Protein AF-A0A831L7Y3-F1 (afdb_monomer)

Radius of gyration: 27.46 Å; Cα contacts (8 Å, |Δi|>4): 837; chains: 1; bounding box: 69×48×79 Å

Foldseek 3Di:
DAWEAELVRDIDDDDQVVVVVLLCLLCVVVVHDDDPQDDDDDPHHYYPVRVLVVSLVSLVVCCVVVVSSQSSNLSSLLLQLCCQAQNPVCSVPVPPPLVSLLVLVVCCCPVQVFFPPVLSVQLNQDDFDCVLSSVDGSVRSCCCQLLQFFDAGPSRIGSDGPRSLQLLLLCQVPVDNPSSVVSSVCVSVVVDDQDRLSRHQRRGPLNDRAAEEEDEAAQDDDCVVVPLDCHLVNSLVVLLSCVQSNHAYWYEQANHFAFQPDDPPDPDTDRGSQVSLQSSLVSQVVSVVVHSDRHAYEYEYEPLAPCLLVQLCCQADPNVVPGPVRYAYAYEYEVVLVCLLVVVDVHQKDFHFGQVVQCVPPVDGCLLDLDCVVPHDRDPVRGPGIDRSNVSVVSQVVSCVRRVDDHYDHQCVVQVPPPQQQPWDADPNRTDGDGCRIDTPDDDQFQAFDFPAAFGGVVVQVVCCPPVVDHTGHGGYDDD

Nearest PDB structures (foldseek):
  2xo4-assembly1_C  TM=7.191E-01  e=1.208E-18  Escherichia coli K-12
  3o0q-assembly1_A  TM=7.221E-01  e=6.152E-16  Thermotoga maritima
  1peu-assembly1_A-2  TM=7.837E-01  e=7.528E-15  Salmonella enterica subsp. enterica serovar Typhimurium
  1xje-assembly1_A  TM=7.114E-01  e=1.268E-15  Thermotoga maritima
  3o0q-assembly1_B  TM=6.701E-01  e=2.765E-15  Thermotoga maritima

pLDDT: mean 87.06, std 12.26, range [31.55, 98.5]

Secondary structure (DSSP, 8-state):
--EEE-TTS-EEE--HHHHHHHHHHHHHTTT---SSTT----SS-EETTHHHHHHHHHHHHHTTT-THHHHHHHHHHHHHHHHHHH-TTHHHH---HHHHHHHHHHHHHHTS--B-TTHHHHTTSS---THHHHHS-HHHHHHIIIIISS-B-TTS-B---HHHHHHHHHHHHH-SHHHHHHHHHHHHTTS----HHHHHHTTBTT-----EEEEE-BSSS-TTTSTT--BHHHHHHHHHHHHHTT-EEEEE-TTSPPTT-B-TTSSSBP-HHHHHHHHHHHHHHHHTTTSSSPPPEEEEEETTSTTHHHHHGGGSGGGTTTS-TTEEEEEEE-HHHHHHHHTSSS--EEEEE-HHHHHHHHSS-GGG-SSHHHHS---GGGEEEEEEHHHHHHHHHHHHHHHS--EEEEHHHHHHT-TTTT-EEEETTEEEE-------S---SSSB---TTSS-BHHHHHHHHHHTS-----SS----

Structure (mmCIF, N/CA/C/O backbone):
data_AF-A0A831L7Y3-F1
#
_entry.id   AF-A0A831L7Y3-F1
#
loop_
_atom_site.group_PDB
_atom_site.id
_atom_site.type_symbol
_atom_site.label_atom_id
_atom_site.label_alt_id
_atom_site.label_comp_id
_atom_site.label_asym_id
_atom_site.label_entity_id
_atom_site.label_seq_id
_atom_site.pdbx_PDB_ins_code
_atom_site.Cartn_x
_atom_site.Cartn_y
_atom_site.Cartn_z
_atom_site.occupancy
_atom_site.B_iso_or_equiv
_atom_site.auth_seq_id
_atom_site.auth_comp_id
_atom_site.auth_asym_id
_atom_site.auth_atom_id
_atom_site.pdbx_PDB_model_num
ATOM 1 N N . MET A 1 1 ? -3.595 -20.035 41.773 1.00 76.00 1 MET A N 1
ATOM 2 C CA . MET A 1 1 ? -4.668 -19.234 41.142 1.00 76.00 1 MET A CA 1
ATOM 3 C C . MET A 1 1 ? -3.997 -18.184 40.277 1.00 76.00 1 MET A C 1
ATOM 5 O O . MET A 1 1 ? -3.208 -17.419 40.814 1.00 76.00 1 MET A O 1
ATOM 9 N N . TYR A 1 2 ? -4.248 -18.201 38.970 1.00 90.94 2 TYR A N 1
ATOM 10 C CA . TYR A 1 2 ? -3.570 -17.324 38.008 1.00 90.94 2 TYR A CA 1
ATOM 11 C C . TYR A 1 2 ? -4.042 -15.867 38.096 1.00 90.94 2 TYR A C 1
ATOM 13 O O . TYR A 1 2 ? -5.142 -15.585 38.587 1.00 90.94 2 TYR A O 1
ATOM 21 N N . ARG A 1 3 ? -3.216 -14.940 37.611 1.00 91.75 3 ARG A N 1
ATOM 22 C CA . ARG A 1 3 ? -3.458 -13.491 37.600 1.00 91.75 3 ARG A CA 1
ATOM 23 C C . ARG A 1 3 ? -3.811 -12.993 36.197 1.00 91.75 3 ARG A C 1
ATOM 25 O O . ARG A 1 3 ? -3.424 -13.569 35.185 1.00 91.75 3 ARG A O 1
ATOM 32 N N . VAL A 1 4 ? -4.526 -11.871 36.139 1.00 90.00 4 VAL A N 1
ATOM 33 C CA . VAL A 1 4 ? -4.887 -11.177 34.897 1.00 90.00 4 VAL A CA 1
ATOM 34 C C . VAL A 1 4 ? -4.321 -9.758 34.913 1.00 90.00 4 VAL A C 1
ATOM 36 O O . VAL A 1 4 ? -4.891 -8.870 35.564 1.00 90.00 4 VAL A O 1
ATOM 39 N N . ALA A 1 5 ? -3.240 -9.534 34.167 1.00 88.88 5 ALA A N 1
ATOM 40 C CA . ALA A 1 5 ? -2.544 -8.252 34.063 1.00 88.88 5 ALA A CA 1
ATOM 41 C C . ALA A 1 5 ? -3.373 -7.189 33.315 1.00 88.88 5 ALA A C 1
ATOM 43 O O . ALA A 1 5 ? -4.055 -7.471 32.322 1.00 88.88 5 ALA A O 1
ATOM 44 N N . LYS A 1 6 ? -3.344 -5.945 33.795 1.00 85.00 6 LYS A N 1
ATOM 45 C CA . LYS A 1 6 ? -4.094 -4.804 33.251 1.00 85.00 6 LYS A CA 1
ATOM 46 C C . LYS A 1 6 ? -3.170 -3.841 32.509 1.00 85.00 6 LYS A C 1
ATOM 48 O O . LYS A 1 6 ? -1.985 -3.751 32.803 1.00 85.00 6 LYS A O 1
ATOM 53 N N . LEU A 1 7 ? -3.746 -3.073 31.581 1.00 71.44 7 LEU A N 1
ATOM 54 C CA . LEU A 1 7 ? -3.038 -2.042 30.804 1.00 71.44 7 LEU A CA 1
ATOM 55 C C . LEU A 1 7 ? -2.348 -0.981 31.677 1.00 71.44 7 LEU A C 1
ATOM 57 O O . LEU A 1 7 ? -1.343 -0.417 31.272 1.00 71.44 7 LEU A O 1
ATOM 61 N N . ASN A 1 8 ? -2.870 -0.715 32.876 1.00 76.25 8 ASN A N 1
ATOM 62 C CA . ASN A 1 8 ? -2.291 0.214 33.849 1.00 76.25 8 ASN A CA 1
ATOM 63 C C . ASN A 1 8 ? -1.301 -0.464 34.821 1.00 76.25 8 ASN A C 1
ATOM 65 O O . ASN A 1 8 ? -1.175 -0.026 35.962 1.00 76.25 8 ASN A O 1
ATOM 69 N N . GLY A 1 9 ? -0.674 -1.575 34.422 1.00 79.94 9 GLY A N 1
ATOM 70 C CA . GLY A 1 9 ? 0.339 -2.300 35.201 1.00 79.94 9 GLY A CA 1
ATOM 71 C C . GLY A 1 9 ? -0.178 -3.108 36.400 1.00 79.94 9 GLY A C 1
ATOM 72 O O . GLY A 1 9 ? 0.537 -3.974 36.900 1.00 79.94 9 GLY A O 1
ATOM 73 N N . SER A 1 10 ? -1.412 -2.887 36.867 1.00 87.38 10 SER A N 1
ATOM 74 C CA . SER A 1 10 ? -1.969 -3.667 37.979 1.00 87.38 10 SER A CA 1
ATOM 75 C C . SER A 1 10 ? -2.306 -5.106 37.567 1.00 87.38 10 SER A C 1
ATOM 77 O O . SER A 1 10 ? -2.506 -5.418 36.393 1.00 87.38 10 SER A O 1
ATOM 79 N N . SER A 1 11 ? -2.404 -6.010 38.541 1.00 88.50 11 SER A N 1
ATOM 80 C CA . SER A 1 11 ? -2.880 -7.378 38.320 1.00 88.50 11 SER A CA 1
ATOM 81 C C . SER A 1 11 ? -3.838 -7.805 39.428 1.00 88.50 11 SER A C 1
ATOM 83 O O . SER A 1 11 ? -3.651 -7.473 40.595 1.00 88.50 11 SER A O 1
ATOM 85 N N . GLU A 1 12 ? -4.869 -8.552 39.047 1.00 92.25 12 GLU A N 1
ATOM 86 C CA . GLU A 1 12 ? -5.867 -9.144 39.946 1.00 92.25 12 GLU A CA 1
ATOM 87 C C . GLU A 1 12 ? -5.930 -10.654 39.699 1.00 92.25 12 GLU A C 1
ATOM 89 O O . GLU A 1 12 ? -5.593 -11.102 38.602 1.00 92.25 12 GLU A O 1
ATOM 94 N N . SER A 1 13 ? -6.390 -11.437 40.673 1.00 91.88 13 SER A N 1
ATOM 95 C CA . SER A 1 13 ? -6.668 -12.861 40.458 1.00 91.88 13 SER A CA 1
ATOM 96 C C . SER A 1 13 ? -7.733 -13.068 39.376 1.00 91.88 13 SER A C 1
ATOM 98 O O . SER A 1 13 ? -8.692 -12.297 39.271 1.00 91.88 13 SER A O 1
ATOM 100 N N . PHE A 1 14 ? -7.589 -14.130 38.586 1.00 90.00 14 PHE A N 1
ATOM 101 C CA . PHE A 1 14 ? -8.621 -14.578 37.658 1.00 90.00 14 PHE A CA 1
ATOM 102 C C . PHE A 1 14 ? -9.913 -14.944 38.411 1.00 90.00 14 PHE A C 1
ATOM 104 O O . PHE A 1 14 ? -9.871 -15.602 39.449 1.00 90.00 14 PHE A O 1
ATOM 111 N N . SER A 1 15 ? -11.064 -14.520 37.881 1.00 89.38 15 SER A N 1
ATOM 112 C CA . SER A 1 15 ? -12.393 -14.821 38.428 1.00 89.38 15 SER A CA 1
ATOM 113 C C . SER A 1 15 ? -13.326 -15.261 37.294 1.00 89.38 15 SER A C 1
ATOM 115 O O . SER A 1 15 ? -13.702 -14.418 36.469 1.00 89.38 15 SER A O 1
ATOM 117 N N . PRO A 1 16 ? -13.744 -16.541 37.264 1.00 86.31 16 PRO A N 1
ATOM 118 C CA . PRO A 1 16 ? -14.742 -17.040 36.317 1.00 86.31 16 PRO A CA 1
ATOM 119 C C . PRO A 1 16 ? -16.071 -16.281 36.403 1.00 86.31 16 PRO A C 1
ATOM 121 O O . PRO A 1 16 ? -16.680 -15.973 35.385 1.00 86.31 16 PRO A O 1
ATOM 124 N N . GLN A 1 17 ? -16.498 -15.886 37.608 1.00 87.56 17 GLN A N 1
ATOM 125 C CA . GLN A 1 17 ? -17.749 -15.148 37.824 1.00 87.56 17 GLN A CA 1
ATOM 126 C C . GLN A 1 17 ? -17.711 -13.782 37.127 1.00 87.56 17 GLN A C 1
ATOM 128 O O . GLN A 1 17 ? -18.649 -13.395 36.433 1.00 87.56 17 GLN A O 1
ATOM 133 N N . LYS A 1 18 ? -16.588 -13.065 37.252 1.00 87.31 18 LYS A N 1
ATOM 134 C CA . LYS A 1 18 ? -16.351 -11.786 36.570 1.00 87.31 18 LYS A CA 1
ATOM 135 C C . LYS A 1 18 ? -16.275 -11.940 35.047 1.00 87.31 18 LYS A C 1
ATOM 137 O O . LYS A 1 18 ? -16.622 -11.000 34.336 1.00 87.31 18 LYS A O 1
ATOM 142 N N . LEU A 1 19 ? -15.847 -13.110 34.566 1.00 86.69 19 LEU A N 1
ATOM 143 C CA . LEU A 1 19 ? -15.832 -13.478 33.151 1.00 86.69 19 LEU A CA 1
ATOM 144 C C . LEU A 1 19 ? -17.256 -13.729 32.626 1.00 86.69 19 LEU A C 1
ATOM 146 O O . LEU A 1 19 ? -17.684 -13.022 31.714 1.00 86.69 19 LEU A O 1
ATOM 150 N N . LYS A 1 20 ? -18.022 -14.640 33.258 1.00 87.88 20 LYS A N 1
ATOM 151 C CA . LYS A 1 20 ? -19.418 -14.957 32.887 1.00 87.88 20 LYS A CA 1
ATOM 152 C C . LYS A 1 20 ? -20.289 -13.696 32.917 1.00 87.88 20 LYS A C 1
ATOM 154 O O . LYS A 1 20 ? -21.009 -13.444 31.961 1.00 87.88 20 LYS A O 1
ATOM 159 N N . LEU A 1 21 ? -20.138 -12.821 33.919 1.00 89.06 21 LEU A N 1
ATOM 160 C CA . LEU A 1 21 ? -20.835 -11.521 33.974 1.00 89.06 21 LEU A CA 1
ATOM 161 C C . LEU A 1 21 ? -20.444 -10.537 32.850 1.00 89.06 21 LEU A C 1
ATOM 163 O O . LEU A 1 21 ? -21.247 -9.678 32.492 1.00 89.06 21 LEU A O 1
ATOM 167 N N . SER A 1 22 ? -19.231 -10.630 32.292 1.00 89.44 22 SER A N 1
ATOM 168 C CA . SER A 1 22 ? -18.807 -9.812 31.141 1.00 89.44 22 SER A CA 1
ATOM 169 C C . SER A 1 22 ? -19.453 -10.302 29.840 1.00 89.44 22 SER A C 1
ATOM 171 O O . SER A 1 22 ? -19.878 -9.490 29.020 1.00 89.44 22 SER A O 1
ATOM 173 N N . ILE A 1 23 ? -19.568 -11.626 29.685 1.00 91.06 23 ILE A N 1
ATOM 174 C CA . ILE A 1 23 ? -20.173 -12.286 28.519 1.00 91.06 23 ILE A CA 1
ATOM 175 C C . ILE A 1 23 ? -21.700 -12.138 28.545 1.00 91.06 23 ILE A C 1
ATOM 177 O O . ILE A 1 23 ? -22.268 -11.656 27.572 1.00 91.06 23 ILE A O 1
ATOM 181 N N . LEU A 1 24 ? -22.355 -12.438 29.674 1.00 91.50 24 LEU A N 1
ATOM 182 C CA . LEU A 1 24 ? -23.806 -12.276 29.855 1.00 91.50 24 LEU A CA 1
ATOM 183 C C . LEU A 1 24 ? -24.270 -10.847 29.546 1.00 91.50 24 LEU A C 1
ATOM 185 O O . LEU A 1 24 ? -25.278 -10.657 28.876 1.00 91.50 24 LEU A O 1
ATOM 189 N N . ARG A 1 25 ? -23.507 -9.831 29.976 1.00 90.44 25 ARG A N 1
ATOM 190 C CA . ARG A 1 25 ? -23.790 -8.430 29.635 1.00 90.44 25 ARG A CA 1
ATOM 191 C C . ARG A 1 25 ? -23.673 -8.170 28.133 1.00 90.44 25 ARG A C 1
ATOM 193 O O . ARG A 1 25 ? -24.514 -7.481 27.572 1.00 90.44 25 ARG A O 1
ATOM 200 N N . ALA A 1 26 ? -22.628 -8.693 27.492 1.00 92.81 26 ALA A N 1
ATOM 201 C CA . ALA A 1 26 ? -22.436 -8.538 26.054 1.00 92.81 26 ALA A CA 1
ATOM 202 C C . ALA A 1 26 ? -23.547 -9.230 25.247 1.00 92.81 26 ALA A C 1
ATOM 204 O O . ALA A 1 26 ? -23.934 -8.712 24.204 1.00 92.81 26 ALA A O 1
ATOM 205 N N . ALA A 1 27 ? -24.081 -10.348 25.745 1.00 93.69 27 ALA A N 1
ATOM 206 C CA . ALA A 1 27 ? -25.193 -11.073 25.142 1.00 93.69 27 ALA A CA 1
ATOM 207 C C . ALA A 1 27 ? -26.538 -10.350 25.345 1.00 93.69 27 ALA A C 1
ATOM 209 O O . ALA A 1 27 ? -27.242 -10.085 24.373 1.00 93.69 27 ALA A O 1
ATOM 210 N N . GLN A 1 28 ? -26.826 -9.888 26.570 1.00 92.81 28 GLN A N 1
ATOM 211 C CA . GLN A 1 28 ? -27.970 -9.016 26.875 1.00 92.81 28 GLN A CA 1
ATOM 212 C C . GLN A 1 28 ? -27.981 -7.754 25.996 1.00 92.81 28 GLN A C 1
ATOM 214 O O . GLN A 1 28 ? -29.032 -7.334 25.519 1.00 92.81 28 GLN A O 1
ATOM 219 N N . ASP A 1 29 ? -26.805 -7.176 25.740 1.00 90.44 29 ASP A N 1
ATOM 220 C CA . ASP A 1 29 ? -26.617 -5.996 24.890 1.00 90.44 29 ASP A CA 1
ATOM 221 C C . ASP A 1 29 ? -26.983 -6.209 23.404 1.00 90.44 29 ASP A C 1
ATOM 223 O O . ASP A 1 29 ? -27.108 -5.218 22.680 1.00 90.44 29 ASP A O 1
ATOM 227 N N . VAL A 1 30 ? -27.166 -7.460 22.958 1.00 92.88 30 VAL A N 1
ATOM 228 C CA . VAL A 1 30 ? -27.634 -7.842 21.607 1.00 92.88 30 VAL A CA 1
ATOM 229 C C . VAL A 1 30 ? -28.882 -8.743 21.619 1.00 92.88 30 VAL A C 1
ATOM 231 O O . VAL A 1 30 ? -29.290 -9.225 20.568 1.00 92.88 30 VAL A O 1
ATOM 234 N N . GLY A 1 31 ? -29.515 -8.956 22.780 1.00 93.19 31 GLY A N 1
ATOM 235 C CA . GLY A 1 31 ? -30.720 -9.790 22.906 1.00 93.19 31 GLY A CA 1
ATOM 236 C C . GLY A 1 31 ? -30.487 -11.300 22.765 1.00 93.19 31 GLY A C 1
ATOM 237 O O . GLY A 1 31 ? -31.418 -12.019 22.417 1.00 93.19 31 GLY A O 1
ATOM 238 N N . VAL A 1 32 ? -29.266 -11.780 23.018 1.00 92.12 32 VAL A N 1
ATOM 239 C CA . VAL A 1 32 ? -28.887 -13.201 22.928 1.00 92.12 32 VAL A CA 1
ATOM 240 C C . VAL A 1 32 ? -28.800 -13.814 24.327 1.00 92.12 32 VAL A C 1
ATOM 242 O O . VAL A 1 32 ? -28.266 -13.194 25.249 1.00 92.12 32 VAL A O 1
ATOM 245 N N . GLU A 1 33 ? -29.292 -15.043 24.486 1.00 87.62 33 GLU A N 1
ATOM 246 C CA . GLU A 1 33 ? -29.107 -15.840 25.704 1.00 87.62 33 GLU A CA 1
ATOM 247 C C . GLU A 1 33 ? -27.822 -16.678 25.616 1.00 87.62 33 GLU A C 1
ATOM 249 O O . GLU A 1 33 ? -27.455 -17.168 24.551 1.00 87.62 33 GLU A O 1
ATOM 254 N N . VAL A 1 34 ? -27.117 -16.819 26.742 1.00 83.94 34 VAL A N 1
ATOM 255 C CA . VAL A 1 34 ? -25.881 -17.611 26.863 1.00 83.94 34 VAL A CA 1
ATOM 256 C C . VAL A 1 34 ? -25.905 -18.308 28.219 1.00 83.94 34 VAL A C 1
ATOM 258 O O . VAL A 1 34 ? -25.700 -17.654 29.247 1.00 83.94 34 VAL A O 1
ATOM 261 N N . ASP A 1 35 ? -26.121 -19.622 28.234 1.00 72.88 35 ASP A N 1
ATOM 262 C CA . ASP A 1 35 ? -25.967 -20.435 29.436 1.00 72.88 35 ASP A CA 1
ATOM 263 C C . ASP A 1 35 ? -24.958 -21.571 29.252 1.00 72.88 35 ASP A C 1
ATOM 265 O O . ASP A 1 35 ? -25.212 -22.617 28.663 1.00 72.88 35 ASP A O 1
ATOM 269 N N . GLY A 1 36 ? -23.774 -21.350 29.822 1.00 67.44 36 GLY A N 1
ATOM 270 C CA . GLY A 1 36 ? -22.734 -22.366 29.936 1.00 67.44 36 GLY A CA 1
ATOM 271 C C . GLY A 1 36 ? -21.916 -22.611 28.667 1.00 67.44 36 GLY A C 1
ATOM 272 O O . GLY A 1 36 ? -20.876 -23.254 28.774 1.00 67.44 36 GLY A O 1
ATOM 273 N N . GLU A 1 37 ? -22.278 -22.066 27.496 1.00 66.31 37 GLU A N 1
ATOM 274 C CA . GLU A 1 37 ? -21.524 -22.343 26.263 1.00 66.31 37 GLU A CA 1
ATOM 275 C C . GLU A 1 37 ? -20.067 -21.874 26.331 1.00 66.31 37 GLU A C 1
ATOM 277 O O . GLU A 1 37 ? -19.210 -22.473 25.682 1.00 66.31 37 GLU A O 1
ATOM 282 N N . VAL A 1 38 ? -19.774 -20.837 27.123 1.00 64.94 38 VAL A N 1
ATOM 283 C CA . VAL A 1 38 ? -18.417 -20.320 27.360 1.00 64.94 38 VAL A CA 1
ATOM 284 C C . VAL A 1 38 ? -18.013 -20.531 28.820 1.00 64.94 38 VAL A C 1
ATOM 286 O O . VAL A 1 38 ? -17.867 -19.574 29.586 1.00 64.94 38 VAL A O 1
ATOM 289 N N . ASP A 1 39 ? -17.828 -21.792 29.212 1.00 68.56 39 ASP A N 1
ATOM 290 C CA . ASP A 1 39 ? -16.994 -22.107 30.373 1.00 68.56 39 ASP A CA 1
ATOM 291 C C . ASP A 1 39 ? -15.512 -22.041 29.972 1.00 68.56 39 ASP A C 1
ATOM 293 O O . ASP A 1 39 ? -15.120 -22.488 28.891 1.00 68.56 39 ASP A O 1
ATOM 297 N N . PHE A 1 40 ? -14.694 -21.387 30.794 1.00 72.12 40 PHE A N 1
ATOM 298 C CA . PHE A 1 40 ? -13.372 -20.927 30.377 1.00 72.12 40 PHE A CA 1
ATOM 299 C C . PHE A 1 40 ? -12.391 -20.835 31.549 1.00 72.12 40 PHE A C 1
ATOM 301 O O . PHE A 1 40 ? -12.563 -20.042 32.479 1.00 72.12 40 PHE A O 1
ATOM 308 N N . ALA A 1 41 ? -11.300 -21.594 31.451 1.00 77.06 41 ALA A N 1
ATOM 309 C CA . ALA A 1 41 ? -10.199 -21.597 32.405 1.00 77.06 41 ALA A CA 1
ATOM 310 C C . ALA A 1 41 ? -8.904 -21.070 31.769 1.00 77.06 41 ALA A C 1
ATOM 312 O O . ALA A 1 41 ? -8.611 -21.326 30.603 1.00 77.06 41 ALA A O 1
ATOM 313 N N . VAL A 1 42 ? -8.091 -20.374 32.568 1.00 84.94 42 VAL A N 1
ATOM 314 C CA . VAL A 1 42 ? -6.708 -20.023 32.213 1.00 84.94 42 VAL A CA 1
ATOM 315 C C . VAL A 1 42 ? -5.737 -21.005 32.867 1.00 84.94 42 VAL A C 1
ATOM 317 O O . VAL A 1 42 ? -5.936 -21.400 34.015 1.00 84.94 42 VAL A O 1
ATOM 320 N N . ASN A 1 43 ? -4.679 -21.378 32.146 1.00 87.75 43 ASN A N 1
ATOM 321 C CA . ASN A 1 43 ? -3.595 -22.259 32.607 1.00 87.75 43 ASN A CA 1
ATOM 322 C C . ASN A 1 43 ? -2.267 -21.511 32.858 1.00 87.75 43 ASN A C 1
ATOM 324 O O . ASN A 1 43 ? -1.252 -22.129 33.184 1.00 87.75 43 ASN A O 1
ATOM 328 N N . ARG A 1 44 ? -2.273 -20.183 32.701 1.00 91.50 44 ARG A N 1
ATOM 329 C CA . ARG A 1 44 ? -1.155 -19.268 32.957 1.00 91.50 44 ARG A CA 1
ATOM 330 C C . ARG A 1 44 ? -1.671 -17.903 33.406 1.00 91.50 44 ARG A C 1
ATOM 332 O O . ARG A 1 44 ? -2.861 -17.613 33.270 1.00 91.50 44 ARG A O 1
ATOM 339 N N . ASP A 1 45 ? -0.773 -17.060 33.903 1.00 91.38 45 ASP A N 1
ATOM 340 C CA . ASP A 1 45 ? -1.050 -15.630 34.045 1.00 91.38 45 ASP A CA 1
ATOM 341 C C . ASP A 1 45 ? -1.195 -15.007 32.646 1.00 91.38 45 ASP A C 1
ATOM 343 O O . ASP A 1 45 ? -0.384 -15.280 31.761 1.00 91.38 45 ASP A O 1
ATOM 347 N N . VAL A 1 46 ? -2.238 -14.196 32.440 1.00 91.50 46 VAL A N 1
ATOM 348 C CA . VAL A 1 46 ? -2.625 -13.682 31.109 1.00 91.50 46 VAL A CA 1
ATOM 349 C C . VAL A 1 46 ? -2.801 -12.167 31.078 1.00 91.50 46 VAL A C 1
ATOM 351 O O . VAL A 1 46 ? -3.201 -11.527 32.057 1.00 91.50 46 VAL A O 1
ATOM 354 N N . GLY A 1 47 ? -2.574 -11.573 29.910 1.00 90.31 47 GLY A N 1
ATOM 355 C CA . GLY A 1 47 ? -2.947 -10.194 29.633 1.00 90.31 47 GLY A CA 1
ATOM 356 C C . GLY A 1 47 ? -4.467 -10.016 29.592 1.00 90.31 47 GLY A C 1
ATOM 357 O O . GLY A 1 47 ? -5.210 -10.845 29.076 1.00 90.31 47 GLY A O 1
ATOM 358 N N . SER A 1 48 ? -4.978 -8.885 30.077 1.00 86.88 48 SER A N 1
ATOM 359 C CA . SER A 1 48 ? -6.416 -8.587 29.979 1.00 86.88 48 SER A CA 1
ATOM 360 C C . SER A 1 48 ? -6.912 -8.349 28.545 1.00 86.88 48 SER A C 1
ATOM 362 O O . SER A 1 48 ? -8.125 -8.283 28.358 1.00 86.88 48 SER A O 1
ATOM 364 N N . TRP A 1 49 ? -6.030 -8.160 27.552 1.00 86.06 49 TRP A N 1
ATOM 365 C CA . TRP A 1 49 ? -6.368 -8.214 26.116 1.00 86.06 49 TRP A CA 1
ATOM 366 C C . TRP A 1 49 ? -6.446 -9.667 25.642 1.00 86.06 49 TRP A C 1
ATOM 368 O O . TRP A 1 49 ? -7.538 -10.102 25.305 1.00 86.06 49 TRP A O 1
ATOM 378 N N . GLU A 1 50 ? -5.352 -10.424 25.767 1.00 89.44 50 GLU A N 1
ATOM 379 C CA . GLU A 1 50 ? -5.269 -11.877 25.531 1.00 89.44 50 GLU A CA 1
ATOM 380 C C . GLU A 1 50 ? -6.487 -12.647 26.074 1.00 89.44 50 GLU A C 1
ATOM 382 O O . GLU A 1 50 ? -7.146 -13.356 25.324 1.00 89.44 50 GLU A O 1
ATOM 387 N N . LEU A 1 51 ? -6.870 -12.433 27.338 1.00 89.38 51 LEU A N 1
ATOM 388 C CA . LEU A 1 51 ? -8.041 -13.079 27.940 1.00 89.38 51 LEU A CA 1
ATOM 389 C C . LEU A 1 51 ? -9.354 -12.785 27.191 1.00 89.38 51 LEU A C 1
ATOM 391 O O . LEU A 1 51 ? -10.200 -13.664 27.081 1.00 89.38 51 LEU A O 1
ATOM 395 N N . ALA A 1 52 ? -9.552 -11.565 26.684 1.00 89.00 52 ALA A N 1
ATOM 396 C CA . ALA A 1 52 ? -10.743 -11.246 25.896 1.00 89.00 52 ALA A CA 1
ATOM 397 C C . ALA A 1 52 ? -10.658 -11.830 24.484 1.00 89.00 52 ALA A C 1
ATOM 399 O O . ALA A 1 52 ? -11.658 -12.335 23.990 1.00 89.00 52 ALA A O 1
ATOM 400 N N . ASP A 1 53 ? -9.470 -11.824 23.880 1.00 89.94 53 ASP A N 1
ATOM 401 C CA . ASP A 1 53 ? -9.224 -12.413 22.566 1.00 89.94 53 ASP A CA 1
ATOM 402 C C . ASP A 1 53 ? -9.496 -13.930 22.581 1.00 89.94 53 ASP A C 1
ATOM 404 O O . ASP A 1 53 ? -10.085 -14.462 21.643 1.00 89.94 53 ASP A O 1
ATOM 408 N N . MET A 1 54 ? -9.152 -14.621 23.675 1.00 90.31 54 MET A N 1
ATOM 409 C CA . MET A 1 54 ? -9.480 -16.036 23.888 1.00 90.31 54 MET A CA 1
ATOM 410 C C . MET A 1 54 ? -10.996 -16.272 24.033 1.00 90.31 54 MET A C 1
ATOM 412 O O . MET A 1 54 ? -11.514 -17.210 23.432 1.00 90.31 54 MET A O 1
ATOM 416 N N . ILE A 1 55 ? -11.727 -15.408 24.757 1.00 90.31 55 ILE A N 1
ATOM 417 C CA . ILE A 1 55 ? -13.207 -15.450 24.821 1.00 90.31 55 ILE A CA 1
ATOM 418 C C . ILE A 1 55 ? -13.814 -15.236 23.430 1.00 90.31 55 ILE A C 1
ATOM 420 O O . ILE A 1 55 ? -14.750 -15.935 23.050 1.00 90.31 55 ILE A O 1
ATOM 424 N N . HIS A 1 56 ? -13.299 -14.264 22.670 1.00 92.44 56 HIS A N 1
ATOM 425 C CA . HIS A 1 56 ? -13.780 -13.966 21.322 1.00 92.44 56 HIS A CA 1
ATOM 426 C C . HIS A 1 56 ? -13.559 -15.147 20.382 1.00 92.44 56 HIS A C 1
ATOM 428 O O . HIS A 1 56 ? -14.483 -15.514 19.666 1.00 92.44 56 HIS A O 1
ATOM 434 N N . LEU A 1 57 ? -12.384 -15.781 20.422 1.00 91.12 57 LEU A N 1
ATOM 435 C CA . LEU A 1 57 ? -12.113 -17.003 19.663 1.00 91.12 57 LEU A CA 1
ATOM 436 C C . LEU A 1 57 ? -13.067 -18.141 20.047 1.00 91.12 57 LEU A C 1
ATOM 438 O O . LEU A 1 57 ? -13.561 -18.827 19.160 1.00 91.12 57 LEU A O 1
ATOM 442 N N . GLU A 1 58 ? -13.362 -18.335 21.333 1.00 91.19 58 GLU A N 1
ATOM 443 C CA . GLU A 1 58 ? -14.252 -19.415 21.777 1.00 91.19 58 GLU A CA 1
ATOM 444 C C . GLU A 1 58 ? -15.718 -19.179 21.375 1.00 91.19 58 GLU A C 1
ATOM 446 O O . GLU A 1 58 ? -16.369 -20.090 20.864 1.00 91.19 58 GLU A O 1
ATOM 451 N N . LEU A 1 59 ? -16.212 -17.940 21.503 1.00 91.94 59 LEU A N 1
ATOM 452 C CA . LEU A 1 59 ? -17.518 -17.531 20.973 1.00 91.94 59 LEU A CA 1
ATOM 453 C C . LEU A 1 59 ? -17.600 -17.723 19.451 1.00 91.94 59 LEU A C 1
ATOM 455 O O . LEU A 1 59 ? -18.607 -18.216 18.958 1.00 91.94 59 LEU A O 1
ATOM 459 N N . LEU A 1 60 ? -16.546 -17.372 18.707 1.00 91.81 60 LEU A N 1
ATOM 460 C CA . LEU A 1 60 ? -16.525 -17.466 17.242 1.00 91.81 60 LEU A CA 1
ATOM 461 C C . LEU A 1 60 ? -16.399 -18.904 16.720 1.00 91.81 60 LEU A C 1
ATOM 463 O O . LEU A 1 60 ? -16.952 -19.192 15.665 1.00 91.81 60 LEU A O 1
ATOM 467 N N . LYS A 1 61 ? -15.744 -19.819 17.451 1.00 90.50 61 LYS A N 1
ATOM 468 C CA . LYS A 1 61 ? -15.823 -21.264 17.155 1.00 90.50 61 LYS A CA 1
ATOM 469 C C . LYS A 1 61 ? -17.262 -21.756 17.283 1.00 90.50 61 LYS A C 1
ATOM 471 O O . LYS A 1 61 ? -17.779 -22.390 16.376 1.00 90.50 61 LYS A O 1
ATOM 476 N N . LYS A 1 62 ? -17.915 -21.435 18.403 1.00 90.56 62 LYS A N 1
ATOM 477 C CA . LYS A 1 62 ? -19.292 -21.864 18.697 1.00 90.56 62 LYS A CA 1
ATOM 478 C C . LYS A 1 62 ? -20.320 -21.162 17.808 1.00 90.56 62 LYS A C 1
ATOM 480 O O . LYS A 1 62 ? -21.405 -21.692 17.611 1.00 90.56 62 LYS A O 1
ATOM 485 N N . ALA A 1 63 ? -19.958 -20.031 17.200 1.00 90.69 63 ALA A N 1
ATOM 486 C CA . ALA A 1 63 ? -20.747 -19.366 16.167 1.00 90.69 63 ALA A CA 1
ATOM 487 C C . ALA A 1 63 ? -20.814 -20.119 14.823 1.00 90.69 63 ALA A C 1
ATOM 489 O O . ALA A 1 63 ? -21.552 -19.693 13.939 1.00 90.69 63 ALA A O 1
ATOM 490 N N . ILE A 1 64 ? -20.089 -21.234 14.668 1.00 89.12 64 ILE A N 1
ATOM 491 C CA . ILE A 1 64 ? -20.311 -22.190 13.572 1.00 89.12 64 ILE A CA 1
ATOM 492 C C . ILE A 1 64 ? -21.662 -22.904 13.762 1.00 89.12 64 ILE A C 1
ATOM 494 O O . ILE A 1 64 ? -22.407 -23.054 12.798 1.00 89.12 64 ILE A O 1
ATOM 498 N N . ASP A 1 65 ? -22.000 -23.275 15.003 1.00 90.50 65 ASP A N 1
ATOM 499 C CA . ASP A 1 65 ? -23.236 -23.995 15.352 1.00 90.50 65 ASP A CA 1
ATOM 500 C C . ASP A 1 65 ? -24.369 -23.060 15.828 1.00 90.50 65 ASP A C 1
ATOM 502 O O . ASP A 1 65 ? -25.547 -23.351 15.630 1.00 90.50 65 ASP A O 1
ATOM 506 N N . LYS A 1 66 ? -24.011 -21.931 16.459 1.00 90.88 66 LYS A N 1
ATOM 507 C CA . LYS A 1 66 ? -24.907 -20.899 17.019 1.00 90.88 66 LYS A CA 1
ATOM 508 C C . LYS A 1 66 ? -24.508 -19.487 16.541 1.00 90.88 66 LYS A C 1
ATOM 510 O O . LYS A 1 66 ? -23.843 -18.762 17.294 1.00 90.88 66 LYS A O 1
ATOM 515 N N . PRO A 1 67 ? -24.831 -19.080 15.296 1.00 91.12 67 PRO A N 1
ATOM 516 C CA . PRO A 1 67 ? -24.328 -17.845 14.674 1.00 91.12 67 PRO A CA 1
ATOM 517 C C . PRO A 1 67 ? -24.493 -16.563 15.506 1.00 91.12 67 PRO A C 1
ATOM 519 O O . PRO A 1 67 ? -23.653 -15.662 15.439 1.00 91.12 67 PRO A O 1
ATOM 522 N N . GLU A 1 68 ? -25.523 -16.490 16.347 1.00 92.69 68 GLU A N 1
ATOM 523 C CA . GLU A 1 68 ? -25.788 -15.402 17.289 1.00 92.69 68 GLU A CA 1
ATOM 524 C C . GLU A 1 68 ? -24.633 -15.132 18.277 1.00 92.69 68 GLU A C 1
ATOM 526 O O . GLU A 1 68 ? -24.429 -13.993 18.709 1.00 92.69 68 GLU A O 1
ATOM 531 N N . LEU A 1 69 ? -23.787 -16.127 18.572 1.00 92.56 69 LEU A N 1
ATOM 532 C CA . LEU A 1 69 ? -22.602 -15.957 19.421 1.00 92.56 69 LEU A CA 1
ATOM 533 C C . LEU A 1 69 ? -21.526 -15.053 18.787 1.00 92.56 69 LEU A C 1
ATOM 535 O O . LEU A 1 69 ? -20.730 -14.447 19.513 1.00 92.56 69 LEU A O 1
ATOM 539 N N . ALA A 1 70 ? -21.527 -14.869 17.460 1.00 92.94 70 ALA A N 1
ATOM 540 C CA . ALA A 1 70 ? -20.666 -13.884 16.801 1.00 92.94 70 ALA A CA 1
ATOM 541 C C . ALA A 1 70 ? -21.070 -12.438 17.149 1.00 92.94 70 ALA A C 1
ATOM 543 O O . ALA A 1 70 ? -20.204 -11.572 17.318 1.00 92.94 70 ALA A O 1
ATOM 544 N N . GLU A 1 71 ? -22.367 -12.176 17.337 1.00 94.81 71 GLU A N 1
ATOM 545 C CA . GLU A 1 71 ? -22.871 -10.874 17.786 1.00 94.81 71 GLU A CA 1
ATOM 546 C C . GLU A 1 71 ? -22.529 -10.626 19.262 1.00 94.81 71 GLU A C 1
ATOM 548 O O . GLU A 1 71 ? -22.139 -9.512 19.621 1.00 94.81 71 GLU A O 1
ATOM 553 N N . VAL A 1 72 ? -22.534 -11.670 20.103 1.00 95.50 72 VAL A N 1
ATOM 554 C CA . VAL A 1 72 ? -22.005 -11.603 21.480 1.00 95.50 72 VAL A CA 1
ATOM 555 C C . VAL A 1 72 ? -20.507 -11.270 21.477 1.00 95.50 72 VAL A C 1
ATOM 557 O O . VAL A 1 72 ? -20.063 -10.405 22.238 1.00 95.50 72 VAL A O 1
ATOM 560 N N . ALA A 1 73 ? -19.715 -11.887 20.591 1.00 95.12 73 ALA A N 1
ATOM 561 C CA . ALA A 1 73 ? -18.287 -11.589 20.453 1.00 95.12 73 ALA A CA 1
ATOM 562 C C . ALA A 1 73 ? -18.042 -10.136 20.005 1.00 95.12 73 ALA A C 1
ATOM 564 O O . ALA A 1 73 ? -17.225 -9.430 20.611 1.00 95.12 73 ALA A O 1
ATOM 565 N N . LYS A 1 74 ? -18.794 -9.658 19.001 1.00 96.19 74 LYS A N 1
ATOM 566 C CA . LYS A 1 74 ? -18.798 -8.255 18.553 1.00 96.19 74 LYS A CA 1
ATOM 567 C C . LYS A 1 74 ? -19.141 -7.306 19.700 1.00 96.19 74 LYS A C 1
ATOM 569 O O . LYS A 1 74 ? -18.389 -6.368 19.960 1.00 96.19 74 LYS A O 1
ATOM 574 N N . SER A 1 75 ? -20.233 -7.570 20.413 1.00 95.88 75 SER A N 1
ATOM 575 C CA . SER A 1 75 ? -20.703 -6.773 21.548 1.00 95.88 75 SER A CA 1
ATOM 576 C C . SER A 1 75 ? -19.655 -6.694 22.664 1.00 95.88 75 SER A C 1
ATOM 578 O O . SER A 1 75 ? -19.327 -5.607 23.146 1.00 95.88 75 SER A O 1
ATOM 580 N N . HIS A 1 76 ? -19.017 -7.820 23.002 1.00 95.38 76 HIS A N 1
ATOM 581 C CA . HIS A 1 76 ? -17.951 -7.867 24.003 1.00 95.38 76 HIS A CA 1
ATOM 582 C C . HIS A 1 76 ? -16.697 -7.087 23.563 1.00 95.38 76 HIS A C 1
ATOM 584 O O . HIS A 1 76 ? -16.057 -6.424 24.384 1.00 95.38 76 HIS A O 1
ATOM 590 N N . LEU A 1 77 ? -16.347 -7.116 22.268 1.00 96.00 77 LEU A N 1
ATOM 591 C CA . LEU A 1 77 ? -15.257 -6.305 21.713 1.00 96.00 77 LEU A CA 1
ATOM 592 C C . LEU A 1 77 ? -15.601 -4.807 21.742 1.00 96.00 77 LEU A C 1
ATOM 594 O O . LEU A 1 77 ? -14.790 -4.002 22.197 1.00 96.00 77 LEU A O 1
ATOM 598 N N . LEU A 1 78 ? -16.810 -4.423 21.337 1.00 95.69 78 LEU A N 1
ATOM 599 C CA . LEU A 1 78 ? -17.247 -3.027 21.332 1.00 95.69 78 LEU A CA 1
ATOM 600 C C . LEU A 1 78 ? -17.357 -2.445 22.753 1.00 95.69 78 LEU A C 1
ATOM 602 O O . LEU A 1 78 ? -16.863 -1.349 23.023 1.00 95.69 78 LEU A O 1
ATOM 606 N N . GLY A 1 79 ? -17.901 -3.213 23.701 1.00 94.62 79 GLY A N 1
ATOM 607 C CA . GLY A 1 79 ? -17.901 -2.867 25.124 1.00 94.62 79 GLY A CA 1
ATOM 608 C C . GLY A 1 79 ? -16.489 -2.683 25.694 1.00 94.62 79 GLY A C 1
ATOM 609 O O . GLY A 1 79 ? -16.284 -1.876 26.604 1.00 94.62 79 GLY A O 1
ATOM 610 N N . ARG A 1 80 ? -15.478 -3.354 25.128 1.00 92.19 80 ARG A N 1
ATOM 611 C CA . ARG A 1 80 ? -14.074 -3.090 25.459 1.00 92.19 80 ARG A CA 1
ATOM 612 C C . ARG A 1 80 ? -13.601 -1.735 24.928 1.00 92.19 80 ARG A C 1
ATOM 614 O O . ARG A 1 80 ? -13.016 -0.981 25.704 1.00 92.19 80 ARG A O 1
ATOM 621 N N . VAL A 1 81 ? -13.876 -1.416 23.660 1.00 95.12 81 VAL A N 1
ATOM 622 C CA . VAL A 1 81 ? -13.530 -0.116 23.050 1.00 95.12 81 VAL A CA 1
ATOM 623 C C . VAL A 1 81 ? -14.135 1.023 23.869 1.00 95.12 81 VAL A C 1
ATOM 625 O O . VAL A 1 81 ? -13.406 1.884 24.356 1.00 95.12 81 VAL A O 1
ATOM 628 N N . TYR A 1 82 ? -15.442 0.978 24.136 1.00 95.81 82 TYR A N 1
ATOM 629 C CA . TYR A 1 82 ? -16.118 1.988 24.953 1.00 95.81 82 TYR A CA 1
ATOM 630 C C . TYR A 1 82 ? -15.533 2.113 26.366 1.00 95.81 82 TYR A C 1
ATOM 632 O O . TYR A 1 82 ? -15.349 3.222 26.856 1.00 95.81 82 TYR A O 1
ATOM 640 N N . LYS A 1 83 ? -15.187 1.002 27.025 1.00 92.81 83 LYS A N 1
ATOM 641 C CA . LYS A 1 83 ? -14.556 1.032 28.355 1.00 92.81 83 LYS A CA 1
ATOM 642 C C . LYS A 1 83 ? -13.186 1.717 28.348 1.00 92.81 83 LYS A C 1
ATOM 644 O O . LYS A 1 83 ? -12.837 2.360 29.336 1.00 92.81 83 LYS A O 1
ATOM 649 N N . GLU A 1 84 ? -12.407 1.530 27.286 1.00 92.12 84 GLU A N 1
ATOM 650 C CA . GLU A 1 84 ? -11.042 2.057 27.154 1.00 92.12 84 GLU A CA 1
ATOM 651 C C . GLU A 1 84 ? -11.035 3.542 26.742 1.00 92.12 84 GLU A C 1
ATOM 653 O O . GLU A 1 84 ? -10.186 4.294 27.212 1.00 92.12 84 GLU A O 1
ATOM 658 N N . VAL A 1 85 ? -12.029 3.973 25.953 1.00 94.81 85 VAL A N 1
ATOM 659 C CA . VAL A 1 85 ? -12.174 5.349 25.435 1.00 94.81 85 VAL A CA 1
ATOM 660 C C . VAL A 1 85 ? -13.008 6.257 26.353 1.00 94.81 85 VAL A C 1
ATOM 662 O O . VAL A 1 85 ? -12.669 7.425 26.530 1.00 94.81 85 VAL A O 1
ATOM 665 N N . PHE A 1 86 ? -14.093 5.741 26.946 1.00 95.06 86 PHE A N 1
ATOM 666 C CA . PHE A 1 86 ? -15.099 6.518 27.695 1.00 95.06 86 PHE A CA 1
ATOM 667 C C . PHE A 1 86 ? -15.214 6.177 29.187 1.00 95.06 86 PHE A C 1
ATOM 669 O O . PHE A 1 86 ? -15.944 6.868 29.902 1.00 95.06 86 PHE A O 1
ATOM 676 N N . GLY A 1 87 ? -14.534 5.127 29.656 1.00 92.31 87 G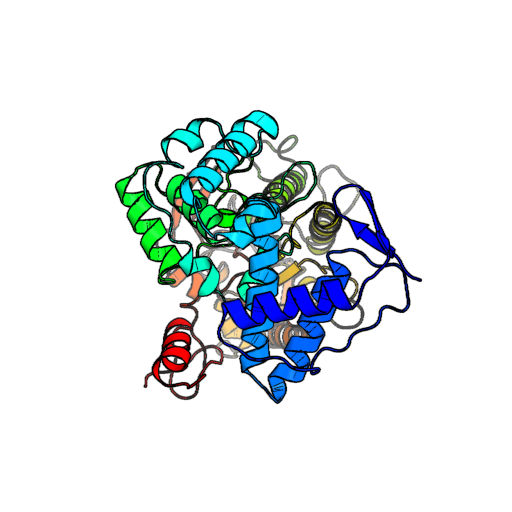LY A N 1
ATOM 677 C CA . GLY A 1 87 ? -14.573 4.668 31.047 1.00 92.31 87 GLY A CA 1
ATOM 678 C C . GLY A 1 87 ? -15.538 3.505 31.321 1.00 92.31 87 GLY A C 1
ATOM 679 O O . GLY A 1 87 ? -16.439 3.176 30.549 1.00 92.31 87 GLY A O 1
ATOM 680 N N . LYS A 1 88 ? -15.340 2.836 32.467 1.00 89.25 88 LYS A N 1
ATOM 681 C CA . LYS A 1 88 ? -16.141 1.670 32.906 1.00 89.25 88 LYS A CA 1
ATOM 682 C C . LYS A 1 88 ? -17.590 2.039 33.259 1.00 89.25 88 LYS A C 1
ATOM 684 O O . LYS A 1 88 ? -18.471 1.184 33.217 1.00 89.25 88 LYS A O 1
ATOM 689 N N . ASP A 1 89 ? -17.825 3.285 33.649 1.00 91.69 89 ASP A N 1
ATOM 690 C CA . ASP A 1 89 ? -19.133 3.840 33.983 1.00 91.69 89 ASP A CA 1
ATOM 691 C C . ASP A 1 89 ? -20.019 4.012 32.742 1.00 91.69 89 ASP A C 1
ATOM 693 O O . ASP A 1 89 ? -21.199 3.674 32.819 1.00 91.69 89 ASP A O 1
ATOM 697 N N . PHE A 1 90 ? -19.456 4.410 31.590 1.00 92.69 90 PHE A N 1
ATOM 698 C CA . PHE A 1 90 ? -20.204 4.536 30.333 1.00 92.69 90 PHE A CA 1
ATOM 699 C C . PHE A 1 90 ? -20.942 3.241 29.969 1.00 92.69 90 PHE A C 1
ATOM 701 O O . PHE A 1 90 ? -22.087 3.290 29.535 1.00 92.69 90 PHE A O 1
ATOM 708 N N . LEU A 1 91 ? -20.359 2.065 30.233 1.00 88.62 91 LEU A N 1
ATOM 709 C CA . LEU A 1 91 ? -21.032 0.786 29.973 1.00 88.62 91 LEU A CA 1
ATOM 710 C C . LEU A 1 91 ? -22.355 0.614 30.736 1.00 88.62 91 LEU A C 1
ATOM 712 O O . LEU A 1 91 ? -23.186 -0.189 30.312 1.00 88.62 91 LEU A O 1
ATOM 716 N N . LYS A 1 92 ? -22.549 1.294 31.878 1.00 87.00 92 LYS A N 1
ATOM 717 C CA . LYS A 1 92 ? -23.777 1.199 32.690 1.00 87.00 92 LYS A CA 1
ATOM 718 C C . LYS A 1 92 ? -24.963 1.925 32.064 1.00 87.00 92 LYS A C 1
ATOM 720 O O . LYS A 1 92 ? -26.074 1.434 32.192 1.00 87.00 92 LYS A O 1
ATOM 725 N N . THR A 1 93 ? -24.732 3.083 31.451 1.00 86.94 93 THR A N 1
ATOM 726 C CA . THR A 1 93 ? -25.798 3.981 30.973 1.00 86.94 93 THR A CA 1
ATOM 727 C C . THR A 1 93 ? -25.820 4.133 29.457 1.00 86.94 93 THR A C 1
ATOM 729 O O . THR A 1 93 ? -26.849 4.502 28.905 1.00 86.94 93 THR A O 1
ATOM 732 N N . LYS A 1 94 ? -24.680 3.903 28.791 1.00 87.12 94 LYS A N 1
ATOM 733 C CA . LYS A 1 94 ? -24.407 4.201 27.372 1.00 87.12 94 LYS A CA 1
ATOM 734 C C . LYS A 1 94 ? -24.717 5.657 26.980 1.00 87.12 94 LYS A C 1
ATOM 736 O O . LYS A 1 94 ? -24.864 5.973 25.804 1.00 87.12 94 LYS A O 1
ATOM 741 N N . ALA A 1 95 ? -24.786 6.542 27.976 1.00 90.69 95 ALA A N 1
ATOM 742 C CA . ALA A 1 95 ? -25.242 7.920 27.857 1.00 90.69 95 ALA A CA 1
ATOM 743 C C . ALA A 1 95 ? -24.082 8.927 27.916 1.00 90.69 95 ALA A C 1
ATOM 745 O O . ALA A 1 95 ? -23.011 8.650 28.468 1.00 90.69 95 ALA A O 1
ATOM 746 N N . GLY A 1 96 ? -24.316 10.119 27.366 1.00 93.38 96 GLY A N 1
ATOM 747 C CA . GLY A 1 96 ? -23.315 11.185 27.291 1.00 93.38 96 GLY A CA 1
ATOM 748 C C . GLY A 1 96 ? -22.197 10.902 26.279 1.00 93.38 96 GLY A C 1
ATOM 749 O O . GLY A 1 96 ? -21.039 11.236 26.527 1.00 93.38 96 GLY A O 1
ATOM 750 N N . TYR A 1 97 ? -22.505 10.192 25.185 1.00 94.75 97 TYR A N 1
ATOM 751 C CA . TYR A 1 97 ? -21.511 9.789 24.183 1.00 94.75 97 TYR A CA 1
ATOM 752 C C . TYR A 1 97 ? -20.820 11.010 23.557 1.00 94.75 97 TYR A C 1
ATOM 754 O O . TYR A 1 97 ? -19.595 11.028 23.453 1.00 94.75 97 TYR A O 1
ATOM 762 N N . ARG A 1 98 ? -21.582 12.043 23.161 1.00 94.75 98 ARG A N 1
ATOM 763 C CA . ARG A 1 98 ? -21.033 13.239 22.503 1.00 94.75 98 ARG A CA 1
ATOM 764 C C . ARG A 1 98 ? -20.130 14.026 23.446 1.00 94.75 98 ARG A C 1
ATOM 766 O O . ARG A 1 98 ? -19.026 14.399 23.066 1.00 94.75 98 ARG A O 1
ATOM 773 N N . GLU A 1 99 ? -20.558 14.213 24.686 1.00 94.94 99 GLU A N 1
ATOM 774 C CA . GLU A 1 99 ? -19.834 14.947 25.725 1.00 94.94 99 GLU A CA 1
ATOM 775 C C . GLU A 1 99 ? -18.493 14.266 26.015 1.00 94.94 99 GLU A C 1
ATOM 777 O O . GLU A 1 99 ? -17.456 14.928 26.080 1.00 94.94 99 GLU A O 1
ATOM 782 N N . ARG A 1 100 ? -18.496 12.929 26.114 1.00 95.81 100 ARG A N 1
ATOM 783 C CA . ARG A 1 100 ? -17.287 12.120 26.315 1.00 95.81 100 ARG A CA 1
ATOM 784 C C . ARG A 1 100 ? -16.385 12.100 25.082 1.00 95.81 100 ARG A C 1
ATOM 786 O O . ARG A 1 100 ? -15.174 12.200 25.244 1.00 95.81 100 ARG A O 1
ATOM 793 N N . ALA A 1 101 ? -16.939 12.028 23.870 1.00 96.12 101 ALA A N 1
ATOM 794 C CA . ALA A 1 101 ? -16.171 12.107 22.626 1.00 96.12 101 ALA A CA 1
ATOM 795 C C . ALA A 1 101 ? -15.470 13.467 22.469 1.00 96.12 101 ALA A C 1
ATOM 797 O O . ALA A 1 101 ? -14.264 13.511 22.236 1.00 96.12 101 ALA A O 1
ATOM 798 N N . VAL A 1 102 ? -16.190 14.574 22.684 1.00 95.50 102 VAL A N 1
ATOM 799 C CA . VAL A 1 102 ? -15.641 15.940 22.624 1.00 95.50 102 VAL A CA 1
ATOM 800 C C . VAL A 1 102 ? -14.606 16.173 23.731 1.00 95.50 102 VAL A C 1
ATOM 802 O O . VAL A 1 102 ? -13.542 16.733 23.465 1.00 95.50 102 VAL A O 1
ATOM 805 N N . LEU A 1 103 ? -14.859 15.704 24.961 1.00 94.62 103 LEU A N 1
ATOM 806 C CA . LEU A 1 103 ? -13.863 15.732 26.038 1.00 94.62 103 LEU A CA 1
ATOM 807 C C . LEU A 1 103 ? -12.604 14.942 25.651 1.00 94.62 103 LEU A C 1
ATOM 809 O O . LEU A 1 103 ? -11.493 15.440 25.819 1.00 94.62 103 LEU A O 1
ATOM 813 N N . ARG A 1 104 ? -12.765 13.744 25.081 1.00 94.88 104 ARG A N 1
ATOM 814 C CA . ARG A 1 104 ? -11.645 12.901 24.659 1.00 94.88 104 ARG A CA 1
ATOM 815 C C . ARG A 1 104 ? -10.844 13.537 23.522 1.00 94.88 104 ARG A C 1
ATOM 817 O O . ARG A 1 104 ? -9.620 13.524 23.593 1.00 94.88 104 ARG A O 1
ATOM 824 N N . PHE A 1 105 ? -11.479 14.170 22.534 1.00 95.62 105 PHE A N 1
ATOM 825 C CA . PHE A 1 105 ? -10.757 14.934 21.508 1.00 95.62 105 PHE A CA 1
ATOM 826 C C . PHE A 1 105 ? -9.932 16.082 22.113 1.00 95.62 105 PHE A C 1
ATOM 828 O O . PHE A 1 105 ? -8.767 16.236 21.750 1.00 95.62 105 PHE A O 1
ATOM 835 N N . ARG A 1 106 ? -10.474 16.825 23.093 1.00 94.62 106 ARG A N 1
ATOM 836 C CA . ARG A 1 106 ? -9.724 17.872 23.819 1.00 94.62 106 ARG A CA 1
ATOM 837 C C . ARG A 1 106 ? -8.487 17.313 24.528 1.00 94.62 106 ARG A C 1
ATOM 839 O O . ARG A 1 106 ? -7.416 17.895 24.394 1.00 94.62 106 ARG A O 1
ATOM 846 N N . GLN A 1 107 ? -8.599 16.164 25.201 1.00 93.12 107 GLN A N 1
ATOM 847 C CA . GLN A 1 107 ? -7.445 15.476 25.803 1.00 93.12 107 GLN A CA 1
ATOM 848 C C . GLN A 1 107 ? -6.389 15.093 24.757 1.00 93.12 107 GLN A C 1
ATOM 850 O O . GLN A 1 107 ? -5.198 15.305 24.964 1.00 93.12 107 GLN A O 1
ATOM 855 N N . LEU A 1 108 ? -6.810 14.558 23.608 1.00 93.06 108 LEU A N 1
ATOM 856 C CA . LEU A 1 108 ? -5.888 14.122 22.553 1.00 93.06 108 LEU A CA 1
ATOM 857 C C . LEU A 1 108 ? -5.183 15.288 21.839 1.00 93.06 108 LEU A C 1
ATOM 859 O O . LEU A 1 108 ? -4.102 15.093 21.283 1.00 93.06 108 LEU A O 1
ATOM 863 N N . ALA A 1 109 ? -5.766 16.487 21.858 1.00 92.94 109 ALA A N 1
ATOM 864 C CA . ALA A 1 109 ? -5.117 17.707 21.389 1.00 92.94 109 ALA A CA 1
ATOM 865 C C . ALA A 1 109 ? -4.186 18.323 22.452 1.00 92.94 109 ALA A C 1
ATOM 867 O O . ALA A 1 109 ? -3.055 18.684 22.138 1.00 92.94 109 ALA A O 1
ATOM 868 N N . ALA A 1 110 ? -4.638 18.423 23.709 1.00 87.25 110 ALA A N 1
ATOM 869 C CA . ALA A 1 110 ? -3.932 19.151 24.766 1.00 87.25 110 ALA A CA 1
ATOM 870 C C . ALA A 1 110 ? -2.921 18.304 25.565 1.00 87.25 110 ALA A C 1
ATOM 872 O O . ALA A 1 110 ? -1.797 18.746 25.781 1.00 87.25 110 ALA A O 1
ATOM 873 N N . GLU A 1 111 ? -3.298 17.102 26.011 1.00 75.69 111 GLU A N 1
ATOM 874 C CA . GLU A 1 111 ? -2.492 16.280 26.933 1.00 75.69 111 GLU A CA 1
ATOM 875 C C . GLU A 1 111 ? -1.448 15.434 26.193 1.00 75.69 111 GLU A C 1
ATOM 877 O O . GLU A 1 111 ? -0.304 15.334 26.628 1.00 75.69 111 GLU A O 1
ATOM 882 N N . SER A 1 112 ? -1.831 14.809 25.073 1.00 73.44 112 SER A N 1
ATOM 883 C CA . SER A 1 112 ? -0.927 13.954 24.285 1.00 73.44 112 SER A CA 1
ATOM 884 C C . SER A 1 112 ? -0.346 14.639 23.048 1.00 73.44 112 SER A C 1
ATOM 886 O O . SER A 1 112 ? 0.571 14.097 22.430 1.00 73.44 112 SER A O 1
ATOM 888 N N . GLY A 1 113 ? -0.879 15.802 22.652 1.00 84.56 113 GLY A N 1
ATOM 889 C CA . GLY A 1 113 ? -0.470 16.514 21.439 1.00 84.56 113 GLY A CA 1
ATOM 890 C C . GLY A 1 113 ? -0.630 15.702 20.147 1.00 84.56 113 GLY A C 1
ATOM 891 O O . GLY A 1 113 ? 0.027 16.021 19.152 1.00 84.56 113 GLY A O 1
ATOM 892 N N . LEU A 1 114 ? -1.438 14.635 20.180 1.00 90.81 114 LEU A N 1
ATOM 893 C CA . LEU A 1 114 ? -1.636 13.675 19.095 1.00 90.81 114 LEU A CA 1
ATOM 894 C C . LEU A 1 114 ? -2.501 14.265 17.980 1.00 90.81 114 LEU A C 1
ATOM 896 O O . LEU A 1 114 ? -2.241 13.998 16.807 1.00 90.81 114 LEU A O 1
ATOM 900 N N . LEU A 1 115 ? -3.499 15.067 18.358 1.00 95.38 115 LEU A N 1
ATOM 901 C CA . LEU A 1 115 ? -4.306 15.870 17.447 1.00 95.38 115 LEU A CA 1
ATOM 902 C C . LEU A 1 115 ? -3.797 17.313 17.392 1.00 95.38 115 LEU A C 1
ATOM 904 O O . LEU A 1 115 ? -3.311 17.867 18.377 1.00 95.38 115 LEU A O 1
ATOM 908 N N . LYS A 1 116 ? -3.949 17.925 16.223 1.00 95.19 116 LYS A N 1
ATOM 909 C CA . LYS A 1 116 ? -3.751 19.352 15.976 1.00 95.19 116 LYS A CA 1
ATOM 910 C C . LYS A 1 116 ? -4.799 20.184 16.746 1.00 95.19 116 LYS A C 1
ATOM 912 O O . LYS A 1 116 ? -5.980 19.832 16.657 1.00 95.19 116 LYS A O 1
ATOM 917 N N . PRO A 1 117 ? -4.440 21.250 17.490 1.00 93.06 117 PRO A N 1
ATOM 918 C CA . PRO A 1 117 ? -5.394 22.016 18.305 1.00 93.06 117 PRO A CA 1
ATOM 919 C C . PRO A 1 117 ? -6.595 22.578 17.532 1.00 93.06 117 PRO A C 1
ATOM 921 O O . PRO A 1 117 ? -7.722 22.504 18.018 1.00 93.06 117 PRO A O 1
ATOM 924 N N . GLU A 1 118 ? -6.379 23.053 16.304 1.00 92.25 118 GLU A N 1
ATOM 925 C CA . GLU A 1 118 ? -7.410 23.610 15.419 1.00 92.25 118 GLU A CA 1
ATOM 926 C C . GLU A 1 118 ? -8.500 22.591 15.023 1.00 92.25 118 GLU A C 1
ATOM 928 O O . GLU A 1 118 ? -9.607 22.965 14.644 1.00 92.25 118 GLU A O 1
ATOM 933 N N . SER A 1 119 ? -8.245 21.286 15.188 1.00 94.19 119 SER A N 1
ATOM 934 C CA . SER A 1 119 ? -9.253 20.243 14.952 1.00 94.19 119 SER A CA 1
ATOM 935 C C . SER A 1 119 ? -10.482 20.370 15.863 1.00 94.19 119 SER A C 1
ATOM 937 O O . SER A 1 119 ? -11.580 19.964 15.480 1.00 94.19 119 SER A O 1
ATOM 939 N N . LEU A 1 120 ? -10.323 20.945 17.062 1.00 93.44 120 LEU A N 1
ATOM 940 C CA . LEU A 1 120 ? -11.367 21.007 18.091 1.00 93.44 120 LEU A CA 1
ATOM 941 C C . LEU A 1 120 ? -12.569 21.875 17.694 1.00 93.44 120 LEU A C 1
ATOM 943 O O . LEU A 1 120 ? -13.683 21.613 18.157 1.00 93.44 120 LEU A O 1
ATOM 947 N N . GLU A 1 121 ? -12.359 22.860 16.818 1.00 91.44 121 GLU A N 1
ATOM 948 C CA . GLU A 1 121 ? -13.425 23.701 16.263 1.00 91.44 121 GLU A CA 1
ATOM 949 C C . GLU A 1 121 ? -14.424 22.862 15.460 1.00 91.44 121 GLU A C 1
ATOM 951 O O . GLU A 1 121 ? -15.632 23.033 15.593 1.00 91.44 121 GLU A O 1
ATOM 956 N N . LEU A 1 122 ? -13.930 21.890 14.686 1.00 92.19 122 LEU A N 1
ATOM 957 C CA . LEU A 1 122 ? -14.735 21.042 13.801 1.00 92.19 122 LEU A CA 1
ATOM 958 C C . LEU A 1 122 ? -15.200 19.743 14.493 1.00 92.19 122 LEU A C 1
ATOM 960 O O . LEU A 1 122 ? -16.302 19.251 14.230 1.00 92.19 122 LEU A O 1
ATOM 964 N N . LEU A 1 123 ? -14.413 19.217 15.440 1.00 92.31 123 LEU A N 1
ATOM 965 C CA . LEU A 1 123 ? -14.687 18.002 16.232 1.00 92.31 123 LEU A CA 1
ATOM 966 C C . LEU A 1 123 ? -15.775 18.167 17.318 1.00 92.31 123 LEU A C 1
ATOM 968 O O . LEU A 1 123 ? -15.847 17.376 18.257 1.00 92.31 123 LEU A O 1
ATOM 972 N N . SER A 1 124 ? -16.632 19.186 17.209 1.00 86.75 124 SER A N 1
ATOM 973 C CA . SER A 1 124 ? -17.777 19.395 18.111 1.00 86.75 124 SER A CA 1
ATOM 974 C C . SER A 1 124 ? -19.086 19.818 17.415 1.00 86.75 124 SER A C 1
ATOM 976 O O . SER A 1 124 ? -20.127 19.883 18.074 1.00 86.75 124 SER A O 1
ATOM 978 N N . LEU A 1 125 ? -19.070 20.038 16.092 1.00 82.56 125 LEU A N 1
ATOM 979 C CA . LEU A 1 125 ? -20.133 20.749 15.358 1.00 82.56 125 LEU A CA 1
ATOM 980 C C . LEU A 1 125 ? -21.414 19.965 15.047 1.00 82.56 125 LEU A C 1
ATOM 982 O O . LEU A 1 125 ? -22.415 20.576 14.682 1.00 82.56 125 LEU A O 1
ATOM 986 N N . PHE A 1 126 ? -21.412 18.637 15.145 1.00 84.06 126 PHE A N 1
ATOM 987 C CA . PHE A 1 126 ? -22.600 17.830 14.863 1.00 84.06 126 PHE A CA 1
ATOM 988 C C . PHE A 1 126 ? -22.715 16.623 15.790 1.00 84.06 126 PHE A C 1
ATOM 990 O O . PHE A 1 126 ? -21.759 16.239 16.463 1.00 84.06 126 PHE A O 1
ATOM 997 N N . GLU A 1 127 ? -23.909 16.033 15.830 1.00 88.69 127 GLU A N 1
ATOM 998 C CA . GLU A 1 127 ? -24.162 14.826 16.610 1.00 88.69 127 GLU A CA 1
ATOM 999 C C . GLU A 1 127 ? -23.450 13.604 16.007 1.00 88.69 127 GLU A C 1
ATOM 1001 O O . GLU A 1 127 ? -23.591 13.344 14.804 1.00 88.69 127 GLU A O 1
ATOM 1006 N N . PRO A 1 128 ? -22.703 12.832 16.817 1.00 89.06 128 PRO A N 1
ATOM 1007 C CA . PRO A 1 128 ? -22.121 11.576 16.382 1.00 89.06 128 PRO A CA 1
ATOM 1008 C C . PRO A 1 128 ? -23.187 10.482 16.248 1.00 89.06 128 PRO A C 1
ATOM 1010 O O . PRO A 1 128 ? -24.224 10.496 16.908 1.00 89.06 128 PRO A O 1
ATOM 1013 N N . ARG A 1 129 ? -22.892 9.476 15.426 1.00 92.44 129 ARG A N 1
ATOM 1014 C CA . ARG A 1 129 ? -23.727 8.290 15.202 1.00 92.44 129 ARG A CA 1
ATOM 1015 C C . ARG A 1 129 ? -23.089 7.076 15.889 1.00 92.44 129 ARG A C 1
ATOM 1017 O O . ARG A 1 129 ? -22.271 6.406 15.256 1.00 92.44 129 ARG A O 1
ATOM 1024 N N . PRO A 1 130 ? -23.395 6.777 17.165 1.00 91.75 130 PRO A N 1
ATOM 1025 C CA . PRO A 1 130 ? -22.833 5.615 17.863 1.00 91.75 130 PRO A CA 1
ATOM 1026 C C . PRO A 1 130 ? -23.335 4.276 17.297 1.00 91.75 130 PRO A C 1
ATOM 1028 O O . PRO A 1 130 ? -22.698 3.245 17.488 1.00 91.75 130 PRO A O 1
ATOM 1031 N N . ASP A 1 131 ? -24.451 4.261 16.565 1.00 93.38 131 ASP A N 1
ATOM 1032 C CA . ASP A 1 131 ? -24.978 3.038 15.943 1.00 93.38 131 ASP A CA 1
ATOM 1033 C C . ASP A 1 131 ? -24.096 2.503 14.805 1.00 93.38 131 ASP A C 1
ATOM 1035 O O . ASP A 1 131 ? -24.107 1.301 14.544 1.00 93.38 131 ASP A O 1
ATOM 1039 N N . PHE A 1 132 ? -23.252 3.350 14.202 1.00 95.94 132 PHE A N 1
ATOM 1040 C CA . PHE A 1 132 ? -22.211 2.906 13.269 1.00 95.94 132 PHE A CA 1
ATOM 1041 C C . PHE A 1 132 ? -21.270 1.880 13.915 1.00 95.94 132 PHE A C 1
ATOM 1043 O O . PHE A 1 132 ? -20.957 0.864 13.299 1.00 95.94 132 PHE A O 1
ATOM 1050 N N . ASP A 1 133 ? -20.895 2.082 15.183 1.00 96.06 133 ASP A N 1
ATOM 1051 C CA . ASP A 1 133 ? -20.004 1.169 15.907 1.00 96.06 133 ASP A CA 1
ATOM 1052 C C . ASP A 1 133 ? -20.620 -0.233 16.069 1.00 96.06 133 ASP A C 1
ATOM 1054 O O . ASP A 1 133 ? -19.897 -1.227 16.115 1.00 96.06 133 ASP A O 1
ATOM 1058 N N . LYS A 1 134 ? -21.958 -0.317 16.131 1.00 92.94 134 LYS A N 1
ATOM 1059 C CA . LYS A 1 134 ? -22.732 -1.568 16.244 1.00 92.94 134 LYS A CA 1
ATOM 1060 C C . LYS A 1 134 ? -22.914 -2.270 14.890 1.00 92.94 134 LYS A C 1
ATOM 1062 O O . LYS A 1 134 ? -23.015 -3.498 14.847 1.00 92.94 134 LYS A O 1
ATOM 1067 N N . ALA A 1 135 ? -22.984 -1.490 13.808 1.00 93.12 135 ALA A N 1
ATOM 1068 C CA . ALA A 1 135 ? -23.176 -1.962 12.436 1.00 93.12 135 ALA A CA 1
ATOM 1069 C C . ALA A 1 135 ? -21.898 -2.551 11.807 1.00 93.12 135 ALA A C 1
ATOM 1071 O O . ALA A 1 135 ? -21.970 -3.332 10.859 1.00 93.12 135 ALA A O 1
ATOM 1072 N N . LEU A 1 136 ? -20.717 -2.208 12.331 1.00 93.69 136 LEU A N 1
ATOM 1073 C CA . LEU A 1 136 ? -19.455 -2.837 11.939 1.00 93.69 136 LEU A CA 1
ATOM 1074 C C . LEU A 1 136 ? -19.417 -4.314 12.361 1.00 93.69 136 LEU A C 1
ATOM 1076 O O . LEU A 1 136 ? -19.781 -4.654 13.480 1.00 93.69 136 LEU A O 1
ATOM 1080 N N . SER A 1 137 ? -18.921 -5.200 11.496 1.00 92.81 137 SER A N 1
ATOM 1081 C CA . SER A 1 137 ? -18.724 -6.615 11.846 1.00 92.81 137 SER A CA 1
ATOM 1082 C C . SER A 1 137 ? -17.627 -6.797 12.904 1.00 92.81 137 SER A C 1
ATOM 1084 O O . SER A 1 137 ? -16.757 -5.935 13.064 1.00 92.81 137 SER A O 1
ATOM 1086 N N . TYR A 1 138 ? -17.601 -7.955 13.582 1.00 93.38 138 TYR A N 1
ATOM 1087 C CA . TYR A 1 138 ? -16.503 -8.303 14.499 1.00 93.38 138 TYR A CA 1
ATOM 1088 C C . TYR A 1 138 ? -15.127 -8.124 13.832 1.00 93.38 138 TYR A C 1
ATOM 1090 O O . TYR A 1 138 ? -14.235 -7.516 14.420 1.00 93.38 138 TYR A O 1
ATOM 1098 N N . ASN A 1 139 ? -14.969 -8.565 12.578 1.00 91.62 139 ASN A N 1
ATOM 1099 C CA . ASN A 1 139 ? -13.716 -8.425 11.830 1.00 91.62 139 ASN A CA 1
ATOM 1100 C C . ASN A 1 139 ? -13.348 -6.956 11.566 1.00 91.62 139 ASN A C 1
ATOM 1102 O O . ASN A 1 139 ? -12.180 -6.594 11.697 1.00 91.62 139 ASN A O 1
ATOM 1106 N N . ALA A 1 140 ? -14.321 -6.093 11.256 1.00 92.31 140 ALA A N 1
ATOM 1107 C CA . ALA A 1 140 ? -14.075 -4.663 11.074 1.00 92.31 140 ALA A CA 1
ATOM 1108 C C . ALA A 1 140 ? -13.654 -3.981 12.391 1.00 92.31 140 ALA A C 1
ATOM 1110 O O . ALA A 1 140 ? -12.669 -3.240 12.409 1.00 92.31 140 ALA A O 1
ATOM 1111 N N . LEU A 1 141 ? -14.323 -4.292 13.509 1.00 94.69 141 LEU A N 1
ATOM 1112 C CA . LEU A 1 141 ? -13.912 -3.819 14.837 1.00 94.69 141 LEU A CA 1
ATOM 1113 C C . LEU A 1 141 ? -12.526 -4.351 15.231 1.00 94.69 141 LEU A C 1
ATOM 1115 O O . LEU A 1 141 ? -11.706 -3.593 15.742 1.00 94.69 141 LEU A O 1
ATOM 1119 N N . ARG A 1 142 ? -12.228 -5.626 14.957 1.00 92.00 142 ARG A N 1
ATOM 1120 C CA . ARG A 1 142 ? -10.937 -6.254 15.270 1.00 92.00 142 ARG A CA 1
ATOM 1121 C C . ARG A 1 142 ? -9.798 -5.627 14.465 1.00 92.00 142 ARG A C 1
ATOM 1123 O O . ARG A 1 142 ? -8.759 -5.293 15.032 1.00 92.00 142 ARG A O 1
ATOM 1130 N N . LEU A 1 143 ? -10.002 -5.392 13.167 1.00 90.88 143 LEU A N 1
ATOM 1131 C CA . LEU A 1 143 ? -9.063 -4.643 12.328 1.00 90.88 143 LEU A CA 1
ATOM 1132 C C . LEU A 1 143 ? -8.843 -3.225 12.866 1.00 90.88 143 LEU A C 1
ATOM 1134 O O . LEU A 1 143 ? -7.690 -2.791 12.951 1.00 90.88 143 LEU A O 1
ATOM 1138 N N . PHE A 1 144 ? -9.916 -2.537 13.273 1.00 93.44 144 PHE A N 1
ATOM 1139 C CA . PHE A 1 144 ? -9.853 -1.202 13.865 1.00 93.44 144 PHE A CA 1
ATOM 1140 C C . PHE A 1 144 ? -9.016 -1.177 15.153 1.00 93.44 144 PHE A C 1
ATOM 1142 O O . PHE A 1 144 ? -8.106 -0.351 15.271 1.00 93.44 144 PHE A O 1
ATOM 1149 N N . THR A 1 145 ? -9.258 -2.110 16.083 1.00 91.38 145 THR A N 1
ATOM 1150 C CA . THR A 1 145 ? -8.564 -2.160 17.379 1.00 91.38 145 THR A CA 1
ATOM 1151 C C . THR A 1 145 ? -7.116 -2.626 17.295 1.00 91.38 145 THR A C 1
ATOM 1153 O O . THR A 1 145 ? -6.303 -2.182 18.106 1.00 91.38 145 THR A O 1
ATOM 1156 N N . ASN A 1 146 ? -6.747 -3.479 16.336 1.00 83.88 146 ASN A N 1
ATOM 1157 C CA . ASN A 1 146 ? -5.428 -4.135 16.285 1.00 83.88 146 ASN A CA 1
ATOM 1158 C C . ASN A 1 146 ? -4.267 -3.217 15.832 1.00 83.88 146 ASN A C 1
ATOM 1160 O O . ASN A 1 146 ? -3.292 -3.677 15.255 1.00 83.88 146 ASN A O 1
ATOM 1164 N N . GLY A 1 147 ? -4.362 -1.906 16.078 1.00 75.38 147 GLY A N 1
ATOM 1165 C CA . GLY A 1 147 ? -3.323 -0.909 15.787 1.00 75.38 147 GLY A CA 1
ATOM 1166 C C . GLY A 1 147 ? -3.393 -0.300 14.384 1.00 75.38 147 GLY A C 1
ATOM 1167 O O . GLY A 1 147 ? -2.901 0.812 14.191 1.00 75.38 147 GLY A O 1
ATOM 1168 N N . ASN A 1 148 ? -4.066 -0.968 13.441 1.00 79.19 148 ASN A N 1
ATOM 1169 C CA . ASN A 1 148 ? -4.126 -0.553 12.038 1.00 79.19 148 ASN A CA 1
ATOM 1170 C C . ASN A 1 148 ? -4.812 0.809 11.835 1.00 79.19 148 ASN A C 1
ATOM 1172 O O . ASN A 1 148 ? -4.255 1.666 11.159 1.00 79.19 148 ASN A O 1
ATOM 1176 N N . TYR A 1 149 ? -5.997 1.026 12.425 1.00 90.69 149 TYR A N 1
ATOM 1177 C CA . TYR A 1 149 ? -6.824 2.213 12.140 1.00 90.69 149 TYR A CA 1
ATOM 1178 C C . TYR A 1 149 ? -6.968 3.148 13.341 1.00 90.69 149 TYR A C 1
ATOM 1180 O O . TYR A 1 149 ? -6.686 4.337 13.204 1.00 90.69 149 TYR A O 1
ATOM 1188 N N . ALA A 1 150 ? -7.350 2.626 14.513 1.00 93.50 150 ALA A N 1
ATOM 1189 C CA . ALA A 1 150 ? -7.563 3.448 15.700 1.00 93.50 150 ALA A CA 1
ATOM 1190 C C . ALA A 1 150 ? -6.307 4.247 16.090 1.00 93.50 150 ALA A C 1
ATOM 1192 O O . ALA A 1 150 ? -5.175 3.734 16.088 1.00 93.50 150 ALA A O 1
ATOM 1193 N N . LEU A 1 151 ? -6.507 5.502 16.483 1.00 93.38 151 LEU A N 1
ATOM 1194 C CA . LEU A 1 151 ? -5.521 6.237 17.264 1.00 93.38 151 LEU A CA 1
ATOM 1195 C C . LEU A 1 151 ? -5.349 5.594 18.650 1.00 93.38 151 LEU A C 1
ATOM 1197 O O . LEU A 1 151 ? -6.268 4.987 19.211 1.00 93.38 151 LEU A O 1
ATOM 1201 N N . ARG A 1 152 ? -4.146 5.739 19.212 1.00 90.88 152 ARG A N 1
ATOM 1202 C CA . ARG A 1 152 ? -3.806 5.314 20.573 1.00 90.88 152 ARG A CA 1
ATOM 1203 C C . ARG A 1 152 ? -3.133 6.462 21.318 1.00 90.88 152 ARG A C 1
ATOM 1205 O O . ARG A 1 152 ? -2.426 7.251 20.697 1.00 90.88 152 ARG A O 1
ATOM 1212 N N . ASP A 1 153 ? -3.387 6.573 22.619 1.00 88.19 153 ASP A N 1
ATOM 1213 C CA . ASP A 1 153 ? -2.740 7.576 23.471 1.00 88.19 153 ASP A CA 1
ATOM 1214 C C . ASP A 1 153 ? -1.314 7.166 23.883 1.00 88.19 153 ASP A C 1
ATOM 1216 O O . ASP A 1 153 ? -0.828 6.097 23.515 1.00 88.19 153 ASP A O 1
ATOM 1220 N N . SER A 1 154 ? -0.626 8.023 24.642 1.00 83.31 154 SER A N 1
ATOM 1221 C CA . SER A 1 154 ? 0.746 7.790 25.120 1.00 83.31 154 SER A CA 1
ATOM 1222 C C . SER A 1 154 ? 0.891 6.568 26.038 1.00 83.31 154 SER A C 1
ATOM 1224 O O . SER A 1 154 ? 1.990 6.039 26.174 1.00 83.31 154 SER A O 1
ATOM 1226 N N . GLY A 1 155 ? -0.206 6.072 26.624 1.00 83.19 155 GLY A N 1
ATOM 1227 C CA . GLY A 1 155 ? -0.259 4.792 27.339 1.00 83.19 155 GLY A CA 1
ATOM 1228 C C . GLY A 1 155 ? -0.566 3.597 26.429 1.00 83.19 155 GLY A C 1
ATOM 1229 O O . GLY A 1 155 ? -0.962 2.544 26.925 1.00 83.19 155 GLY A O 1
ATOM 1230 N N . PHE A 1 156 ? -0.465 3.769 25.107 1.00 83.19 156 PHE A N 1
ATOM 1231 C CA . PHE A 1 156 ? -0.868 2.820 24.066 1.00 83.19 156 PHE A CA 1
ATOM 1232 C C . PHE A 1 156 ? -2.336 2.362 24.149 1.00 83.19 156 PHE A C 1
ATOM 1234 O O . PHE A 1 156 ? -2.698 1.365 23.526 1.00 83.19 156 PHE A O 1
ATOM 1241 N N . ARG A 1 157 ? -3.222 3.073 24.857 1.00 88.06 157 ARG A N 1
ATOM 1242 C CA . ARG A 1 157 ? -4.653 2.720 24.965 1.00 88.06 157 ARG A CA 1
ATOM 1243 C C . ARG A 1 157 ? -5.432 3.267 23.778 1.00 88.06 157 ARG A C 1
ATOM 1245 O O . ARG A 1 157 ? -5.042 4.288 23.220 1.00 88.06 157 ARG A O 1
ATOM 1252 N N . LEU A 1 158 ? -6.545 2.634 23.413 1.00 93.25 158 LEU A N 1
ATOM 1253 C CA . LEU A 1 158 ? -7.451 3.148 22.380 1.00 93.25 158 LEU A CA 1
ATOM 1254 C C . LEU A 1 158 ? -7.870 4.597 22.690 1.00 93.25 158 LEU A C 1
ATOM 1256 O O . LEU A 1 158 ? -8.332 4.923 23.786 1.00 93.25 158 LEU A O 1
ATOM 1260 N N . ALA A 1 159 ? -7.676 5.484 21.717 1.00 94.00 159 ALA A N 1
ATOM 1261 C CA . ALA A 1 159 ? -7.953 6.907 21.870 1.00 94.00 159 ALA A CA 1
ATOM 1262 C C . ALA A 1 159 ? -9.422 7.260 21.580 1.00 94.00 159 ALA A C 1
ATOM 1264 O O . ALA A 1 159 ? -9.924 8.248 22.109 1.00 94.00 159 ALA A O 1
ATOM 1265 N N . GLU A 1 160 ? -10.092 6.457 20.753 1.00 95.81 160 GLU A N 1
ATOM 1266 C CA . GLU A 1 160 ? -11.332 6.787 20.048 1.00 95.81 160 GLU A CA 1
ATOM 1267 C C . GLU A 1 160 ? -12.135 5.522 19.674 1.00 95.81 160 GLU A C 1
ATOM 1269 O O . GLU A 1 160 ? -11.586 4.421 19.591 1.00 95.81 160 GLU A O 1
ATOM 1274 N N . THR A 1 161 ? -13.435 5.684 19.423 1.00 97.19 161 THR A N 1
ATOM 1275 C CA . THR A 1 161 ? -14.311 4.664 18.813 1.00 97.19 161 THR A CA 1
ATOM 1276 C C . THR A 1 161 ? -14.267 4.740 17.273 1.00 97.19 161 THR A C 1
ATOM 1278 O O . THR A 1 161 ? -13.780 5.740 16.737 1.00 97.19 161 THR A O 1
ATOM 1281 N N . PRO A 1 162 ? -14.798 3.753 16.523 1.00 97.25 162 PRO A N 1
ATOM 1282 C CA . PRO A 1 162 ? -14.911 3.854 15.063 1.00 97.25 162 PRO A CA 1
ATOM 1283 C C . PRO A 1 162 ? -15.715 5.078 14.593 1.00 97.25 162 PRO A C 1
ATOM 1285 O O . PRO A 1 162 ? -15.336 5.739 13.629 1.00 97.25 162 PRO A O 1
ATOM 1288 N N . SER A 1 163 ? -16.788 5.428 15.299 1.00 96.62 163 SER A N 1
ATOM 1289 C CA . SER A 1 163 ? -17.654 6.577 15.028 1.00 96.62 163 SER A CA 1
ATOM 1290 C C . SER A 1 163 ? -16.997 7.916 15.386 1.00 96.62 163 SER A C 1
ATOM 1292 O O . SER A 1 163 ? -17.189 8.899 14.668 1.00 96.62 163 SER A O 1
ATOM 1294 N N . MET A 1 164 ? -16.139 7.963 16.414 1.00 96.94 164 MET A N 1
ATOM 1295 C CA . MET A 1 164 ? -15.230 9.097 16.637 1.00 96.94 164 MET A CA 1
ATOM 1296 C C . MET A 1 164 ? -14.177 9.205 15.525 1.00 96.94 164 MET A C 1
ATOM 1298 O O . MET A 1 164 ? -13.946 10.295 15.005 1.00 96.94 164 MET A O 1
ATOM 1302 N N . ALA A 1 165 ? -13.571 8.089 15.117 1.00 96.88 165 ALA A N 1
ATOM 1303 C CA . ALA A 1 165 ? -12.571 8.076 14.053 1.00 96.88 165 ALA A CA 1
ATOM 1304 C C . ALA A 1 165 ? -13.172 8.535 12.712 1.00 96.88 165 ALA A C 1
ATOM 1306 O O . ALA A 1 165 ? -12.572 9.349 12.019 1.00 96.88 165 ALA A O 1
ATOM 1307 N N . ALA A 1 166 ? -14.395 8.107 12.383 1.00 96.81 166 ALA A N 1
ATOM 1308 C CA . ALA A 1 166 ? -15.127 8.569 11.205 1.00 96.81 166 ALA A CA 1
ATOM 1309 C C . ALA A 1 166 ? -15.425 10.082 11.250 1.00 96.81 166 ALA A C 1
ATOM 1311 O O . ALA A 1 166 ? -15.314 10.755 10.226 1.00 96.81 166 ALA A O 1
ATOM 1312 N N . TRP A 1 167 ? -15.745 10.642 12.425 1.00 95.88 167 TRP A N 1
ATOM 1313 C CA . TRP A 1 167 ? -15.942 12.090 12.621 1.00 95.88 167 TRP A CA 1
ATOM 1314 C C . TRP A 1 167 ? -14.628 12.860 12.407 1.00 95.88 167 TRP A C 1
ATOM 1316 O O . TRP A 1 167 ? -14.592 13.882 11.713 1.00 95.88 167 TRP A O 1
ATOM 1326 N N . ARG A 1 168 ? -13.519 12.320 12.923 1.00 96.19 168 ARG A N 1
ATOM 1327 C CA . ARG A 1 168 ? -12.169 12.866 12.744 1.00 96.19 168 ARG A CA 1
ATOM 1328 C C . ARG A 1 168 ? -11.695 12.809 11.292 1.00 96.19 168 ARG A C 1
ATOM 1330 O O . ARG A 1 168 ? -11.169 13.803 10.804 1.00 96.19 168 ARG A O 1
ATOM 1337 N N . VAL A 1 169 ? -11.944 11.711 10.575 1.00 96.62 169 VAL A N 1
ATOM 1338 C CA . VAL A 1 169 ? -11.678 11.623 9.129 1.00 96.62 169 VAL A CA 1
ATOM 1339 C C . VAL A 1 169 ? -12.509 12.651 8.363 1.00 96.62 169 VAL A C 1
ATOM 1341 O O . VAL A 1 169 ? -11.955 13.440 7.602 1.00 96.62 169 VAL A O 1
ATOM 1344 N N . ALA A 1 170 ? -13.824 12.688 8.586 1.00 96.44 170 ALA A N 1
ATOM 1345 C CA . ALA A 1 170 ? -14.726 13.549 7.827 1.00 96.44 170 ALA A CA 1
ATOM 1346 C C . ALA A 1 170 ? -14.411 15.047 7.988 1.00 96.44 170 ALA A C 1
ATOM 1348 O O . ALA A 1 170 ? -14.405 15.787 7.006 1.00 96.44 170 ALA A O 1
ATOM 1349 N N . THR A 1 171 ? -14.097 15.493 9.208 1.00 96.31 171 THR A N 1
ATOM 1350 C CA . THR A 1 171 ? -13.704 16.888 9.474 1.00 96.31 171 THR A CA 1
ATOM 1351 C C . THR A 1 171 ? -12.312 17.228 8.936 1.00 96.31 171 THR A C 1
ATOM 1353 O O . THR A 1 171 ? -12.112 18.352 8.479 1.00 96.31 171 THR A O 1
ATOM 1356 N N . ALA A 1 172 ? -11.364 16.283 8.930 1.00 95.88 172 ALA A N 1
ATOM 1357 C CA . ALA A 1 172 ? -10.022 16.516 8.393 1.00 95.88 172 ALA A CA 1
ATOM 1358 C C . ALA A 1 172 ? -10.006 16.643 6.864 1.00 95.88 172 ALA A C 1
ATOM 1360 O O . ALA A 1 172 ? -9.299 17.490 6.325 1.00 95.88 172 ALA A O 1
ATOM 1361 N N . VAL A 1 173 ? -10.803 15.819 6.177 1.00 93.94 173 VAL A N 1
ATOM 1362 C CA . VAL A 1 173 ? -10.944 15.847 4.712 1.00 93.94 173 VAL A CA 1
ATOM 1363 C C . VAL A 1 173 ? -11.688 17.098 4.253 1.00 93.94 173 VAL A C 1
ATOM 1365 O O . VAL A 1 173 ? -11.290 17.726 3.279 1.00 93.94 173 VAL A O 1
ATOM 1368 N N . ALA A 1 174 ? -12.768 17.462 4.946 1.00 94.56 174 ALA A N 1
ATOM 1369 C CA . ALA A 1 174 ? -13.619 18.572 4.538 1.00 94.56 174 ALA A CA 1
ATOM 1370 C C . ALA A 1 174 ? -13.068 19.953 4.907 1.00 94.56 174 ALA A C 1
ATOM 1372 O O . ALA A 1 174 ? -13.249 20.894 4.141 1.00 94.56 174 ALA A O 1
ATOM 1373 N N . ARG A 1 175 ? -12.504 20.097 6.116 1.00 93.69 175 ARG A N 1
ATOM 1374 C CA . ARG A 1 175 ? -12.201 21.375 6.798 1.00 93.69 175 ARG A CA 1
ATOM 1375 C C . ARG A 1 175 ? -13.379 22.361 6.957 1.00 93.69 175 ARG A C 1
ATOM 1377 O O . ARG A 1 175 ? -13.225 23.350 7.661 1.00 93.69 175 ARG A O 1
ATOM 1384 N N . GLU A 1 176 ? -14.551 22.085 6.383 1.00 93.81 176 GLU A N 1
ATOM 1385 C CA . GLU A 1 176 ? -15.777 22.888 6.499 1.00 93.81 176 GLU A CA 1
ATOM 1386 C C . GLU A 1 176 ? -16.970 22.053 7.029 1.00 93.81 176 GLU A C 1
ATOM 1388 O O . GLU A 1 176 ? -17.015 20.838 6.790 1.00 93.81 176 GLU A O 1
ATOM 1393 N N . PRO A 1 177 ? -17.930 22.645 7.775 1.00 92.12 177 PRO A N 1
ATOM 1394 C CA . PRO A 1 177 ? -18.922 21.885 8.550 1.00 92.12 177 PRO A CA 1
ATOM 1395 C C . PRO A 1 177 ? -19.922 21.054 7.728 1.00 92.12 177 PRO A C 1
ATOM 1397 O O . PRO A 1 177 ? -20.309 19.960 8.145 1.00 92.12 177 PRO A O 1
ATOM 1400 N N . ALA A 1 178 ? -20.362 21.553 6.573 1.00 92.69 178 ALA A N 1
ATOM 1401 C CA . ALA A 1 178 ? -21.395 20.946 5.741 1.00 92.69 178 ALA A CA 1
ATOM 1402 C C . ALA A 1 178 ? -20.851 19.771 4.913 1.00 92.69 178 ALA A C 1
ATOM 1404 O O . ALA A 1 178 ? -21.475 18.708 4.871 1.00 92.69 178 ALA A O 1
ATOM 1405 N N . ALA A 1 179 ? -19.672 19.893 4.292 1.00 94.44 179 ALA A N 1
ATOM 1406 C CA . ALA A 1 179 ? -18.972 18.737 3.728 1.00 94.44 179 ALA A CA 1
ATOM 1407 C C . ALA A 1 179 ? -18.528 17.759 4.820 1.00 94.44 179 ALA A C 1
ATOM 1409 O O . ALA A 1 179 ? -18.689 16.559 4.616 1.00 94.44 179 ALA A O 1
ATOM 1410 N N . ALA A 1 180 ? -18.061 18.219 5.990 1.00 95.62 180 ALA A N 1
ATOM 1411 C CA . ALA A 1 180 ? -17.714 17.314 7.090 1.00 95.62 180 ALA A CA 1
ATOM 1412 C C . ALA A 1 180 ? -18.923 16.465 7.501 1.00 95.62 180 ALA A C 1
ATOM 1414 O O . ALA A 1 180 ? -18.806 15.250 7.650 1.00 95.62 180 ALA A O 1
ATOM 1415 N N . ARG A 1 181 ? -20.112 17.072 7.590 1.00 94.56 181 ARG A N 1
ATOM 1416 C CA . ARG A 1 181 ? -21.350 16.336 7.849 1.00 94.56 181 ARG A CA 1
ATOM 1417 C C . ARG A 1 181 ? -21.706 15.362 6.717 1.00 94.56 181 ARG A C 1
ATOM 1419 O O . ARG A 1 181 ? -22.043 14.217 7.010 1.00 94.56 181 ARG A O 1
ATOM 1426 N N . ARG A 1 182 ? -21.586 15.764 5.443 1.00 94.50 182 ARG A N 1
ATOM 1427 C CA . ARG A 1 182 ? -21.840 14.882 4.280 1.00 94.50 182 ARG A CA 1
ATOM 1428 C C . ARG A 1 182 ? -20.888 13.682 4.231 1.00 94.50 182 ARG A C 1
ATOM 1430 O O . ARG A 1 182 ? -21.353 12.558 4.052 1.00 94.50 182 ARG A O 1
ATOM 1437 N N . TYR A 1 183 ? -19.586 13.892 4.433 1.00 95.12 183 TYR A N 1
ATOM 1438 C CA . TYR A 1 183 ? -18.601 12.810 4.521 1.00 95.12 183 TYR A CA 1
ATOM 1439 C C . TYR A 1 183 ? -18.881 11.899 5.718 1.00 95.12 183 TYR A C 1
ATOM 1441 O O . TYR A 1 183 ? -18.851 10.681 5.567 1.00 95.12 183 TYR A O 1
ATOM 1449 N N . TYR A 1 184 ? -19.210 12.459 6.885 1.00 95.75 184 TYR A N 1
ATOM 1450 C CA . TYR A 1 184 ? -19.529 11.663 8.068 1.00 95.75 184 TYR A CA 1
ATOM 1451 C C . TYR A 1 184 ? -20.759 10.779 7.851 1.00 95.75 184 TYR A C 1
ATOM 1453 O O . TYR A 1 184 ? -20.710 9.579 8.122 1.00 95.75 184 TYR A O 1
ATOM 1461 N N . ASP A 1 185 ? -21.835 11.335 7.290 1.00 94.25 185 ASP A N 1
ATOM 1462 C CA . ASP A 1 185 ? -23.036 10.577 6.940 1.00 94.25 185 ASP A CA 1
ATOM 1463 C C . ASP A 1 185 ? -22.736 9.499 5.878 1.00 94.25 185 ASP A C 1
ATOM 1465 O O . ASP A 1 185 ? -23.243 8.385 5.990 1.00 94.25 185 ASP A O 1
ATOM 1469 N N . ALA A 1 186 ? -21.868 9.759 4.892 1.00 94.81 186 ALA A N 1
ATOM 1470 C CA . ALA A 1 186 ? -21.477 8.771 3.879 1.00 94.81 186 ALA A CA 1
ATOM 1471 C C . ALA A 1 186 ? -20.605 7.623 4.435 1.00 94.81 186 ALA A C 1
ATOM 1473 O O . ALA A 1 186 ? -20.813 6.467 4.061 1.00 94.81 186 ALA A O 1
ATOM 1474 N N . ILE A 1 187 ? -19.668 7.916 5.345 1.00 94.44 187 ILE A N 1
ATOM 1475 C CA . ILE A 1 187 ? -18.829 6.907 6.020 1.00 94.44 187 ILE A CA 1
ATOM 1476 C C . ILE A 1 187 ? -19.688 6.056 6.963 1.00 94.44 187 ILE A C 1
ATOM 1478 O O . ILE A 1 187 ? -19.641 4.828 6.922 1.00 94.44 187 ILE A O 1
ATOM 1482 N N . THR A 1 188 ? -20.511 6.698 7.797 1.00 95.12 188 THR A N 1
ATOM 1483 C CA . THR A 1 188 ? -21.319 6.002 8.813 1.00 95.12 188 THR A CA 1
ATOM 1484 C C . THR A 1 188 ? -22.517 5.238 8.244 1.00 95.12 188 THR A C 1
ATOM 1486 O O . THR A 1 188 ? -22.999 4.312 8.889 1.00 95.12 188 THR A O 1
ATOM 1489 N N . THR A 1 189 ? -22.958 5.555 7.020 1.00 92.50 189 THR A N 1
ATOM 1490 C CA . THR A 1 189 ? -23.904 4.727 6.239 1.00 92.50 189 THR A CA 1
ATOM 1491 C C . THR A 1 189 ? -23.205 3.720 5.315 1.00 92.50 189 THR A C 1
ATOM 1493 O O . THR A 1 189 ? -23.866 3.095 4.489 1.00 92.50 189 THR A O 1
ATOM 1496 N N . GLN A 1 190 ? -21.879 3.558 5.436 1.00 88.12 190 GLN A N 1
ATOM 1497 C CA . GLN A 1 190 ? -21.052 2.621 4.658 1.00 88.12 190 GLN A CA 1
ATOM 1498 C C . GLN A 1 190 ? -21.196 2.767 3.129 1.00 88.12 190 GLN A C 1
ATOM 1500 O O . GLN A 1 190 ? -20.982 1.815 2.377 1.00 88.12 190 GLN A O 1
ATOM 1505 N N . ARG A 1 191 ? -21.535 3.975 2.655 1.00 88.12 191 ARG A N 1
ATOM 1506 C CA . ARG A 1 191 ? -21.559 4.328 1.225 1.00 88.12 191 ARG A CA 1
ATOM 1507 C C . ARG A 1 191 ? -20.155 4.560 0.674 1.00 88.12 191 ARG A C 1
ATOM 1509 O O . ARG A 1 191 ? -19.930 4.357 -0.512 1.00 88.12 191 ARG A O 1
ATOM 1516 N N . ILE A 1 192 ? -19.225 4.972 1.537 1.00 89.06 192 ILE A N 1
ATOM 1517 C CA . ILE A 1 192 ? -17.792 5.076 1.247 1.00 89.06 192 ILE A CA 1
ATOM 1518 C C . ILE A 1 192 ? -16.979 4.480 2.399 1.00 89.06 192 ILE A C 1
ATOM 1520 O O . ILE A 1 192 ? -17.385 4.553 3.560 1.00 89.06 192 ILE A O 1
ATOM 1524 N N . VAL A 1 193 ? -15.799 3.945 2.085 1.00 89.44 193 VAL A N 1
ATOM 1525 C CA . VAL A 1 193 ? -14.792 3.533 3.071 1.00 89.44 193 VAL A CA 1
ATOM 1526 C C . VAL A 1 193 ? -13.483 4.254 2.730 1.00 89.44 193 VAL A C 1
ATOM 1528 O O . VAL A 1 193 ? -12.857 3.915 1.728 1.00 89.44 193 VAL A O 1
ATOM 1531 N N . PRO A 1 194 ? -13.063 5.266 3.514 1.00 91.50 194 PRO A N 1
ATOM 1532 C CA . PRO A 1 194 ? -11.794 5.956 3.299 1.00 91.50 194 PRO A CA 1
ATOM 1533 C C . PRO A 1 194 ? -10.601 4.995 3.383 1.00 91.50 194 PRO A C 1
ATOM 1535 O O . PRO A 1 194 ? -10.597 4.081 4.213 1.00 91.50 194 PRO A O 1
ATOM 1538 N N . ALA A 1 195 ? -9.575 5.226 2.559 1.00 88.19 195 ALA A N 1
ATOM 1539 C CA . ALA A 1 195 ? -8.349 4.428 2.567 1.00 88.19 195 ALA A CA 1
ATOM 1540 C C . ALA A 1 195 ? -7.626 4.503 3.927 1.00 88.19 195 ALA A C 1
ATOM 1542 O O . ALA A 1 195 ? -7.802 5.455 4.691 1.00 88.19 195 ALA A O 1
ATOM 1543 N N . SER A 1 196 ? -6.795 3.505 4.249 1.00 87.56 196 SER A N 1
ATOM 1544 C CA . SER A 1 196 ? -6.223 3.354 5.597 1.00 87.56 196 SER A CA 1
ATOM 1545 C C . SER A 1 196 ? -5.535 4.616 6.162 1.00 87.56 196 SER A C 1
ATOM 1547 O O . SER A 1 196 ? -5.826 4.935 7.318 1.00 87.56 196 SER A O 1
ATOM 1549 N N . PRO A 1 197 ? -4.719 5.383 5.400 1.00 88.19 197 PRO A N 1
ATOM 1550 C CA . PRO A 1 197 ? -4.059 6.585 5.917 1.00 88.19 197 PRO A CA 1
ATOM 1551 C C . PRO A 1 197 ? -5.012 7.656 6.439 1.00 88.19 197 PRO A C 1
ATOM 1553 O O . PRO A 1 197 ? -4.705 8.278 7.449 1.00 88.19 197 PRO A O 1
ATOM 1556 N N . PHE A 1 198 ? -6.199 7.832 5.845 1.00 92.62 198 PHE A N 1
ATOM 1557 C CA . PHE A 1 198 ? -7.193 8.778 6.365 1.00 92.62 198 PHE A CA 1
ATOM 1558 C C . PHE A 1 198 ? -7.494 8.494 7.839 1.00 92.62 198 PHE A C 1
ATOM 1560 O O . PHE A 1 198 ? -7.388 9.386 8.679 1.00 92.62 198 PHE A O 1
ATOM 1567 N N . TRP A 1 199 ? -7.780 7.235 8.176 1.00 93.06 199 TRP A N 1
ATOM 1568 C CA . TRP A 1 199 ? -8.101 6.834 9.542 1.00 93.06 199 TRP A CA 1
ATOM 1569 C C . TRP A 1 199 ? -6.950 7.088 10.513 1.00 93.06 199 TRP A C 1
ATOM 1571 O O . TRP A 1 199 ? -7.180 7.705 11.549 1.00 93.06 199 TRP A O 1
ATOM 1581 N N . PHE A 1 200 ? -5.719 6.671 10.204 1.00 88.38 200 PHE A N 1
ATOM 1582 C CA . PHE A 1 200 ? -4.621 6.783 11.171 1.00 88.38 200 PHE A CA 1
ATOM 1583 C C . PHE A 1 200 ? -3.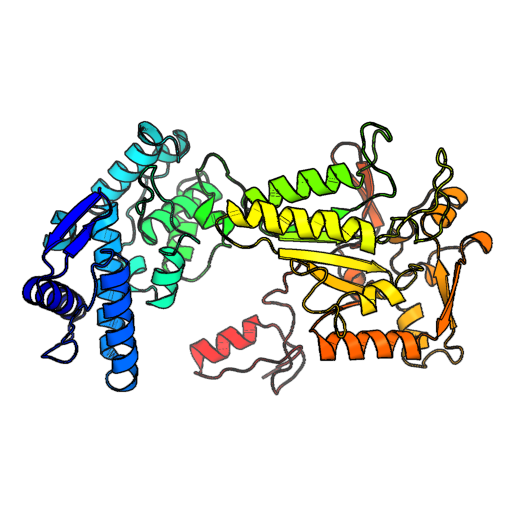848 8.117 11.143 1.00 88.38 200 PHE A C 1
ATOM 1585 O O . PHE A 1 200 ? -3.147 8.389 12.116 1.00 88.38 200 PHE A O 1
ATOM 1592 N N . ASN A 1 201 ? -4.015 8.963 10.115 1.00 91.31 201 ASN A N 1
ATOM 1593 C CA . ASN A 1 201 ? -3.316 10.251 9.983 1.00 91.31 201 ASN A CA 1
ATOM 1594 C C . ASN A 1 201 ? -4.209 11.506 10.137 1.00 91.31 201 ASN A C 1
ATOM 1596 O O . ASN A 1 201 ? -3.672 12.563 10.475 1.00 91.31 201 ASN A O 1
ATOM 1600 N N . ALA A 1 202 ? -5.534 11.441 9.924 1.00 94.88 202 ALA A N 1
ATOM 1601 C CA . ALA A 1 202 ? -6.429 12.614 9.981 1.00 94.88 202 ALA A CA 1
ATOM 1602 C C . ALA A 1 202 ? -6.351 13.392 11.309 1.00 94.88 202 ALA A C 1
ATOM 1604 O O . ALA A 1 202 ? -6.454 12.798 12.386 1.00 94.88 202 ALA A O 1
ATOM 1605 N N . TRP A 1 203 ? -6.192 14.717 11.212 1.00 95.44 203 TRP A N 1
ATOM 1606 C CA . TRP A 1 203 ? -5.920 15.665 12.301 1.00 95.44 203 TRP A CA 1
ATOM 1607 C C . TRP A 1 203 ? -4.660 15.402 13.139 1.00 95.44 203 TRP A C 1
ATOM 1609 O O . TRP A 1 203 ? -4.434 16.113 14.115 1.00 95.44 203 TRP A O 1
ATOM 1619 N N . THR A 1 204 ? -3.807 14.439 12.785 1.00 93.19 204 THR A N 1
ATOM 1620 C CA . THR A 1 204 ? -2.550 14.200 13.513 1.00 93.19 204 THR A CA 1
ATOM 1621 C C . THR A 1 204 ? -1.422 15.123 13.039 1.00 93.19 204 THR A C 1
ATOM 1623 O O . THR A 1 204 ? -1.534 15.817 12.030 1.00 93.19 204 THR A O 1
ATOM 1626 N N . ARG A 1 205 ? -0.266 15.083 13.715 1.00 88.50 205 ARG A N 1
ATOM 1627 C CA . ARG A 1 205 ? 0.973 15.719 13.217 1.00 88.50 205 ARG A CA 1
ATOM 1628 C C . ARG A 1 205 ? 1.535 15.074 11.937 1.00 88.50 205 ARG A C 1
ATOM 1630 O O . ARG A 1 205 ? 2.400 15.664 11.303 1.00 88.50 205 ARG A O 1
ATOM 1637 N N . LYS A 1 206 ? 1.061 13.881 11.559 1.00 86.31 206 LYS A N 1
ATOM 1638 C CA . LYS A 1 206 ? 1.505 13.082 10.402 1.00 86.31 206 LYS A CA 1
ATOM 1639 C C . LYS A 1 206 ? 0.444 13.036 9.294 1.00 86.31 206 LYS A C 1
ATOM 1641 O O . LYS A 1 206 ? 0.216 11.997 8.689 1.00 86.31 206 LYS A O 1
ATOM 1646 N N . GLU A 1 207 ? -0.253 14.147 9.063 1.00 89.81 207 GLU A N 1
ATOM 1647 C CA . GLU A 1 207 ? -1.461 14.212 8.227 1.00 89.81 207 GLU A CA 1
ATOM 1648 C C . GLU A 1 207 ? -1.200 14.018 6.715 1.00 89.81 207 GLU A C 1
ATOM 1650 O O . GLU A 1 207 ? -1.210 14.966 5.935 1.00 89.81 207 GLU A O 1
ATOM 1655 N N . MET A 1 208 ? -0.978 12.766 6.304 1.00 88.12 208 MET A N 1
ATOM 1656 C CA . MET A 1 208 ? -0.842 12.324 4.914 1.00 88.12 208 MET A CA 1
ATOM 1657 C C . MET A 1 208 ? -2.015 11.413 4.526 1.00 88.12 208 MET A C 1
ATOM 1659 O O . MET A 1 208 ? -2.281 10.419 5.204 1.00 88.12 208 MET A O 1
ATOM 1663 N N . PHE A 1 209 ? -2.702 11.733 3.425 1.00 89.94 209 PHE A N 1
ATOM 1664 C CA . PHE A 1 209 ? -3.860 10.968 2.931 1.00 89.94 209 PHE A CA 1
ATOM 1665 C C . PHE A 1 209 ? -3.568 10.110 1.692 1.00 89.94 209 PHE A C 1
ATOM 1667 O O . PHE A 1 209 ? -4.228 9.092 1.477 1.00 89.94 209 PHE A O 1
ATOM 1674 N N . ALA A 1 210 ? -2.563 10.484 0.894 1.00 87.62 210 ALA A N 1
ATOM 1675 C CA . ALA A 1 210 ? -2.099 9.669 -0.223 1.00 87.62 210 ALA A CA 1
ATOM 1676 C C . ALA A 1 210 ? -1.598 8.306 0.287 1.00 87.62 210 ALA A C 1
ATOM 1678 O O . ALA A 1 210 ? -0.847 8.231 1.257 1.00 87.62 210 ALA A O 1
ATOM 1679 N N . SER A 1 211 ? -2.054 7.224 -0.347 1.00 84.19 211 SER A N 1
ATOM 1680 C CA . SER A 1 211 ? -1.738 5.840 0.054 1.00 84.19 211 SER A CA 1
ATOM 1681 C C . SER A 1 211 ? -0.695 5.174 -0.845 1.00 84.19 211 SER A C 1
ATOM 1683 O O . SER A 1 211 ? -0.112 4.158 -0.468 1.00 84.19 211 SER A O 1
ATOM 1685 N N . CYS A 1 212 ? -0.481 5.730 -2.036 1.00 87.62 212 CYS A N 1
ATOM 1686 C CA . CYS A 1 212 ? 0.262 5.121 -3.129 1.00 87.62 212 CYS A CA 1
ATOM 1687 C C . CYS A 1 212 ? 1.105 6.195 -3.818 1.00 87.62 212 CYS A C 1
ATOM 1689 O O . CYS A 1 212 ? 0.619 7.299 -4.057 1.00 87.62 212 CYS A O 1
ATOM 1691 N N . PHE A 1 213 ? 2.357 5.860 -4.109 1.00 89.06 213 PHE A N 1
ATOM 1692 C CA . PHE A 1 213 ? 3.355 6.757 -4.680 1.00 89.06 213 PHE A CA 1
ATOM 1693 C C . PHE A 1 213 ? 4.165 6.008 -5.737 1.00 89.06 213 PHE A C 1
ATOM 1695 O O . PHE A 1 213 ? 4.277 4.783 -5.672 1.00 89.06 213 PHE A O 1
ATOM 1702 N N . THR A 1 214 ? 4.769 6.738 -6.667 1.00 89.12 214 THR A N 1
ATOM 1703 C CA . THR A 1 214 ? 5.752 6.222 -7.625 1.00 89.12 214 THR A CA 1
ATOM 1704 C C . THR A 1 214 ? 6.991 7.110 -7.585 1.00 89.12 214 THR A C 1
ATOM 1706 O O . THR A 1 214 ? 6.872 8.335 -7.594 1.00 89.12 214 THR A O 1
ATOM 1709 N N . LEU A 1 215 ? 8.176 6.506 -7.492 1.00 88.69 215 LEU A N 1
ATOM 1710 C CA . LEU A 1 215 ? 9.463 7.201 -7.495 1.00 88.69 215 LEU A CA 1
ATOM 1711 C C . LEU A 1 215 ? 10.301 6.722 -8.684 1.00 88.69 215 LEU A C 1
ATOM 1713 O O . LEU A 1 215 ? 10.492 5.527 -8.894 1.00 88.69 215 LEU A O 1
ATOM 1717 N N . GLU A 1 216 ? 10.823 7.663 -9.458 1.00 83.94 216 GLU A N 1
ATOM 1718 C CA . GLU A 1 216 ? 11.844 7.381 -10.466 1.00 83.94 216 GLU A CA 1
ATOM 1719 C C . GLU A 1 216 ? 13.201 7.207 -9.772 1.00 83.94 216 GLU A C 1
ATOM 1721 O O . GLU A 1 216 ? 13.496 7.930 -8.819 1.00 83.94 216 GLU A O 1
ATOM 1726 N N . VAL A 1 217 ? 14.020 6.249 -10.216 1.00 93.12 217 VAL A N 1
ATOM 1727 C CA . VAL A 1 217 ? 15.343 5.992 -9.627 1.00 93.12 217 VAL A CA 1
ATOM 1728 C C . VAL A 1 217 ? 16.414 6.254 -10.681 1.00 93.12 217 VAL A C 1
ATOM 1730 O O . VAL A 1 217 ? 16.701 5.408 -11.526 1.00 93.12 217 VAL A O 1
ATOM 1733 N N . GLU A 1 218 ? 16.994 7.455 -10.661 1.00 93.06 218 GLU A N 1
ATOM 1734 C CA . GLU A 1 218 ? 17.983 7.852 -11.662 1.00 93.06 218 GLU A CA 1
ATOM 1735 C C . GLU A 1 218 ? 19.373 7.235 -11.447 1.00 93.06 218 GLU A C 1
ATOM 1737 O O . GLU A 1 218 ? 19.822 7.025 -10.320 1.00 93.06 218 GLU A O 1
ATOM 1742 N N . ASP A 1 219 ? 20.089 7.029 -12.560 1.00 94.62 219 ASP A N 1
ATOM 1743 C CA . ASP A 1 219 ? 21.470 6.529 -12.636 1.00 94.62 219 ASP A CA 1
ATOM 1744 C C . ASP A 1 219 ? 22.495 7.546 -12.098 1.00 94.62 219 ASP A C 1
ATOM 1746 O O . ASP A 1 219 ? 23.219 8.2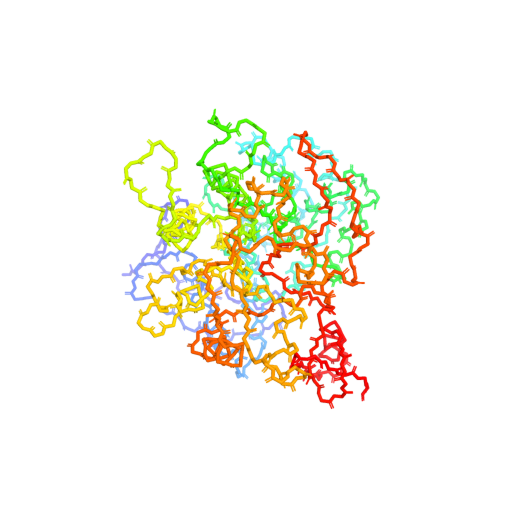24 -12.835 1.00 94.62 219 ASP A O 1
ATOM 1750 N N . CYS A 1 220 ? 22.484 7.701 -10.778 1.00 93.06 220 CYS A N 1
ATOM 1751 C CA . CYS A 1 220 ? 23.408 8.456 -9.943 1.00 93.06 220 CYS A CA 1
ATOM 1752 C C . CYS A 1 220 ? 23.233 8.016 -8.477 1.00 93.06 220 CYS A C 1
ATOM 1754 O O . CYS A 1 220 ? 22.238 7.388 -8.119 1.00 93.06 220 CYS A O 1
ATOM 1756 N N . LEU A 1 221 ? 24.191 8.344 -7.601 1.00 92.75 221 LEU A N 1
ATOM 1757 C CA . LEU A 1 221 ? 24.091 7.985 -6.178 1.00 92.75 221 LEU A CA 1
ATOM 1758 C C . LEU A 1 221 ? 23.255 8.990 -5.371 1.00 92.75 221 LEU A C 1
ATOM 1760 O O . LEU A 1 221 ? 22.359 8.573 -4.645 1.00 92.75 221 LEU A O 1
ATOM 1764 N N . SER A 1 222 ? 23.516 10.295 -5.499 1.00 92.69 222 SER A N 1
ATOM 1765 C CA . SER A 1 222 ? 22.797 11.348 -4.764 1.00 92.69 222 SER A CA 1
ATOM 1766 C C . SER A 1 222 ? 22.763 12.666 -5.539 1.00 92.69 222 SER A C 1
ATOM 1768 O O . SER A 1 222 ? 23.753 13.049 -6.169 1.00 92.69 222 SER A O 1
ATOM 1770 N N . SER A 1 223 ? 21.657 13.393 -5.395 1.00 89.88 223 SER A N 1
ATOM 1771 C CA . SER A 1 223 ? 21.456 14.780 -5.823 1.00 89.88 223 SER A CA 1
ATOM 1772 C C . SER A 1 223 ? 22.553 15.748 -5.348 1.00 89.88 223 SER A C 1
ATOM 1774 O O . SER A 1 223 ? 22.806 16.754 -6.006 1.00 89.88 223 SER A O 1
ATOM 1776 N N . ILE A 1 224 ? 23.274 15.429 -4.263 1.00 90.44 224 ILE A N 1
ATOM 1777 C CA . ILE A 1 224 ? 24.425 16.208 -3.768 1.00 90.44 224 ILE A CA 1
ATOM 1778 C C . ILE A 1 224 ? 25.572 16.230 -4.792 1.00 90.44 224 ILE A C 1
ATOM 1780 O O . ILE A 1 224 ? 26.218 17.259 -4.970 1.00 90.44 224 ILE A O 1
ATOM 1784 N N . THR A 1 225 ? 25.832 15.109 -5.474 1.00 88.56 225 THR A N 1
ATOM 1785 C CA . THR A 1 225 ? 26.862 15.025 -6.529 1.00 88.56 225 THR A CA 1
ATOM 1786 C C . THR A 1 225 ? 26.295 15.248 -7.928 1.00 88.56 225 THR A C 1
ATOM 1788 O O . THR A 1 225 ? 27.057 15.498 -8.857 1.00 88.56 225 THR A O 1
ATOM 1791 N N . HIS A 1 226 ? 24.970 15.178 -8.079 1.00 89.25 226 HIS A N 1
ATOM 1792 C CA . HIS A 1 226 ? 24.256 15.370 -9.339 1.00 89.25 226 HIS A CA 1
ATOM 1793 C C . HIS A 1 226 ? 23.041 16.305 -9.147 1.00 89.25 226 HIS A C 1
ATOM 1795 O O . HIS A 1 226 ? 21.900 15.832 -9.150 1.00 89.25 226 HIS A O 1
ATOM 1801 N N . PRO A 1 227 ? 23.250 17.624 -8.956 1.00 85.94 227 PRO A N 1
ATOM 1802 C CA . PRO A 1 227 ? 22.163 18.558 -8.669 1.00 85.94 227 PRO A CA 1
ATOM 1803 C C . PRO A 1 227 ? 21.087 18.556 -9.760 1.00 85.94 227 PRO A C 1
ATOM 1805 O O . PRO A 1 227 ? 21.397 18.617 -10.947 1.00 85.94 227 PRO A O 1
ATOM 1808 N N . GLY A 1 228 ? 19.816 18.502 -9.352 1.00 81.69 228 GLY A N 1
ATOM 1809 C CA . GLY A 1 228 ? 18.678 18.432 -10.277 1.00 81.69 228 GLY A CA 1
ATOM 1810 C C . GLY A 1 228 ? 18.377 17.034 -10.835 1.00 81.69 228 GLY A C 1
ATOM 1811 O O . GLY A 1 228 ? 17.595 16.931 -11.775 1.00 81.69 228 GLY A O 1
ATOM 1812 N N . ARG A 1 229 ? 18.959 15.966 -10.269 1.00 85.56 229 ARG A N 1
ATOM 1813 C CA . ARG A 1 229 ? 18.603 14.562 -10.551 1.00 85.56 229 ARG A CA 1
ATOM 1814 C C . ARG A 1 229 ? 18.091 13.865 -9.290 1.00 85.56 229 ARG A C 1
ATOM 1816 O O . ARG A 1 229 ? 18.543 14.168 -8.187 1.00 85.56 229 ARG A O 1
ATOM 1823 N N . TYR A 1 230 ? 17.162 12.924 -9.460 1.00 86.62 230 TYR A N 1
ATOM 1824 C CA . TYR A 1 230 ? 16.520 12.195 -8.358 1.00 86.62 230 TYR A CA 1
ATOM 1825 C C . TYR A 1 230 ? 17.151 10.801 -8.203 1.00 86.62 230 TYR A C 1
ATOM 1827 O O . TYR A 1 230 ? 16.698 9.812 -8.778 1.00 86.62 230 TYR A O 1
ATOM 1835 N N . CYS A 1 231 ? 18.283 10.752 -7.504 1.00 93.00 231 CYS A N 1
ATOM 1836 C CA . CYS A 1 231 ? 19.196 9.613 -7.519 1.00 93.00 231 CYS A CA 1
ATOM 1837 C C . CYS A 1 231 ? 18.824 8.516 -6.502 1.00 93.00 231 CYS A C 1
ATOM 1839 O O . CYS A 1 231 ? 17.929 8.681 -5.670 1.00 93.00 231 CYS A O 1
ATOM 1841 N N . ILE A 1 232 ? 19.561 7.397 -6.535 1.00 95.75 232 ILE A N 1
ATOM 1842 C CA . ILE A 1 232 ? 19.314 6.187 -5.727 1.00 95.75 232 ILE A CA 1
ATOM 1843 C C . ILE A 1 232 ? 19.081 6.488 -4.235 1.00 95.75 232 ILE A C 1
ATOM 1845 O O . ILE A 1 232 ? 18.077 6.048 -3.674 1.00 95.75 232 ILE A O 1
ATOM 1849 N N . TYR A 1 233 ? 19.973 7.241 -3.581 1.00 95.38 233 TYR A N 1
ATOM 1850 C CA . TYR A 1 233 ? 19.841 7.534 -2.148 1.00 95.38 233 TYR A CA 1
ATOM 1851 C C . TYR A 1 233 ? 18.770 8.584 -1.832 1.00 95.38 233 TYR A C 1
ATOM 1853 O O . TYR A 1 233 ? 18.201 8.542 -0.741 1.00 95.38 233 TYR A O 1
ATOM 1861 N N . ASP A 1 234 ? 18.445 9.479 -2.769 1.00 93.44 234 ASP A N 1
ATOM 1862 C CA . ASP A 1 234 ? 17.335 10.419 -2.594 1.00 93.44 234 ASP A CA 1
ATOM 1863 C C . ASP A 1 234 ? 16.012 9.637 -2.598 1.00 93.44 234 ASP A C 1
ATOM 1865 O O . ASP A 1 234 ? 15.251 9.689 -1.630 1.00 93.44 234 ASP A O 1
ATOM 1869 N N . ALA A 1 235 ? 15.785 8.812 -3.628 1.00 93.62 235 ALA A N 1
ATOM 1870 C CA . ALA A 1 235 ? 14.611 7.947 -3.733 1.00 93.62 235 ALA A CA 1
ATOM 1871 C C . ALA A 1 235 ? 14.474 6.989 -2.532 1.00 93.62 235 ALA A C 1
ATOM 1873 O O . ALA A 1 235 ? 13.360 6.756 -2.056 1.00 93.62 235 ALA A O 1
ATOM 1874 N N . LEU A 1 236 ? 15.588 6.477 -1.991 1.00 94.38 236 LEU A N 1
ATOM 1875 C CA . LEU A 1 236 ? 15.610 5.648 -0.778 1.00 94.38 236 LEU A CA 1
ATOM 1876 C C . LEU A 1 236 ? 15.175 6.428 0.479 1.00 94.38 236 LEU A C 1
ATOM 1878 O O . LEU A 1 236 ? 14.390 5.918 1.282 1.00 94.38 236 LEU A O 1
ATOM 1882 N N . ALA A 1 237 ? 15.620 7.678 0.633 1.00 92.81 237 ALA A N 1
ATOM 1883 C CA . ALA A 1 237 ? 15.223 8.537 1.748 1.00 92.81 237 ALA A CA 1
ATOM 1884 C C . ALA A 1 237 ? 13.734 8.929 1.676 1.00 92.81 237 ALA A C 1
ATOM 1886 O O . ALA A 1 237 ? 13.006 8.789 2.663 1.00 92.81 237 ALA A O 1
ATOM 1887 N N . TYR A 1 238 ? 13.249 9.348 0.501 1.00 91.50 238 TYR A N 1
ATOM 1888 C CA . TYR A 1 238 ? 11.830 9.662 0.290 1.00 91.50 238 TYR A CA 1
ATOM 1889 C C . TYR A 1 238 ? 10.936 8.430 0.485 1.00 91.50 238 TYR A C 1
ATOM 1891 O O . TYR A 1 238 ? 9.909 8.521 1.159 1.00 91.50 238 TYR A O 1
ATOM 1899 N N . SER A 1 239 ? 11.367 7.265 -0.008 1.00 91.31 239 SER A N 1
ATOM 1900 C CA . SER A 1 239 ? 10.762 5.958 0.270 1.00 91.31 239 SER A CA 1
ATOM 1901 C C . SER A 1 239 ? 10.544 5.732 1.768 1.00 91.31 239 SER A C 1
ATOM 1903 O O . SER A 1 239 ? 9.422 5.449 2.192 1.00 91.31 239 SER A O 1
ATOM 1905 N N . GLY A 1 240 ? 11.589 5.912 2.584 1.00 89.38 240 GLY A N 1
ATOM 1906 C CA . GLY A 1 240 ? 11.492 5.723 4.030 1.00 89.38 240 GLY A CA 1
ATOM 1907 C C . GLY A 1 240 ? 10.502 6.675 4.709 1.00 89.38 240 GLY A C 1
ATOM 1908 O O . GLY A 1 240 ? 9.731 6.250 5.570 1.00 89.38 240 GLY A O 1
ATOM 1909 N N . ILE A 1 241 ? 10.452 7.942 4.284 1.00 88.12 241 ILE A N 1
ATOM 1910 C CA . ILE A 1 241 ? 9.491 8.933 4.800 1.00 88.12 241 ILE A CA 1
ATOM 1911 C C . ILE A 1 241 ? 8.050 8.534 4.444 1.00 88.12 241 ILE A C 1
ATOM 1913 O O . ILE A 1 241 ? 7.188 8.498 5.324 1.00 88.12 241 ILE A O 1
ATOM 1917 N N . ILE A 1 242 ? 7.791 8.182 3.181 1.00 88.19 242 ILE A N 1
ATOM 1918 C CA . ILE A 1 242 ? 6.466 7.757 2.700 1.00 88.19 242 ILE A CA 1
ATOM 1919 C C . ILE A 1 242 ? 5.978 6.517 3.465 1.00 88.19 242 ILE A C 1
ATOM 1921 O O . ILE A 1 242 ? 4.839 6.476 3.937 1.00 88.19 242 ILE A O 1
ATOM 1925 N N . GLN A 1 243 ? 6.852 5.528 3.654 1.00 85.69 243 GLN A N 1
ATOM 1926 C CA . GLN A 1 243 ? 6.540 4.287 4.366 1.00 85.69 243 GLN A CA 1
ATOM 1927 C C . GLN A 1 243 ? 6.287 4.531 5.863 1.00 85.69 243 GLN A C 1
ATOM 1929 O O . GLN A 1 243 ? 5.343 3.973 6.424 1.00 85.69 243 GLN A O 1
ATOM 1934 N N . GLN A 1 244 ? 7.037 5.437 6.505 1.00 82.06 244 GLN A N 1
ATOM 1935 C CA . GLN A 1 244 ? 6.803 5.852 7.898 1.00 82.06 244 GLN A CA 1
ATOM 1936 C C . GLN A 1 244 ? 5.458 6.588 8.097 1.00 82.06 244 GLN A C 1
ATOM 1938 O O . GLN A 1 244 ? 4.936 6.650 9.217 1.00 82.06 244 GLN A O 1
ATOM 1943 N N . LEU A 1 245 ? 4.899 7.154 7.024 1.00 81.31 245 LEU A N 1
ATOM 1944 C CA . LEU A 1 245 ? 3.575 7.785 6.979 1.00 81.31 245 LEU A CA 1
ATOM 1945 C C . LEU A 1 245 ? 2.467 6.825 6.492 1.00 81.31 245 LEU A C 1
ATOM 1947 O O . LEU A 1 245 ? 1.295 7.206 6.474 1.00 81.31 245 LEU A O 1
ATOM 1951 N N . GLY A 1 246 ? 2.816 5.576 6.158 1.00 80.44 246 GLY A N 1
ATOM 1952 C CA . GLY A 1 246 ? 1.888 4.502 5.795 1.00 80.44 246 GLY A CA 1
ATOM 1953 C C . GLY A 1 246 ? 1.582 4.353 4.300 1.00 80.44 246 GLY A C 1
ATOM 1954 O O . GLY A 1 246 ? 0.619 3.664 3.964 1.00 80.44 246 GLY A O 1
ATOM 1955 N N . GLY A 1 247 ? 2.361 4.984 3.415 1.00 84.56 247 GLY A N 1
ATOM 1956 C CA . GLY A 1 247 ? 2.231 4.839 1.961 1.00 84.56 247 GLY A CA 1
ATOM 1957 C C . GLY A 1 247 ? 2.989 3.630 1.392 1.00 84.56 247 GLY A C 1
ATOM 1958 O O . GLY A 1 247 ? 4.068 3.278 1.871 1.00 84.56 247 GLY A O 1
ATOM 1959 N N . GLY A 1 248 ? 2.430 3.009 0.350 1.00 87.81 248 GLY A N 1
ATOM 1960 C CA . GLY A 1 248 ? 3.132 2.060 -0.523 1.00 87.81 248 GLY A CA 1
ATOM 1961 C C . GLY A 1 248 ? 3.794 2.772 -1.707 1.00 87.81 248 GLY A C 1
ATOM 1962 O O . GLY A 1 248 ? 3.310 3.819 -2.143 1.00 87.81 248 GLY A O 1
ATOM 1963 N N . VAL A 1 249 ? 4.893 2.218 -2.226 1.00 90.75 249 VAL A N 1
ATOM 1964 C CA . VAL A 1 249 ? 5.754 2.901 -3.211 1.00 90.75 249 VAL A CA 1
ATOM 1965 C C . VAL A 1 249 ? 6.104 1.985 -4.385 1.00 90.75 249 VAL A C 1
ATOM 1967 O O . VAL A 1 249 ? 6.640 0.897 -4.189 1.00 90.75 249 VAL A O 1
ATOM 1970 N N . GLY A 1 250 ? 5.808 2.430 -5.602 1.00 93.25 250 GLY A N 1
ATOM 1971 C CA . GLY A 1 250 ? 6.358 1.881 -6.839 1.00 93.25 250 GLY A CA 1
ATOM 1972 C C . GLY A 1 250 ? 7.671 2.558 -7.225 1.00 93.25 250 GLY A C 1
ATOM 1973 O O . GLY A 1 250 ? 7.862 3.739 -6.938 1.00 93.25 250 GLY A O 1
ATOM 1974 N N . TYR A 1 251 ? 8.562 1.824 -7.882 1.00 94.44 251 TYR A N 1
ATOM 1975 C CA . TYR A 1 251 ? 9.851 2.316 -8.364 1.00 94.44 251 TYR A CA 1
ATOM 1976 C C . TYR A 1 251 ? 10.086 1.822 -9.785 1.00 94.44 251 TYR A C 1
ATOM 1978 O O . TYR A 1 251 ? 9.888 0.636 -10.061 1.00 94.44 251 TYR A O 1
ATOM 1986 N N . ASP A 1 252 ? 10.545 2.698 -10.672 1.00 93.81 252 ASP A N 1
ATOM 1987 C CA . ASP A 1 252 ? 11.167 2.281 -11.932 1.00 93.81 252 ASP A CA 1
ATOM 1988 C C . ASP A 1 252 ? 12.692 2.307 -11.781 1.00 93.81 252 ASP A C 1
ATOM 1990 O O . ASP A 1 252 ? 13.280 3.357 -11.515 1.00 93.81 252 ASP A O 1
ATOM 1994 N N . PHE A 1 253 ? 13.316 1.136 -11.928 1.00 96.81 253 PHE A N 1
ATOM 1995 C CA . PHE A 1 253 ? 14.768 0.956 -11.860 1.00 96.81 253 PHE A CA 1
ATOM 1996 C C . PHE A 1 253 ? 15.433 0.937 -13.248 1.00 96.81 253 PHE A C 1
ATOM 1998 O O . PHE A 1 253 ? 16.654 0.815 -13.333 1.00 96.81 253 PHE A O 1
ATOM 2005 N N . SER A 1 254 ? 14.665 1.081 -14.336 1.00 96.50 254 SER A N 1
ATOM 2006 C CA . SER A 1 254 ? 15.124 0.894 -15.726 1.00 96.50 254 SER A CA 1
ATOM 2007 C C . SER A 1 254 ? 16.142 1.917 -16.221 1.00 96.50 254 SER A C 1
ATOM 2009 O O . SER A 1 254 ? 16.727 1.728 -17.285 1.00 96.50 254 SER A O 1
ATOM 2011 N N . LEU A 1 255 ? 16.341 3.015 -15.490 1.00 95.94 255 LEU A N 1
ATOM 2012 C CA . LEU A 1 255 ? 17.372 3.998 -15.811 1.00 95.94 255 LEU A CA 1
ATOM 2013 C C . LEU A 1 255 ? 18.754 3.602 -15.299 1.00 95.94 255 LEU A C 1
ATOM 2015 O O . LEU A 1 255 ? 19.739 4.054 -15.880 1.00 95.94 255 LEU A O 1
ATOM 2019 N N . LEU A 1 256 ? 18.835 2.787 -14.243 1.00 97.38 256 LEU A N 1
ATOM 2020 C CA . LEU A 1 256 ? 20.109 2.363 -13.667 1.00 97.38 256 LEU A CA 1
ATOM 2021 C C . LEU A 1 256 ? 20.909 1.567 -14.695 1.00 97.38 256 LEU A C 1
ATOM 2023 O O . LEU A 1 256 ? 20.374 0.671 -15.339 1.00 97.38 256 LEU A O 1
ATOM 2027 N N . ARG A 1 257 ? 22.198 1.877 -14.849 1.00 97.19 257 ARG A N 1
ATOM 2028 C CA . ARG A 1 257 ? 23.055 1.144 -15.789 1.00 97.19 257 ARG A CA 1
ATOM 2029 C C . ARG A 1 257 ? 23.165 -0.347 -15.411 1.00 97.19 257 ARG A C 1
ATOM 2031 O O . ARG A 1 257 ? 23.156 -0.669 -14.217 1.00 97.19 257 ARG A O 1
ATOM 2038 N N . PRO A 1 258 ? 23.301 -1.253 -16.396 1.00 97.44 258 PRO A N 1
ATOM 2039 C CA . PRO A 1 258 ? 23.324 -2.682 -16.133 1.00 97.44 258 PRO A CA 1
ATOM 2040 C C . PRO A 1 258 ? 24.596 -3.114 -15.400 1.00 97.44 258 PRO A C 1
ATOM 2042 O O . PRO A 1 258 ? 25.621 -2.427 -15.400 1.00 97.44 258 PRO A O 1
ATOM 2045 N N . GLU A 1 259 ? 24.529 -4.288 -14.784 1.00 96.19 259 GLU A N 1
ATOM 2046 C CA . GLU A 1 259 ? 25.679 -4.944 -14.173 1.00 96.19 259 GLU A CA 1
ATOM 2047 C C . GLU A 1 259 ? 26.800 -5.152 -15.207 1.00 96.19 259 GLU A C 1
ATOM 2049 O O . GLU A 1 259 ? 26.557 -5.579 -16.337 1.00 96.19 259 GLU A O 1
ATOM 2054 N N . GLY A 1 260 ? 28.038 -4.832 -14.828 1.00 94.06 260 GLY A N 1
ATOM 2055 C CA . GLY A 1 260 ? 29.189 -4.867 -15.735 1.00 94.06 260 GLY A CA 1
ATOM 2056 C C . GLY A 1 260 ? 29.450 -3.566 -16.509 1.00 94.06 260 GLY A C 1
ATOM 2057 O O . GLY A 1 260 ? 30.537 -3.420 -17.064 1.00 94.06 260 GLY A O 1
ATOM 2058 N N . ASP A 1 261 ? 28.531 -2.592 -16.520 1.00 94.81 261 ASP A N 1
ATOM 2059 C CA . ASP A 1 261 ? 28.778 -1.295 -17.166 1.00 94.81 261 ASP A CA 1
ATOM 2060 C C . ASP A 1 261 ? 29.745 -0.403 -16.361 1.00 94.81 261 ASP A C 1
ATOM 2062 O O . ASP A 1 261 ? 29.877 -0.507 -15.140 1.00 94.81 261 ASP A O 1
ATOM 2066 N N . VAL A 1 262 ? 30.436 0.502 -17.052 1.00 90.38 262 VAL A N 1
ATOM 2067 C CA . VAL A 1 262 ? 31.520 1.328 -16.510 1.00 90.38 262 VAL A CA 1
ATOM 2068 C C . VAL A 1 262 ? 30.995 2.376 -15.525 1.00 90.38 262 VAL A C 1
ATOM 2070 O O . VAL A 1 262 ? 30.075 3.145 -15.825 1.00 90.38 262 VAL A O 1
ATOM 2073 N N . VAL A 1 263 ? 31.647 2.496 -14.365 1.00 86.12 263 VAL A N 1
ATOM 2074 C CA . VAL A 1 263 ? 31.409 3.576 -13.396 1.00 86.12 263 VAL A CA 1
ATOM 2075 C C . VAL A 1 263 ? 32.482 4.657 -13.569 1.00 86.12 263 VAL A C 1
ATOM 2077 O O . VAL A 1 263 ? 33.600 4.523 -13.080 1.00 86.12 263 VAL A O 1
ATOM 2080 N N . ARG A 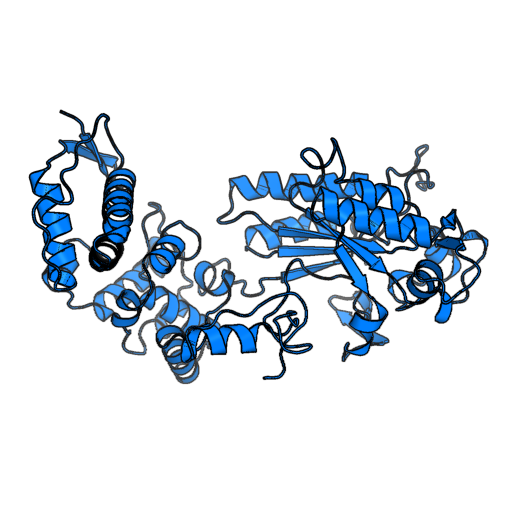1 264 ? 32.149 5.751 -14.278 1.00 78.06 264 ARG A N 1
ATOM 2081 C CA . ARG A 1 264 ? 33.048 6.911 -14.469 1.00 78.06 264 ARG A CA 1
ATOM 2082 C C . ARG A 1 264 ? 33.587 7.394 -13.111 1.00 78.06 264 ARG A C 1
ATOM 2084 O O . ARG A 1 264 ? 32.801 7.678 -12.213 1.00 78.06 264 ARG A O 1
ATOM 2091 N N . GLY A 1 265 ? 34.911 7.501 -12.981 1.00 68.50 265 GLY A N 1
ATOM 2092 C CA . GLY A 1 265 ? 35.585 7.894 -11.733 1.00 68.50 265 GLY A CA 1
ATOM 2093 C C . GLY A 1 265 ? 35.913 6.742 -10.771 1.00 68.50 265 GLY A C 1
ATOM 2094 O O . GLY A 1 265 ? 36.494 6.991 -9.720 1.00 68.50 265 GLY A O 1
ATOM 2095 N N . SER A 1 266 ? 35.589 5.495 -11.125 1.00 69.38 266 SER A N 1
ATOM 2096 C CA . SER A 1 266 ? 35.985 4.282 -10.403 1.00 69.38 266 SER A CA 1
ATOM 2097 C C . SER A 1 266 ? 36.776 3.339 -11.317 1.00 69.38 266 SER A C 1
ATOM 2099 O O . SER A 1 266 ? 36.695 3.429 -12.540 1.00 69.38 266 SER A O 1
ATOM 2101 N N . VAL A 1 267 ? 37.525 2.412 -10.715 1.00 69.69 267 VAL A N 1
ATOM 2102 C CA . VAL A 1 267 ? 38.160 1.274 -11.415 1.00 69.69 267 VAL A CA 1
ATOM 2103 C C . VAL A 1 267 ? 37.181 0.087 -11.538 1.00 69.69 267 VAL A C 1
ATOM 2105 O O . VAL A 1 267 ? 37.453 -0.881 -12.238 1.00 69.69 267 VAL A O 1
ATOM 2108 N N . GLY A 1 268 ? 36.036 0.148 -10.847 1.00 81.88 268 GLY A N 1
ATOM 2109 C CA . GLY A 1 268 ? 35.021 -0.906 -10.825 1.00 81.88 268 GLY A CA 1
ATOM 2110 C C . GLY A 1 268 ? 33.910 -0.760 -11.872 1.00 81.88 268 GLY A C 1
ATOM 2111 O O . GLY A 1 268 ? 33.655 0.318 -12.414 1.00 81.88 268 GLY A O 1
ATOM 2112 N N . VAL A 1 269 ? 33.206 -1.869 -12.090 1.00 89.38 269 VAL A N 1
ATOM 2113 C CA . VAL A 1 269 ? 31.952 -1.945 -12.853 1.00 89.38 269 VAL A CA 1
ATOM 2114 C C . VAL A 1 269 ? 30.731 -1.777 -11.941 1.00 89.38 269 VAL A C 1
ATOM 2116 O O . VAL A 1 269 ? 30.827 -1.910 -10.720 1.00 89.38 269 VAL A O 1
ATOM 2119 N N . ALA A 1 270 ? 29.573 -1.486 -12.527 1.00 92.00 270 ALA A N 1
ATOM 2120 C CA . ALA A 1 270 ? 28.301 -1.406 -11.820 1.00 92.00 270 ALA A CA 1
ATOM 2121 C C . ALA A 1 270 ? 27.788 -2.793 -11.394 1.00 92.00 270 ALA A C 1
ATOM 2123 O O . ALA A 1 270 ? 28.021 -3.790 -12.076 1.00 92.00 270 ALA A O 1
ATOM 2124 N N . SER A 1 271 ? 27.034 -2.838 -10.292 1.00 93.00 271 SER A N 1
ATOM 2125 C CA . SER A 1 271 ? 26.390 -4.049 -9.757 1.00 93.00 271 SER A CA 1
ATOM 2126 C C . SER A 1 271 ? 24.938 -4.256 -10.227 1.00 93.00 271 SER A C 1
ATOM 2128 O O . SER A 1 271 ? 24.265 -5.170 -9.755 1.00 93.00 271 SER A O 1
ATOM 2130 N N . GLY A 1 272 ? 24.452 -3.417 -11.150 1.00 95.44 272 GLY A N 1
ATOM 2131 C CA . GLY A 1 272 ? 23.117 -3.503 -11.752 1.00 95.44 272 GLY A CA 1
ATOM 2132 C C . GLY A 1 272 ? 21.946 -3.143 -10.818 1.00 95.44 272 GLY A C 1
ATOM 2133 O O . GLY A 1 272 ? 22.107 -3.035 -9.596 1.00 95.44 272 GLY A O 1
ATOM 2134 N N . PRO A 1 273 ? 20.728 -2.965 -11.366 1.00 96.44 273 PRO A N 1
ATOM 2135 C CA . PRO A 1 273 ? 19.561 -2.533 -10.596 1.00 96.44 273 PRO A CA 1
ATOM 2136 C C . PRO A 1 273 ? 19.184 -3.494 -9.459 1.00 96.44 273 PRO A C 1
ATOM 2138 O O . PRO A 1 273 ? 18.899 -3.034 -8.354 1.00 96.44 273 PRO A O 1
ATOM 2141 N N . ILE A 1 274 ? 19.261 -4.816 -9.670 1.00 95.50 274 ILE A N 1
ATOM 2142 C CA . ILE A 1 274 ? 18.899 -5.833 -8.660 1.00 95.50 274 ILE A CA 1
ATOM 2143 C C . ILE A 1 274 ? 19.752 -5.677 -7.384 1.00 95.50 274 ILE A C 1
ATOM 2145 O O . ILE A 1 274 ? 19.256 -5.887 -6.276 1.00 95.50 274 ILE A O 1
ATOM 2149 N N . SER A 1 275 ? 21.020 -5.261 -7.506 1.00 94.38 275 SER A N 1
ATOM 2150 C CA . SER A 1 275 ? 21.887 -4.988 -6.354 1.00 94.38 275 SER A CA 1
ATOM 2151 C C . SER A 1 275 ? 21.394 -3.791 -5.535 1.00 94.38 275 SER A C 1
ATOM 2153 O O . SER A 1 275 ? 21.310 -3.886 -4.310 1.00 94.38 275 SER A O 1
ATOM 2155 N N . PHE A 1 276 ? 20.992 -2.698 -6.191 1.00 95.12 276 PHE A N 1
ATOM 2156 C CA . PHE A 1 276 ? 20.457 -1.517 -5.509 1.00 95.12 276 PHE A CA 1
ATOM 2157 C C . PHE A 1 276 ? 19.061 -1.753 -4.919 1.00 95.12 276 PHE A C 1
ATOM 2159 O O . PHE A 1 276 ? 18.781 -1.257 -3.828 1.00 95.12 276 PHE A O 1
ATOM 2166 N N . MET A 1 277 ? 18.214 -2.573 -5.555 1.00 95.75 277 MET A N 1
ATOM 2167 C CA . MET A 1 277 ? 16.900 -2.960 -5.015 1.00 95.75 277 MET A CA 1
ATOM 2168 C C . MET A 1 277 ? 16.996 -3.567 -3.605 1.00 95.75 277 MET A C 1
ATOM 2170 O O . MET A 1 277 ? 16.132 -3.304 -2.769 1.00 95.75 277 MET A O 1
ATOM 2174 N N . LYS A 1 278 ? 18.076 -4.297 -3.283 1.00 93.50 278 LYS A N 1
ATOM 2175 C CA . LYS A 1 278 ? 18.296 -4.849 -1.932 1.00 93.50 278 LYS A CA 1
ATOM 2176 C C . LYS A 1 278 ? 18.408 -3.774 -0.839 1.00 93.50 278 LYS A C 1
ATOM 2178 O O . LYS A 1 278 ? 18.054 -4.048 0.308 1.00 93.50 278 LYS A O 1
ATOM 2183 N N . LEU A 1 279 ? 18.835 -2.550 -1.172 1.00 93.50 279 LEU A N 1
ATOM 2184 C CA . LEU A 1 279 ? 18.849 -1.419 -0.230 1.00 93.50 279 LEU A CA 1
ATOM 2185 C C . LEU A 1 279 ? 17.421 -0.981 0.124 1.00 93.50 279 LEU A C 1
ATOM 2187 O O . LEU A 1 279 ? 17.107 -0.768 1.294 1.00 93.50 279 LEU A O 1
ATOM 2191 N N . PHE A 1 280 ? 16.544 -0.897 -0.881 1.00 93.69 280 PHE A N 1
ATOM 2192 C CA . PHE A 1 280 ? 15.133 -0.540 -0.714 1.00 93.69 280 PHE A CA 1
ATOM 2193 C C . PHE A 1 280 ? 14.355 -1.620 0.054 1.00 93.69 280 PHE A C 1
ATOM 2195 O O . PHE A 1 280 ? 13.569 -1.276 0.937 1.00 93.69 280 PHE A O 1
ATOM 2202 N N . ASP A 1 281 ? 14.630 -2.897 -0.231 1.00 91.25 281 ASP A N 1
ATOM 2203 C CA . ASP A 1 281 ? 14.036 -4.066 0.435 1.00 91.25 281 ASP A CA 1
ATOM 2204 C C . ASP A 1 281 ? 14.401 -4.110 1.932 1.00 91.25 281 ASP A C 1
ATOM 2206 O O . ASP A 1 281 ? 13.539 -4.252 2.805 1.00 91.25 281 ASP A O 1
ATOM 2210 N N . THR A 1 282 ? 15.686 -3.882 2.235 1.00 89.81 282 THR A N 1
ATOM 2211 C CA . THR A 1 282 ? 16.214 -3.797 3.608 1.00 89.81 282 THR A CA 1
ATOM 2212 C C . THR A 1 282 ? 15.646 -2.586 4.356 1.00 89.81 282 THR A C 1
ATOM 2214 O O . THR A 1 282 ? 15.296 -2.694 5.532 1.00 89.81 282 THR A O 1
ATOM 2217 N N . ASN A 1 283 ? 15.499 -1.436 3.687 1.00 88.69 283 ASN A N 1
ATOM 2218 C CA . ASN A 1 283 ? 14.918 -0.229 4.280 1.00 88.69 283 ASN A CA 1
ATOM 2219 C C . ASN A 1 283 ? 13.476 -0.460 4.771 1.00 88.69 283 ASN A C 1
ATOM 2221 O O . ASN A 1 283 ? 13.135 -0.018 5.871 1.00 88.69 283 ASN A O 1
ATOM 2225 N N . VAL A 1 284 ? 12.645 -1.200 4.022 1.00 83.81 284 VAL A N 1
ATOM 2226 C CA . VAL A 1 284 ? 11.309 -1.591 4.514 1.00 83.81 284 VAL A CA 1
ATOM 2227 C C . VAL A 1 284 ? 11.414 -2.489 5.732 1.00 83.81 284 VAL A C 1
ATOM 2229 O O . VAL A 1 284 ? 10.702 -2.255 6.705 1.00 83.81 284 VAL A O 1
ATOM 2232 N N . GLU A 1 285 ? 12.284 -3.499 5.705 1.00 83.06 285 GLU A N 1
ATOM 2233 C CA . GLU A 1 285 ? 12.397 -4.472 6.794 1.00 83.06 285 GLU A CA 1
ATOM 2234 C C . GLU A 1 285 ? 12.824 -3.822 8.122 1.00 83.06 285 GLU A C 1
ATOM 2236 O O . GLU A 1 285 ? 12.340 -4.212 9.183 1.00 83.06 285 GLU A O 1
ATOM 2241 N N . VAL A 1 286 ? 13.643 -2.766 8.064 1.00 82.62 286 VAL A N 1
ATOM 2242 C CA . VAL A 1 286 ? 13.984 -1.927 9.225 1.00 82.62 286 VAL A CA 1
ATOM 2243 C C . VAL A 1 286 ? 12.791 -1.062 9.663 1.00 82.62 286 VAL A C 1
ATOM 2245 O O . VAL A 1 286 ? 12.416 -1.079 10.835 1.00 82.62 286 VAL A O 1
ATOM 2248 N N . ILE A 1 287 ? 12.136 -0.336 8.748 1.00 77.12 287 ILE A N 1
ATOM 2249 C CA . ILE A 1 287 ? 11.011 0.567 9.082 1.00 77.12 287 ILE A CA 1
ATOM 2250 C C . ILE A 1 287 ? 9.792 -0.200 9.623 1.00 77.12 287 ILE A C 1
ATOM 2252 O O . ILE A 1 287 ? 9.098 0.275 10.526 1.00 77.12 287 ILE A O 1
ATOM 2256 N N . LYS A 1 288 ? 9.563 -1.418 9.126 1.00 65.75 288 LYS A N 1
ATOM 2257 C CA . LYS A 1 288 ? 8.548 -2.387 9.571 1.00 65.75 288 LYS A CA 1
ATOM 2258 C C . LYS A 1 288 ? 8.605 -2.658 11.080 1.00 65.75 288 LYS A C 1
ATOM 2260 O O . LYS A 1 288 ? 7.556 -2.896 11.670 1.00 65.75 288 LYS A O 1
ATOM 2265 N N . GLN A 1 289 ? 9.776 -2.552 11.715 1.00 50.09 289 GLN A N 1
ATOM 2266 C CA . GLN A 1 289 ? 9.938 -2.743 13.165 1.00 50.09 289 GLN A CA 1
ATOM 2267 C C . GLN A 1 289 ? 9.367 -1.583 14.007 1.00 50.09 289 GLN A C 1
ATOM 2269 O O . GLN A 1 289 ? 9.112 -1.763 15.195 1.00 50.09 289 GLN A O 1
ATOM 2274 N N . GLY A 1 290 ? 9.127 -0.408 13.406 1.00 48.19 290 GLY A N 1
ATOM 2275 C CA . GLY A 1 290 ? 8.523 0.765 14.060 1.00 48.19 290 GLY A CA 1
ATOM 2276 C C . GLY A 1 290 ? 7.182 1.227 13.468 1.00 48.19 290 GLY A C 1
ATOM 2277 O O . GLY A 1 290 ? 6.652 2.258 13.886 1.00 48.19 290 GLY A O 1
ATOM 2278 N N . GLY A 1 291 ? 6.641 0.514 12.474 1.00 53.97 291 GLY A N 1
ATOM 2279 C CA . GLY A 1 291 ? 5.446 0.906 11.716 1.00 53.97 291 GLY A CA 1
ATOM 2280 C C . GLY A 1 291 ? 4.145 0.227 12.168 1.00 53.97 291 GLY A C 1
ATOM 2281 O O . GLY A 1 291 ? 4.151 -0.852 12.749 1.00 53.97 291 GLY A O 1
ATOM 2282 N N . LYS A 1 292 ? 2.993 0.832 11.836 1.00 56.91 292 LYS A N 1
ATOM 2283 C CA . LYS A 1 292 ? 1.657 0.231 12.065 1.00 56.91 292 LYS A CA 1
ATOM 2284 C C . LYS A 1 292 ? 1.329 -0.944 11.127 1.00 56.91 292 LYS A C 1
ATOM 2286 O O . LYS A 1 292 ? 0.454 -1.742 11.444 1.00 56.91 292 LYS A O 1
ATOM 2291 N N . ARG A 1 293 ? 1.970 -1.012 9.956 1.00 63.09 293 ARG A N 1
ATOM 2292 C CA . ARG A 1 293 ? 1.737 -1.999 8.888 1.00 63.09 293 ARG A CA 1
ATOM 2293 C C . ARG A 1 293 ? 3.042 -2.199 8.109 1.00 63.09 293 ARG A C 1
ATOM 2295 O O . ARG A 1 293 ? 3.817 -1.255 7.980 1.00 63.09 293 ARG A O 1
ATOM 2302 N N . ARG A 1 294 ? 3.259 -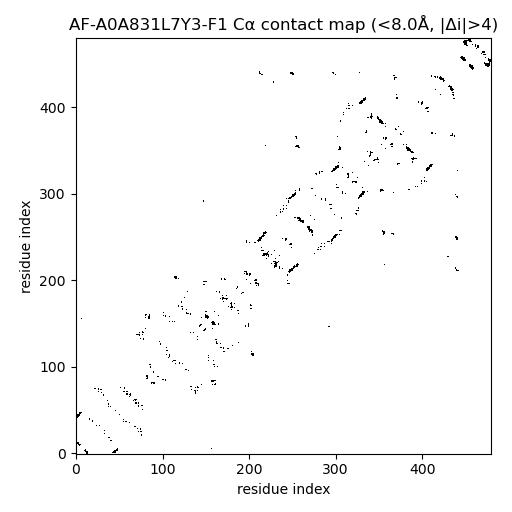3.396 7.551 1.00 65.56 294 ARG A N 1
ATOM 2303 C CA . ARG A 1 294 ? 4.316 -3.657 6.555 1.00 65.56 294 ARG A CA 1
ATOM 2304 C C . ARG A 1 294 ? 4.121 -2.731 5.344 1.00 65.56 294 ARG A C 1
ATOM 2306 O O . ARG A 1 294 ? 3.039 -2.734 4.754 1.00 65.56 294 ARG A O 1
ATOM 2313 N N . GLY A 1 295 ? 5.144 -1.955 4.987 1.00 67.62 295 GLY A N 1
ATOM 2314 C CA . GLY A 1 295 ? 5.151 -1.191 3.737 1.00 67.62 295 GLY A CA 1
ATOM 2315 C C . GLY A 1 295 ? 5.150 -2.137 2.535 1.00 67.62 295 GLY A C 1
ATOM 2316 O O . GLY A 1 295 ? 5.802 -3.177 2.581 1.00 67.62 295 GLY A O 1
ATOM 2317 N N . ALA A 1 296 ? 4.407 -1.796 1.484 1.00 75.00 296 ALA A N 1
ATOM 2318 C CA . ALA A 1 296 ? 4.422 -2.532 0.221 1.00 75.00 296 ALA A CA 1
ATOM 2319 C C . ALA A 1 296 ? 5.268 -1.767 -0.803 1.00 75.00 296 ALA A C 1
ATOM 2321 O O . ALA A 1 296 ? 5.067 -0.559 -0.980 1.00 75.00 296 ALA A O 1
ATOM 2322 N N . GLN A 1 297 ? 6.186 -2.463 -1.471 1.00 88.94 297 GLN A N 1
ATOM 2323 C CA . GLN A 1 297 ? 6.965 -1.921 -2.581 1.00 88.94 297 GLN A CA 1
ATOM 2324 C C . GLN A 1 297 ? 6.640 -2.641 -3.890 1.00 88.94 297 GLN A C 1
ATOM 2326 O O . GLN A 1 297 ? 6.327 -3.830 -3.891 1.00 88.94 297 GLN A O 1
ATOM 2331 N N . MET A 1 298 ? 6.757 -1.923 -5.005 1.00 92.44 298 MET A N 1
ATOM 2332 C CA . MET A 1 298 ? 6.696 -2.495 -6.348 1.00 92.44 298 MET A CA 1
ATOM 2333 C C . MET A 1 298 ? 7.927 -2.083 -7.145 1.00 92.44 298 MET A C 1
ATOM 2335 O O . MET A 1 298 ? 8.154 -0.897 -7.355 1.00 92.44 298 MET A O 1
ATOM 2339 N N . GLY A 1 299 ? 8.738 -3.045 -7.567 1.00 94.62 299 GLY A N 1
ATOM 2340 C CA . GLY A 1 299 ? 9.893 -2.812 -8.420 1.00 94.62 299 GLY A CA 1
ATOM 2341 C C . GLY A 1 299 ? 9.490 -3.036 -9.866 1.00 94.62 299 GLY A C 1
ATOM 2342 O O . GLY A 1 299 ? 8.910 -4.067 -10.188 1.00 94.62 299 GLY A O 1
ATOM 2343 N N . THR A 1 300 ? 9.790 -2.091 -10.743 1.00 95.81 300 THR A N 1
ATOM 2344 C CA . THR A 1 300 ? 9.537 -2.243 -12.176 1.00 95.81 300 THR A CA 1
ATOM 2345 C C . THR A 1 300 ? 10.829 -2.132 -12.966 1.00 95.81 300 THR A C 1
ATOM 2347 O O . THR A 1 300 ? 11.728 -1.368 -12.602 1.00 95.81 300 THR A O 1
ATOM 2350 N N . LEU A 1 301 ? 10.926 -2.947 -14.016 1.00 96.88 301 LEU A N 1
ATOM 2351 C CA . LEU A 1 301 ? 12.028 -2.924 -14.967 1.00 96.88 301 LEU A CA 1
ATOM 2352 C C . LEU A 1 301 ? 11.487 -3.124 -16.386 1.00 96.88 301 LEU A C 1
ATOM 2354 O O . LEU A 1 301 ? 10.623 -3.965 -16.626 1.00 96.88 301 LEU A O 1
ATOM 2358 N N . HIS A 1 302 ? 11.981 -2.340 -17.331 1.00 97.31 302 HIS A N 1
ATOM 2359 C CA . HIS A 1 302 ? 11.618 -2.419 -18.737 1.00 97.31 302 HIS A CA 1
ATOM 2360 C C . HIS A 1 302 ? 12.211 -3.654 -19.424 1.00 97.31 302 HIS A C 1
ATOM 2362 O O . HIS A 1 302 ? 13.344 -4.047 -19.151 1.00 97.31 302 HIS A O 1
ATOM 2368 N N . VAL A 1 303 ? 11.469 -4.229 -20.374 1.00 97.88 303 VAL A N 1
ATOM 2369 C CA . VAL A 1 303 ? 11.869 -5.454 -21.081 1.00 97.88 303 VAL A CA 1
ATOM 2370 C C . VAL A 1 303 ? 13.106 -5.279 -21.975 1.00 97.88 303 VAL A C 1
ATOM 2372 O O . VAL A 1 303 ? 13.851 -6.231 -22.186 1.00 97.88 303 VAL A O 1
ATOM 2375 N N . TRP A 1 304 ? 13.404 -4.053 -22.421 1.00 97.56 304 TRP A N 1
ATOM 2376 C CA . TRP A 1 304 ? 14.666 -3.716 -23.095 1.00 97.56 304 TRP A CA 1
ATOM 2377 C C . TRP A 1 304 ? 15.872 -3.601 -22.156 1.00 97.56 304 TRP A C 1
ATOM 2379 O O . TRP A 1 304 ? 16.993 -3.484 -22.650 1.00 97.56 304 TRP A O 1
ATOM 2389 N N . HIS A 1 305 ? 15.702 -3.615 -20.831 1.00 98.31 305 HIS A N 1
ATOM 2390 C CA . HIS A 1 305 ? 16.824 -3.421 -19.914 1.00 98.31 305 HIS A CA 1
ATOM 2391 C C . HIS A 1 305 ? 17.768 -4.643 -19.911 1.00 98.31 305 HIS A C 1
ATOM 2393 O O . HIS A 1 305 ? 17.286 -5.768 -19.783 1.00 98.31 305 HIS A O 1
ATOM 2399 N N . PRO A 1 306 ? 19.110 -4.494 -19.965 1.00 98.44 306 PRO A N 1
ATOM 2400 C CA . PRO A 1 306 ? 19.986 -5.648 -20.180 1.00 98.44 306 PRO A CA 1
ATOM 2401 C C . PRO A 1 306 ? 19.991 -6.697 -19.056 1.00 98.44 306 PRO A C 1
ATOM 2403 O O . PRO A 1 306 ? 20.204 -7.877 -19.318 1.00 98.44 306 PRO A O 1
ATOM 2406 N N . ASP A 1 307 ? 19.684 -6.300 -17.818 1.00 98.31 307 ASP A N 1
ATOM 2407 C CA . ASP A 1 307 ? 19.503 -7.228 -16.688 1.00 98.31 307 ASP A CA 1
ATOM 2408 C C . ASP A 1 307 ? 18.079 -7.824 -16.572 1.00 98.31 307 ASP A C 1
ATOM 2410 O O . ASP A 1 307 ? 17.783 -8.479 -15.572 1.00 98.31 307 ASP A O 1
ATOM 2414 N N . VAL A 1 308 ? 17.183 -7.648 -17.558 1.00 98.06 308 VAL A N 1
ATOM 2415 C CA . VAL A 1 308 ? 15.785 -8.139 -17.498 1.00 98.06 308 VAL A CA 1
ATOM 2416 C C . VAL A 1 308 ? 15.685 -9.625 -17.127 1.00 98.06 308 VAL A C 1
ATOM 2418 O O . VAL A 1 308 ? 14.926 -9.989 -16.231 1.00 98.06 308 VAL A O 1
ATOM 2421 N N . ARG A 1 309 ? 16.527 -10.487 -17.713 1.00 96.62 309 ARG A N 1
ATOM 2422 C CA . ARG A 1 309 ? 16.566 -11.931 -17.408 1.00 96.62 309 ARG A CA 1
ATOM 2423 C C . ARG A 1 309 ? 17.016 -12.233 -15.970 1.00 96.62 309 ARG A C 1
ATOM 2425 O O . ARG A 1 309 ? 16.575 -13.227 -15.398 1.00 96.62 309 ARG A O 1
ATOM 2432 N N . LYS A 1 310 ? 17.843 -11.377 -15.354 1.00 95.81 310 LYS A N 1
ATOM 2433 C CA . LYS A 1 310 ? 18.204 -11.483 -13.926 1.00 95.81 310 LYS A CA 1
ATOM 2434 C C . LYS A 1 310 ? 17.088 -10.972 -13.021 1.00 95.81 310 LYS A C 1
ATOM 2436 O O . LYS A 1 310 ? 16.865 -11.547 -11.964 1.00 95.81 310 LYS A O 1
ATOM 2441 N N . PHE A 1 311 ? 16.393 -9.912 -13.434 1.00 96.62 311 PHE A N 1
ATOM 2442 C CA . PHE A 1 311 ? 15.255 -9.341 -12.714 1.00 96.62 311 PHE A CA 1
ATOM 2443 C C . PHE A 1 311 ? 14.083 -10.327 -12.639 1.00 96.62 311 PHE A C 1
ATOM 2445 O O . PHE A 1 311 ? 13.579 -10.573 -11.549 1.00 96.62 311 PHE A O 1
ATOM 2452 N N . ILE A 1 312 ? 13.728 -10.971 -13.758 1.00 95.25 312 ILE A N 1
ATOM 2453 C CA . ILE A 1 312 ? 12.719 -12.045 -13.801 1.00 95.25 312 ILE A CA 1
ATOM 2454 C C . ILE A 1 312 ? 13.080 -13.168 -12.819 1.00 95.25 312 ILE A C 1
ATOM 2456 O O . ILE A 1 312 ? 12.253 -13.589 -12.016 1.00 95.25 312 ILE A O 1
ATOM 2460 N N . LYS A 1 313 ? 14.346 -13.604 -12.820 1.00 93.38 313 LYS A N 1
ATOM 2461 C CA . LYS A 1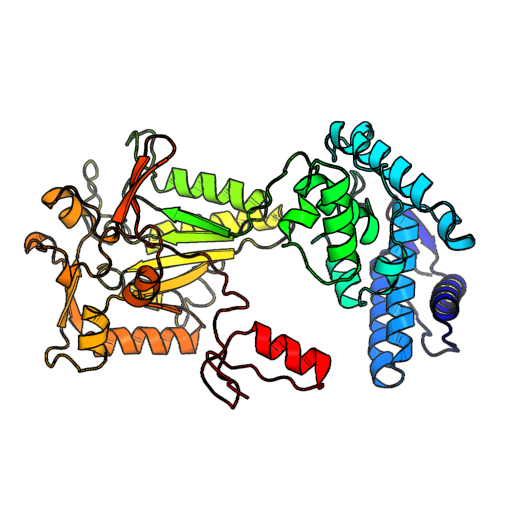 313 ? 14.837 -14.697 -11.964 1.00 93.38 313 LYS A CA 1
ATOM 2462 C C . LYS A 1 313 ? 15.221 -14.262 -10.543 1.00 93.38 313 LYS A C 1
ATOM 2464 O O . LYS A 1 313 ? 15.718 -15.073 -9.765 1.00 93.38 313 LYS A O 1
ATOM 2469 N N . ALA A 1 314 ? 14.980 -13.004 -10.163 1.00 92.81 314 ALA A N 1
ATOM 2470 C CA . ALA A 1 314 ? 15.368 -12.482 -8.852 1.00 92.81 314 ALA A CA 1
ATOM 2471 C C . ALA A 1 314 ? 14.550 -13.077 -7.691 1.00 92.81 314 ALA A C 1
ATOM 2473 O O . ALA A 1 314 ? 15.008 -13.018 -6.549 1.00 92.81 314 ALA A O 1
ATOM 2474 N N . LYS A 1 315 ? 13.370 -13.646 -7.986 1.00 89.25 315 LYS A N 1
ATOM 2475 C CA . LYS A 1 315 ? 12.434 -14.256 -7.025 1.00 89.25 315 LYS A CA 1
ATOM 2476 C C . LYS A 1 315 ? 11.973 -15.670 -7.430 1.00 89.25 315 LYS A C 1
ATOM 2478 O O . LYS A 1 315 ? 10.884 -16.080 -7.057 1.00 89.25 315 LYS A O 1
ATOM 2483 N N . THR A 1 316 ? 12.783 -16.416 -8.183 1.00 85.75 316 THR A N 1
ATOM 2484 C CA . THR A 1 316 ? 12.466 -17.794 -8.624 1.00 85.75 316 THR A CA 1
ATOM 2485 C C . THR A 1 316 ? 13.338 -18.837 -7.926 1.00 85.75 316 THR A C 1
ATOM 2487 O O . THR A 1 316 ? 14.506 -18.562 -7.633 1.00 85.75 316 THR A O 1
ATOM 2490 N N . GLY A 1 317 ? 12.822 -20.052 -7.725 1.00 82.00 317 GLY A N 1
ATOM 2491 C CA . GLY A 1 317 ? 13.578 -21.155 -7.119 1.00 82.00 317 GLY A CA 1
ATOM 2492 C C . GLY A 1 317 ? 14.057 -20.819 -5.702 1.00 82.00 317 GLY A C 1
ATOM 2493 O O . GLY A 1 317 ? 13.326 -20.199 -4.938 1.00 82.00 317 GLY A O 1
ATOM 2494 N N . GLU A 1 318 ? 15.296 -21.169 -5.344 1.00 76.56 318 GLU A N 1
ATOM 2495 C CA . GLU A 1 318 ? 15.860 -20.905 -4.003 1.00 76.56 318 GLU A CA 1
ATOM 2496 C C . GLU A 1 318 ? 15.903 -19.412 -3.617 1.00 76.56 318 GLU A C 1
ATOM 2498 O O . GLU A 1 318 ? 15.972 -19.075 -2.436 1.00 76.56 318 GLU A O 1
ATOM 2503 N N . LEU A 1 319 ? 15.842 -18.492 -4.588 1.00 80.38 319 LEU A N 1
ATOM 2504 C CA . LEU A 1 319 ? 15.870 -17.052 -4.315 1.00 80.38 319 LEU A CA 1
ATOM 2505 C C . LEU A 1 319 ? 14.514 -16.501 -3.848 1.00 80.38 319 LEU A C 1
ATOM 2507 O O . LEU A 1 319 ? 14.475 -15.409 -3.274 1.00 80.38 319 LEU A O 1
ATOM 2511 N N . LYS A 1 320 ? 13.411 -17.231 -4.066 1.00 73.50 320 LYS A N 1
ATOM 2512 C CA . LYS A 1 320 ? 12.042 -16.726 -3.861 1.00 73.50 320 LYS A CA 1
ATOM 2513 C C . LYS A 1 320 ? 11.677 -16.435 -2.410 1.00 73.50 320 LYS A C 1
ATOM 2515 O O . LYS A 1 320 ? 10.869 -15.544 -2.166 1.00 73.50 320 LYS A O 1
ATOM 2520 N N . ASP A 1 321 ? 12.332 -17.114 -1.472 1.00 71.81 321 ASP A N 1
ATOM 2521 C CA . ASP A 1 321 ? 12.174 -16.929 -0.024 1.00 71.81 321 ASP A CA 1
ATOM 2522 C C . ASP A 1 321 ? 13.302 -16.070 0.598 1.00 71.81 321 ASP A C 1
ATOM 2524 O O . ASP A 1 321 ? 13.270 -15.756 1.788 1.00 71.81 321 ASP A O 1
ATOM 2528 N N . ALA A 1 322 ? 14.312 -15.678 -0.194 1.00 73.44 322 ALA A N 1
ATOM 2529 C CA . ALA A 1 322 ? 15.558 -15.066 0.289 1.00 73.44 322 ALA A CA 1
ATOM 2530 C C . ALA A 1 322 ? 15.847 -13.653 -0.259 1.00 73.44 322 ALA A C 1
ATOM 2532 O O . ALA A 1 322 ? 16.569 -12.880 0.374 1.00 73.44 322 ALA A O 1
ATOM 2533 N N . HIS A 1 323 ? 15.311 -13.291 -1.427 1.00 83.06 323 HIS A N 1
ATOM 2534 C CA . HIS A 1 323 ? 15.531 -11.993 -2.072 1.00 83.06 323 HIS A CA 1
ATOM 2535 C C . HIS A 1 323 ? 14.233 -11.194 -2.230 1.00 83.06 323 HIS A C 1
ATOM 2537 O O . HIS A 1 323 ? 13.173 -11.767 -2.477 1.00 83.06 323 HIS A O 1
ATOM 2543 N N . LEU A 1 324 ? 14.338 -9.859 -2.157 1.00 87.62 324 LEU A N 1
ATOM 2544 C CA . LEU A 1 324 ? 13.289 -8.906 -2.552 1.00 87.62 324 LEU A CA 1
ATOM 2545 C C . LEU A 1 324 ? 11.935 -9.191 -1.876 1.00 87.62 324 LEU A C 1
ATOM 2547 O O . LEU A 1 324 ? 10.879 -9.182 -2.508 1.00 87.62 324 LEU A O 1
ATOM 2551 N N . GLN A 1 325 ? 11.975 -9.481 -0.576 1.00 85.62 325 GLN A N 1
ATOM 2552 C CA . GLN A 1 325 ? 10.836 -10.018 0.171 1.00 85.62 325 GLN A CA 1
ATOM 2553 C C . GLN A 1 325 ? 9.746 -8.979 0.458 1.00 85.62 325 GLN A C 1
ATOM 2555 O O . GLN A 1 325 ? 8.589 -9.350 0.667 1.00 85.62 325 GLN A O 1
ATOM 2560 N N . ASN A 1 326 ? 10.088 -7.689 0.500 1.00 87.25 326 ASN A N 1
ATOM 2561 C CA . ASN A 1 326 ? 9.156 -6.566 0.655 1.00 87.25 326 ASN A CA 1
ATOM 2562 C C . ASN A 1 326 ? 8.687 -5.974 -0.691 1.00 87.25 326 ASN A C 1
ATOM 2564 O O . ASN A 1 326 ? 7.826 -5.089 -0.702 1.00 87.25 326 ASN A O 1
ATOM 2568 N N . PHE A 1 327 ? 9.207 -6.492 -1.807 1.00 89.88 327 PHE A N 1
ATOM 2569 C CA . PHE A 1 327 ? 8.831 -6.134 -3.171 1.00 89.88 327 PHE A CA 1
ATOM 2570 C C . PHE A 1 327 ? 7.883 -7.161 -3.798 1.00 89.88 327 PHE A C 1
ATOM 2572 O O . PHE A 1 327 ? 8.142 -8.364 -3.756 1.00 89.88 327 PHE A O 1
ATOM 2579 N N . ASN A 1 328 ? 6.867 -6.671 -4.503 1.00 89.88 328 ASN A N 1
ATOM 2580 C CA . ASN A 1 328 ? 6.449 -7.290 -5.761 1.00 89.88 328 ASN A CA 1
ATOM 2581 C C . ASN A 1 328 ? 7.312 -6.737 -6.902 1.00 89.88 328 ASN A C 1
ATOM 2583 O O . ASN A 1 328 ? 7.828 -5.619 -6.795 1.00 89.88 328 ASN A O 1
ATOM 2587 N N . ILE A 1 329 ? 7.470 -7.489 -7.986 1.00 93.50 329 ILE A N 1
ATOM 2588 C CA . ILE A 1 329 ? 8.200 -7.047 -9.178 1.00 93.50 329 ILE A CA 1
ATOM 2589 C C . ILE A 1 329 ? 7.354 -7.221 -10.440 1.00 93.50 329 ILE A C 1
ATOM 2591 O O . ILE A 1 329 ? 6.551 -8.142 -10.527 1.00 93.50 329 ILE A O 1
ATOM 2595 N N . SER A 1 330 ? 7.534 -6.347 -11.432 1.00 94.81 330 SER A N 1
ATOM 2596 C CA . SER A 1 330 ? 6.863 -6.472 -12.732 1.00 94.81 330 SER A CA 1
ATOM 2597 C C . SER A 1 330 ? 7.718 -5.970 -13.889 1.00 94.81 330 SER A C 1
ATOM 2599 O O . SER A 1 330 ? 8.478 -5.010 -13.745 1.00 94.81 330 SER A O 1
ATOM 2601 N N . VAL A 1 331 ? 7.557 -6.594 -15.056 1.00 96.88 331 VAL A N 1
ATOM 2602 C CA . VAL A 1 331 ? 8.217 -6.184 -16.299 1.00 96.88 331 VAL A CA 1
ATOM 2603 C C . VAL A 1 331 ? 7.308 -5.239 -17.091 1.00 96.88 331 VAL A C 1
ATOM 2605 O O . VAL A 1 331 ? 6.160 -5.573 -17.389 1.00 96.88 331 VAL A O 1
ATOM 2608 N N . PHE A 1 332 ? 7.828 -4.065 -17.457 1.00 95.88 332 PHE A N 1
ATOM 2609 C CA . PHE A 1 332 ? 7.203 -3.194 -18.456 1.00 95.88 332 PHE A CA 1
ATOM 2610 C C . PHE A 1 332 ? 7.510 -3.726 -19.855 1.00 95.88 332 PHE A C 1
ATOM 2612 O O . PHE A 1 332 ? 8.665 -3.686 -20.287 1.00 95.88 332 PHE A O 1
ATOM 2619 N N . VAL A 1 333 ? 6.480 -4.182 -20.566 1.00 96.62 333 VAL A N 1
ATOM 2620 C CA . VAL A 1 333 ? 6.580 -4.629 -21.962 1.00 96.62 333 VAL A CA 1
ATOM 2621 C C . VAL A 1 333 ? 6.031 -3.569 -22.913 1.00 96.62 333 VAL A C 1
ATOM 2623 O O . VAL A 1 333 ? 5.035 -2.904 -22.613 1.00 96.62 333 VAL A O 1
ATOM 2626 N N . ASP A 1 334 ? 6.704 -3.413 -24.050 1.00 95.62 334 ASP A N 1
ATOM 2627 C CA . ASP A 1 334 ? 6.235 -2.644 -25.203 1.00 95.62 334 ASP A CA 1
ATOM 2628 C C . ASP A 1 334 ? 5.630 -3.571 -26.268 1.00 95.62 334 ASP A C 1
ATOM 2630 O O . ASP A 1 334 ? 5.773 -4.797 -26.209 1.00 95.62 334 ASP A O 1
ATOM 2634 N N . ASP A 1 335 ? 4.908 -2.988 -27.225 1.00 95.88 335 ASP A N 1
ATOM 2635 C CA . ASP A 1 335 ? 4.194 -3.766 -28.238 1.00 95.88 335 ASP A CA 1
ATOM 2636 C C . ASP A 1 335 ? 5.171 -4.489 -29.168 1.00 95.88 335 ASP A C 1
ATOM 2638 O O . ASP A 1 335 ? 4.915 -5.632 -29.528 1.00 95.88 335 ASP A O 1
ATOM 2642 N N . THR A 1 336 ? 6.326 -3.887 -29.481 1.00 97.00 336 THR A N 1
ATOM 2643 C CA . THR A 1 336 ? 7.392 -4.547 -30.255 1.00 97.00 336 THR A CA 1
ATOM 2644 C C . THR A 1 336 ? 7.885 -5.838 -29.590 1.00 97.00 336 THR A C 1
ATOM 2646 O O . THR A 1 336 ? 8.124 -6.835 -30.275 1.00 97.00 336 THR A O 1
ATOM 2649 N N . PHE A 1 337 ? 8.026 -5.866 -28.259 1.00 98.00 337 PHE A N 1
ATOM 2650 C CA . PHE A 1 337 ? 8.326 -7.110 -27.547 1.00 98.00 337 PHE A CA 1
ATOM 2651 C C . PHE A 1 337 ? 7.188 -8.129 -27.685 1.00 98.00 337 PHE A C 1
ATOM 2653 O O . PHE A 1 337 ? 7.441 -9.295 -27.992 1.00 98.00 337 PHE A O 1
ATOM 2660 N N . MET A 1 338 ? 5.940 -7.699 -27.482 1.00 97.69 338 MET A N 1
ATOM 2661 C CA . MET A 1 338 ? 4.778 -8.592 -27.514 1.00 97.69 338 MET A CA 1
ATOM 2662 C C . MET A 1 338 ? 4.509 -9.171 -28.910 1.00 97.69 338 MET A C 1
ATOM 2664 O O . MET A 1 338 ? 4.189 -10.352 -29.021 1.00 97.69 338 MET A O 1
ATOM 2668 N N . GLU A 1 339 ? 4.696 -8.392 -29.975 1.00 97.75 339 GLU A N 1
ATOM 2669 C CA . GLU A 1 339 ? 4.575 -8.831 -31.372 1.00 97.75 339 GLU A CA 1
ATOM 2670 C C . GLU A 1 339 ? 5.554 -9.979 -31.682 1.00 97.75 339 GLU A C 1
ATOM 2672 O O . GLU A 1 339 ? 5.150 -11.012 -32.224 1.00 97.75 339 GLU A O 1
ATOM 2677 N N . LYS A 1 340 ? 6.815 -9.862 -31.244 1.00 98.25 340 LYS A N 1
ATOM 2678 C CA . LYS A 1 340 ? 7.836 -10.918 -31.379 1.00 98.25 340 LYS A CA 1
ATOM 2679 C C . LYS A 1 340 ? 7.577 -12.126 -30.472 1.00 98.25 340 LYS A C 1
ATOM 2681 O O . LYS A 1 340 ? 7.705 -13.272 -30.915 1.00 98.25 340 LYS A O 1
ATOM 2686 N N . ALA A 1 341 ? 7.183 -11.885 -29.219 1.00 97.75 341 ALA A N 1
ATOM 2687 C CA . ALA A 1 341 ? 6.906 -12.921 -28.221 1.00 97.75 341 ALA A CA 1
ATOM 2688 C C . ALA A 1 341 ? 5.681 -13.789 -28.565 1.00 97.75 341 ALA A C 1
ATOM 2690 O O . ALA A 1 341 ? 5.669 -14.981 -28.261 1.00 97.75 341 ALA A O 1
ATOM 2691 N N . LEU A 1 342 ? 4.670 -13.208 -29.219 1.00 97.25 342 LEU A N 1
ATOM 2692 C CA . LEU A 1 342 ? 3.457 -13.905 -29.663 1.00 97.25 342 LEU A CA 1
ATOM 2693 C C . LEU A 1 342 ? 3.558 -14.458 -31.096 1.00 97.25 342 LEU A C 1
ATOM 2695 O O . LEU A 1 342 ? 2.666 -15.186 -31.523 1.00 97.25 342 LEU A O 1
ATOM 2699 N N . GLY A 1 343 ? 4.629 -14.143 -31.832 1.00 95.81 343 GLY A N 1
ATOM 2700 C CA . GLY A 1 343 ? 4.829 -14.608 -33.208 1.00 95.81 343 GLY A CA 1
ATOM 2701 C C . GLY A 1 343 ? 3.986 -13.878 -34.258 1.00 95.81 343 GLY A C 1
ATOM 2702 O O . GLY A 1 343 ? 3.696 -14.452 -35.302 1.00 95.81 343 GLY A O 1
ATOM 2703 N N . ALA A 1 344 ? 3.592 -12.629 -33.990 1.00 96.81 344 ALA A N 1
ATOM 2704 C CA . ALA A 1 344 ? 3.097 -11.709 -35.017 1.00 96.81 344 ALA A CA 1
ATOM 2705 C C . ALA A 1 344 ? 4.249 -11.116 -35.859 1.00 96.81 344 ALA A C 1
ATOM 2707 O O . ALA A 1 344 ? 4.030 -10.698 -36.993 1.00 96.81 344 ALA A O 1
ATOM 2708 N N . ASP A 1 345 ? 5.467 -11.116 -35.309 1.00 94.38 345 ASP A N 1
ATOM 2709 C CA . ASP A 1 345 ? 6.733 -10.947 -36.027 1.00 94.38 345 ASP A CA 1
ATOM 2710 C C . ASP A 1 345 ? 7.465 -12.306 -36.081 1.00 94.38 345 ASP A C 1
ATOM 2712 O O . ASP A 1 345 ? 7.574 -13.021 -35.072 1.00 94.38 345 ASP A O 1
ATOM 2716 N N . ASP A 1 346 ? 7.934 -12.674 -37.277 1.00 94.75 346 ASP A N 1
ATOM 2717 C CA . ASP A 1 346 ? 8.647 -13.923 -37.559 1.00 94.75 346 ASP A CA 1
ATOM 2718 C C . ASP A 1 346 ? 10.024 -13.981 -36.884 1.00 94.75 346 ASP A C 1
ATOM 2720 O O . ASP A 1 346 ? 10.456 -15.066 -36.487 1.00 94.75 346 ASP A O 1
ATOM 2724 N N . ASP A 1 347 ? 10.699 -12.838 -36.714 1.00 97.00 347 ASP A N 1
ATOM 2725 C CA . ASP A 1 347 ? 11.982 -12.750 -36.020 1.00 97.00 347 ASP A CA 1
ATOM 2726 C C . ASP A 1 347 ? 11.758 -12.587 -34.505 1.00 97.00 347 ASP A C 1
ATOM 2728 O O . ASP A 1 347 ? 11.342 -11.516 -34.057 1.00 97.00 347 ASP A O 1
ATOM 2732 N N . PRO A 1 348 ? 12.063 -13.593 -33.666 1.00 96.31 348 PRO A N 1
ATOM 2733 C CA . PRO A 1 348 ? 11.860 -13.489 -32.226 1.00 96.31 348 PRO A CA 1
ATOM 2734 C C . PRO A 1 348 ? 12.909 -12.608 -31.529 1.00 96.31 348 PRO A C 1
ATOM 2736 O O . PRO A 1 348 ? 12.779 -12.367 -30.329 1.00 96.31 348 PRO A O 1
ATOM 2739 N N . LYS A 1 349 ? 13.960 -12.138 -32.220 1.00 98.06 349 LYS A N 1
ATOM 2740 C CA . LYS A 1 349 ? 15.042 -11.362 -31.600 1.00 98.06 349 LYS A CA 1
ATOM 2741 C C . LYS A 1 349 ? 14.569 -9.990 -31.136 1.00 98.06 349 LYS A C 1
ATOM 2743 O O . LYS A 1 349 ? 14.206 -9.124 -31.930 1.00 98.06 349 LYS A O 1
ATOM 2748 N N . TYR A 1 350 ? 14.680 -9.756 -29.837 1.00 97.75 350 TYR A N 1
ATOM 2749 C CA . TYR A 1 350 ? 14.432 -8.468 -29.216 1.00 97.75 350 TYR A CA 1
ATOM 2750 C C . TYR A 1 350 ? 15.749 -7.892 -28.654 1.00 97.75 350 TYR A C 1
ATOM 2752 O O . TYR A 1 350 ? 16.349 -8.490 -27.755 1.00 97.75 350 TYR A O 1
ATOM 2760 N N . PRO A 1 351 ? 16.254 -6.760 -29.187 1.00 96.75 351 PRO A N 1
ATOM 2761 C CA . PRO A 1 351 ? 17.516 -6.186 -28.733 1.00 96.75 351 PRO A CA 1
ATOM 2762 C C . PRO A 1 351 ? 17.376 -5.427 -27.404 1.00 96.75 351 PRO A C 1
ATOM 2764 O O . PRO A 1 351 ? 16.421 -4.679 -27.186 1.00 96.75 351 PRO A O 1
ATOM 2767 N N . LEU A 1 352 ? 18.384 -5.556 -26.543 1.00 98.25 352 LEU A N 1
ATOM 2768 C CA . LEU A 1 352 ? 18.470 -4.924 -25.222 1.00 98.25 352 LEU A CA 1
ATOM 2769 C C . LEU A 1 352 ? 19.232 -3.591 -25.303 1.00 98.25 352 LEU A C 1
ATOM 2771 O O . LEU A 1 352 ? 20.254 -3.504 -25.982 1.00 98.25 352 LEU A O 1
ATOM 2775 N N . ILE A 1 353 ? 18.757 -2.558 -24.606 1.00 97.94 353 ILE A N 1
ATOM 2776 C CA . ILE A 1 353 ? 19.264 -1.177 -24.660 1.00 97.94 353 ILE A CA 1
ATOM 2777 C C . ILE A 1 353 ? 19.918 -0.813 -23.325 1.00 97.94 353 ILE A C 1
ATOM 2779 O O . ILE A 1 353 ? 19.250 -0.782 -22.295 1.00 97.94 353 ILE A O 1
ATOM 2783 N N . ASN A 1 354 ? 21.202 -0.456 -23.329 1.00 98.12 354 ASN A N 1
ATOM 2784 C CA . ASN A 1 354 ? 21.837 0.156 -22.162 1.00 98.12 354 ASN A CA 1
ATOM 2785 C C . ASN A 1 354 ? 21.288 1.594 -21.962 1.00 98.12 354 ASN A C 1
ATOM 2787 O O . ASN A 1 354 ? 21.516 2.453 -22.826 1.00 98.12 354 ASN A O 1
ATOM 2791 N N . PRO A 1 355 ? 20.608 1.895 -20.834 1.00 97.00 355 PRO A N 1
ATOM 2792 C CA . PRO A 1 355 ? 19.935 3.178 -20.625 1.00 97.00 355 PRO A CA 1
ATOM 2793 C C . PRO A 1 355 ? 20.906 4.356 -20.508 1.00 97.00 355 PRO A C 1
ATOM 2795 O O . PRO A 1 355 ? 20.604 5.451 -20.986 1.00 97.00 355 PRO A O 1
ATOM 2798 N N . ARG A 1 356 ? 22.096 4.137 -19.932 1.00 96.00 356 ARG A N 1
ATOM 2799 C CA . ARG A 1 356 ? 23.141 5.159 -19.814 1.00 96.00 356 ARG A CA 1
ATOM 2800 C C . ARG A 1 356 ? 23.694 5.532 -21.183 1.00 96.00 356 ARG A C 1
ATOM 2802 O O . ARG A 1 356 ? 23.801 6.718 -21.475 1.00 96.00 356 ARG A O 1
ATOM 2809 N N . ILE A 1 357 ? 24.039 4.552 -22.025 1.00 96.88 357 ILE A N 1
ATOM 2810 C CA . ILE A 1 357 ? 24.574 4.838 -23.368 1.00 96.88 357 ILE A CA 1
ATOM 2811 C C . ILE A 1 357 ? 23.501 5.519 -24.225 1.00 96.88 357 ILE A C 1
ATOM 2813 O O . ILE A 1 357 ? 23.821 6.454 -24.956 1.00 96.88 357 ILE A O 1
ATOM 2817 N N . PHE A 1 358 ? 22.230 5.120 -24.093 1.00 97.31 358 PHE A N 1
ATOM 2818 C CA . PHE A 1 358 ? 21.119 5.798 -24.762 1.00 97.31 358 PHE A CA 1
ATOM 2819 C C . PHE A 1 358 ? 21.007 7.269 -24.338 1.00 97.31 358 PHE A C 1
ATOM 2821 O O . PHE A 1 358 ? 20.944 8.146 -25.201 1.00 97.31 358 PHE A O 1
ATOM 2828 N N . TYR A 1 359 ? 21.073 7.563 -23.038 1.00 94.62 359 TYR A N 1
ATOM 2829 C CA . TYR A 1 359 ? 21.052 8.938 -22.535 1.00 94.62 359 TYR A CA 1
ATOM 2830 C C . TYR A 1 359 ? 22.296 9.746 -22.957 1.00 94.62 359 TYR A C 1
ATOM 2832 O O . TYR A 1 359 ? 22.149 10.844 -23.490 1.00 94.62 359 TYR A O 1
ATOM 2840 N N . ASP A 1 360 ? 23.509 9.191 -22.810 1.00 94.81 360 ASP A N 1
ATOM 2841 C CA . ASP A 1 360 ? 24.776 9.811 -23.250 1.00 94.81 360 ASP A CA 1
ATOM 2842 C C . ASP A 1 360 ? 24.775 10.149 -24.762 1.00 94.81 360 ASP A C 1
ATOM 2844 O O . ASP A 1 360 ? 25.490 11.057 -25.185 1.00 94.81 360 ASP A O 1
ATOM 2848 N N . LYS A 1 361 ? 24.010 9.412 -25.586 1.00 95.88 361 LYS A N 1
ATOM 2849 C CA . LYS A 1 361 ? 23.928 9.590 -27.049 1.00 95.88 361 LYS A CA 1
ATOM 2850 C C . LYS A 1 361 ? 22.790 10.500 -27.516 1.00 95.88 361 LYS A C 1
ATOM 2852 O O . LYS A 1 361 ? 22.955 11.171 -28.529 1.00 95.88 361 LYS A O 1
ATOM 2857 N N . THR A 1 362 ? 21.647 10.495 -26.830 1.00 94.44 362 THR A N 1
ATOM 2858 C CA . THR A 1 362 ? 20.408 11.156 -27.297 1.00 94.44 362 THR A CA 1
ATOM 2859 C C . THR A 1 362 ? 19.979 12.357 -26.452 1.00 94.44 362 THR A C 1
ATOM 2861 O O . THR A 1 362 ? 19.130 13.134 -26.885 1.00 94.44 362 THR A O 1
ATOM 2864 N N . GLY A 1 363 ? 20.509 12.498 -25.232 1.00 91.56 363 GLY A N 1
ATOM 2865 C CA . GLY A 1 363 ? 20.032 13.471 -24.245 1.00 91.56 363 GLY A CA 1
ATOM 2866 C C . GLY A 1 363 ? 18.630 13.182 -23.687 1.00 91.56 363 GLY A C 1
ATOM 2867 O O . GLY A 1 363 ? 18.092 14.017 -22.964 1.00 91.56 363 GLY A O 1
ATOM 2868 N N . ARG A 1 364 ? 18.024 12.029 -24.012 1.00 90.44 364 ARG A N 1
ATOM 2869 C CA . ARG A 1 364 ? 16.677 11.621 -23.577 1.00 90.44 364 ARG A CA 1
ATOM 2870 C C . ARG A 1 364 ? 16.716 10.324 -22.783 1.00 90.44 364 ARG A C 1
ATOM 2872 O O . ARG A 1 364 ? 17.596 9.487 -22.982 1.00 90.44 364 ARG A O 1
ATOM 2879 N N . LYS A 1 365 ? 15.760 10.139 -21.872 1.00 92.12 365 LYS A N 1
ATOM 2880 C CA . LYS A 1 365 ? 15.663 8.915 -21.072 1.00 92.12 365 LYS A CA 1
ATOM 2881 C C . LYS A 1 365 ? 14.856 7.861 -21.854 1.00 92.12 365 LYS A C 1
ATOM 2883 O O . LYS A 1 365 ? 13.774 8.173 -22.347 1.00 92.12 365 LYS A O 1
ATOM 2888 N N . PRO A 1 366 ? 15.298 6.591 -21.937 1.00 93.44 366 PRO A N 1
ATOM 2889 C CA . PRO A 1 366 ? 14.589 5.558 -22.708 1.00 93.44 366 PRO A CA 1
ATOM 2890 C C . PRO A 1 366 ? 13.166 5.264 -22.186 1.00 93.44 366 PRO A C 1
ATOM 2892 O O . PRO A 1 366 ? 12.297 4.814 -22.927 1.00 93.44 366 PRO A O 1
ATOM 2895 N N . VAL A 1 367 ? 12.891 5.580 -20.918 1.00 92.31 367 VAL A N 1
ATOM 2896 C CA . VAL A 1 367 ? 11.574 5.431 -20.272 1.00 92.31 367 VAL A CA 1
ATOM 2897 C C . VAL A 1 367 ? 10.537 6.486 -20.706 1.00 92.31 367 VAL A C 1
ATOM 2899 O O . VAL A 1 367 ? 9.361 6.348 -20.367 1.00 92.31 367 VAL A O 1
ATOM 2902 N N . GLU A 1 368 ? 10.939 7.528 -21.448 1.00 90.94 368 GLU A N 1
ATOM 2903 C CA . GLU A 1 368 ? 10.071 8.618 -21.950 1.00 90.94 368 GLU A CA 1
ATOM 2904 C C . GLU A 1 368 ? 9.360 8.288 -23.279 1.00 90.94 368 GLU A C 1
ATOM 2906 O O . GLU A 1 368 ? 8.589 9.098 -23.805 1.00 90.94 368 GLU A O 1
ATOM 2911 N N . TYR A 1 369 ? 9.596 7.081 -23.790 1.00 92.19 369 TYR A N 1
ATOM 2912 C CA . TYR A 1 369 ? 8.911 6.477 -24.928 1.00 92.19 369 TYR A CA 1
ATOM 2913 C C . TYR A 1 369 ? 7.937 5.399 -24.429 1.00 92.19 369 TYR A C 1
ATOM 2915 O O . TYR A 1 369 ? 8.226 4.696 -23.452 1.00 92.19 369 TYR A O 1
ATOM 2923 N N . VAL A 1 370 ? 6.770 5.276 -25.061 1.00 90.88 370 VAL A N 1
ATOM 2924 C CA . VAL A 1 370 ? 5.797 4.201 -24.811 1.00 90.88 370 VAL A CA 1
ATOM 2925 C C . VAL A 1 370 ? 6.287 2.911 -25.470 1.00 90.88 370 VAL A C 1
ATOM 2927 O O . VAL A 1 370 ? 6.370 1.892 -24.787 1.00 90.88 370 VAL A O 1
ATOM 2930 N N . ASP A 1 371 ? 6.717 2.994 -26.731 1.00 94.19 371 ASP A N 1
ATOM 2931 C CA . ASP A 1 371 ? 7.511 1.975 -27.424 1.00 94.19 371 ASP A CA 1
ATOM 2932 C C . ASP A 1 371 ? 8.767 2.634 -28.025 1.00 94.19 371 ASP A C 1
ATOM 2934 O O . ASP A 1 371 ? 8.715 3.400 -28.990 1.00 94.19 371 ASP A O 1
ATOM 2938 N N . ILE A 1 372 ? 9.931 2.329 -27.445 1.00 93.38 372 ILE A N 1
ATOM 2939 C CA . ILE A 1 372 ? 11.219 2.919 -27.843 1.00 93.38 372 ILE A CA 1
ATOM 2940 C C . ILE A 1 372 ? 11.705 2.457 -29.225 1.00 93.38 372 ILE A C 1
ATOM 2942 O O . ILE A 1 372 ? 12.574 3.096 -29.812 1.00 93.38 372 ILE A O 1
ATOM 2946 N N . ARG A 1 373 ? 11.164 1.360 -29.766 1.00 92.25 373 ARG A N 1
ATOM 2947 C CA . ARG A 1 373 ? 11.496 0.852 -31.105 1.00 92.25 373 ARG A CA 1
ATOM 2948 C C . ARG A 1 373 ? 10.649 1.508 -32.190 1.00 92.25 373 ARG A C 1
ATOM 2950 O O . ARG A 1 373 ? 11.130 1.650 -33.311 1.00 92.25 373 ARG A O 1
ATOM 2957 N N . LYS A 1 374 ? 9.433 1.943 -31.849 1.00 93.44 374 LYS A N 1
ATOM 2958 C CA . LYS A 1 374 ? 8.508 2.639 -32.758 1.00 93.44 374 LYS A CA 1
ATOM 2959 C C . LYS A 1 374 ? 8.640 4.170 -32.706 1.00 93.44 374 LYS A C 1
ATOM 2961 O O . LYS A 1 374 ? 8.346 4.827 -33.699 1.00 93.44 374 LYS A O 1
ATOM 2966 N N . GLU A 1 375 ? 9.109 4.746 -31.594 1.00 93.12 375 GLU A N 1
ATOM 2967 C CA . GLU A 1 375 ? 9.197 6.209 -31.402 1.00 93.12 375 GLU A CA 1
ATOM 2968 C C . GLU A 1 375 ? 10.610 6.827 -31.498 1.00 93.12 375 GLU A C 1
ATOM 2970 O O . GLU A 1 375 ? 10.723 8.056 -31.539 1.00 93.12 375 GLU A O 1
ATOM 2975 N N . ALA A 1 376 ? 11.691 6.036 -31.481 1.00 90.88 376 ALA A N 1
ATOM 2976 C CA . ALA A 1 376 ? 13.058 6.562 -31.400 1.00 90.88 376 ALA A CA 1
ATOM 2977 C C . ALA A 1 376 ? 14.028 5.915 -32.398 1.00 90.88 376 ALA A C 1
ATOM 2979 O O . ALA A 1 376 ? 14.050 4.699 -32.581 1.00 90.88 376 ALA A O 1
ATOM 2980 N N . GLU A 1 377 ? 14.925 6.724 -32.969 1.00 92.12 377 GLU A N 1
ATOM 2981 C CA . GLU A 1 377 ? 16.143 6.208 -33.594 1.00 92.12 377 GLU A CA 1
ATOM 2982 C C . GLU A 1 377 ? 17.079 5.710 -32.483 1.00 92.12 377 GLU A C 1
ATOM 2984 O O . GLU A 1 377 ? 17.683 6.504 -31.761 1.00 92.12 377 GLU A O 1
ATOM 2989 N N . VAL A 1 378 ? 17.164 4.389 -32.304 1.00 93.31 378 VAL A N 1
ATOM 2990 C CA . VAL A 1 378 ? 18.012 3.766 -31.276 1.00 93.31 378 VAL A CA 1
ATOM 2991 C C . VAL A 1 378 ? 19.448 3.619 -31.808 1.00 93.31 378 VAL A C 1
ATOM 2993 O O . VAL A 1 378 ? 19.666 2.799 -32.706 1.00 93.31 378 VAL A O 1
ATOM 2996 N N . PRO A 1 379 ? 20.453 4.344 -31.270 1.00 94.62 379 PRO A N 1
ATOM 2997 C CA . PRO A 1 379 ? 21.824 4.261 -31.771 1.00 94.62 379 PRO A CA 1
ATOM 2998 C C . PRO A 1 379 ? 22.414 2.867 -31.541 1.00 94.62 379 PRO A C 1
ATOM 3000 O O . PRO A 1 379 ? 22.213 2.261 -30.483 1.00 94.62 379 PRO A O 1
ATOM 3003 N N . LYS A 1 380 ? 23.172 2.351 -32.513 1.00 94.38 380 LYS A N 1
ATOM 3004 C CA . LYS A 1 380 ? 23.668 0.961 -32.503 1.00 94.38 380 LYS A CA 1
ATOM 3005 C C . LYS A 1 380 ? 24.542 0.658 -31.286 1.00 94.38 380 LYS A C 1
ATOM 3007 O O . LYS A 1 380 ? 24.477 -0.438 -30.746 1.00 94.38 380 LYS A O 1
ATOM 3012 N N . GLU A 1 381 ? 25.295 1.642 -30.805 1.00 94.94 381 GLU A N 1
ATOM 3013 C CA . GLU A 1 381 ? 26.174 1.527 -29.636 1.00 94.94 381 GLU A CA 1
ATOM 3014 C C . GLU A 1 381 ? 25.415 1.392 -28.307 1.00 94.94 381 GLU A C 1
ATOM 3016 O O . GLU A 1 381 ? 26.022 1.081 -27.286 1.00 94.94 381 GLU A O 1
ATOM 3021 N N . THR A 1 382 ? 24.099 1.630 -28.297 1.00 96.00 382 THR A N 1
ATOM 3022 C CA . THR A 1 382 ? 23.246 1.386 -27.124 1.00 96.00 382 THR A CA 1
ATOM 3023 C C . THR A 1 382 ? 22.824 -0.078 -26.995 1.00 96.00 382 THR A C 1
ATOM 3025 O O . THR A 1 382 ? 22.394 -0.481 -25.914 1.00 96.00 382 THR A O 1
ATOM 3028 N N . VAL A 1 383 ? 22.936 -0.873 -28.069 1.00 96.31 383 VAL A N 1
ATOM 3029 C CA . VAL A 1 383 ? 22.528 -2.282 -28.076 1.00 96.31 383 VAL A CA 1
ATOM 3030 C C . VAL A 1 383 ? 23.549 -3.106 -27.296 1.00 96.31 383 VAL A C 1
ATOM 3032 O O . VAL A 1 383 ? 24.681 -3.296 -27.731 1.00 96.31 383 VAL A O 1
ATOM 3035 N N . TRP A 1 384 ? 23.139 -3.591 -26.127 1.00 96.38 384 TRP A N 1
ATOM 3036 C CA . TRP A 1 384 ? 23.978 -4.388 -25.224 1.00 96.38 384 TRP A CA 1
ATOM 3037 C C . TRP A 1 384 ? 24.000 -5.879 -25.599 1.00 96.38 384 TRP A C 1
ATOM 3039 O O . TRP A 1 384 ? 24.916 -6.610 -25.234 1.00 96.38 384 TRP A O 1
ATOM 3049 N N . GLY A 1 385 ? 22.979 -6.334 -26.325 1.00 96.38 385 GLY A N 1
ATOM 3050 C CA . GLY A 1 385 ? 22.806 -7.713 -26.767 1.00 96.38 385 GLY A CA 1
ATOM 3051 C C . GLY A 1 385 ? 21.400 -7.946 -27.314 1.00 96.38 385 GLY A C 1
ATOM 3052 O O . GLY A 1 385 ? 20.628 -7.003 -27.484 1.00 96.38 385 GLY A O 1
ATOM 3053 N N . GLU A 1 386 ? 21.058 -9.207 -27.556 1.00 97.25 386 GLU A N 1
ATOM 3054 C CA . GLU A 1 386 ? 19.738 -9.645 -28.019 1.00 97.25 386 GLU A CA 1
ATOM 3055 C C . GLU A 1 386 ? 19.243 -10.812 -27.158 1.00 97.25 386 GLU A C 1
ATOM 3057 O O . GLU A 1 386 ? 20.041 -11.586 -26.625 1.00 97.25 386 GLU A O 1
ATOM 3062 N N . VAL A 1 387 ? 17.924 -10.950 -27.047 1.00 98.00 387 VAL A N 1
ATOM 3063 C CA . VAL A 1 387 ? 17.242 -12.106 -26.450 1.00 98.00 387 VAL A CA 1
ATOM 3064 C C . VAL A 1 387 ? 16.166 -12.614 -27.398 1.00 98.00 387 VAL A C 1
ATOM 3066 O O . VAL A 1 387 ? 15.606 -11.843 -28.172 1.00 98.00 387 VAL A O 1
ATOM 3069 N N . ASP A 1 388 ? 15.852 -13.904 -27.322 1.00 98.50 388 ASP A N 1
ATOM 3070 C CA . ASP A 1 388 ? 14.623 -14.427 -27.914 1.00 98.50 388 ASP A CA 1
ATOM 3071 C C . ASP A 1 388 ? 13.427 -13.985 -27.048 1.00 98.50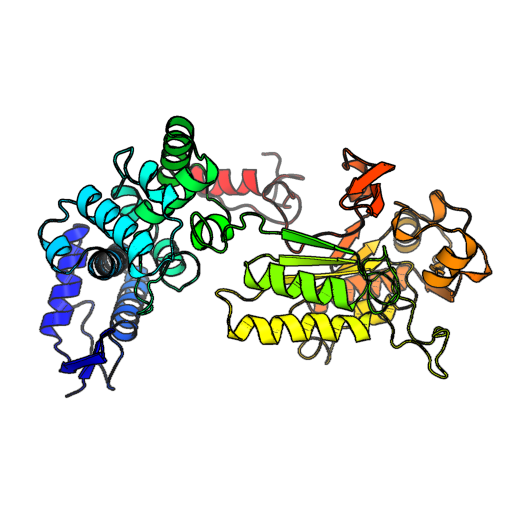 388 ASP A C 1
ATOM 3073 O O . ASP A 1 388 ? 13.382 -14.248 -25.841 1.00 98.50 388 ASP A O 1
ATOM 3077 N N . ALA A 1 389 ? 12.482 -13.267 -27.656 1.00 98.44 389 ALA A N 1
ATOM 3078 C CA . ALA A 1 389 ? 11.313 -12.716 -26.979 1.00 98.44 389 ALA A CA 1
ATOM 3079 C C . ALA A 1 389 ? 10.323 -13.797 -26.526 1.00 98.44 389 ALA A C 1
ATOM 3081 O O . ALA A 1 389 ? 9.676 -13.639 -25.492 1.00 98.44 389 ALA A O 1
ATOM 3082 N N . ARG A 1 390 ? 10.224 -14.906 -27.269 1.00 98.12 390 ARG A N 1
ATOM 3083 C CA . ARG A 1 390 ? 9.312 -16.025 -26.989 1.00 98.12 390 ARG A CA 1
ATOM 3084 C C . ARG A 1 390 ? 9.820 -16.817 -25.782 1.00 98.12 390 ARG A C 1
ATOM 3086 O O . ARG A 1 390 ? 9.034 -17.182 -24.910 1.00 98.12 390 ARG A O 1
ATOM 3093 N N . ASP A 1 391 ? 11.135 -17.004 -25.679 1.00 98.25 391 ASP A N 1
ATOM 3094 C CA . ASP A 1 391 ? 11.784 -17.574 -24.495 1.00 98.25 391 ASP A CA 1
ATOM 3095 C C . ASP A 1 391 ? 11.733 -16.633 -23.282 1.00 98.25 391 ASP A C 1
ATOM 3097 O O . ASP A 1 391 ? 11.413 -17.090 -22.187 1.00 98.25 391 ASP A O 1
ATOM 3101 N N . LEU A 1 392 ? 11.999 -15.328 -23.441 1.00 98.19 392 LEU A N 1
ATOM 3102 C CA . LEU A 1 392 ? 11.925 -14.381 -22.316 1.00 98.19 392 LEU A CA 1
ATOM 3103 C C . LEU A 1 392 ? 10.490 -14.246 -21.776 1.00 98.19 392 LEU A C 1
ATOM 3105 O O . LEU A 1 392 ? 10.286 -14.181 -20.565 1.00 98.19 392 LEU A O 1
ATOM 3109 N N . PHE A 1 393 ? 9.486 -14.244 -22.658 1.00 98.06 393 PHE A N 1
ATOM 3110 C CA . PHE A 1 393 ? 8.075 -14.243 -22.268 1.00 98.06 393 PHE A CA 1
ATOM 3111 C C . PHE A 1 393 ? 7.678 -15.536 -21.539 1.00 98.06 393 PHE A C 1
ATOM 3113 O O . PHE A 1 393 ? 6.927 -15.481 -20.563 1.00 98.06 393 PHE A O 1
ATOM 3120 N N . ARG A 1 394 ? 8.246 -16.686 -21.933 1.00 97.31 394 ARG A N 1
ATOM 3121 C CA . ARG A 1 394 ? 8.085 -17.944 -21.191 1.00 97.31 394 ARG A CA 1
ATOM 3122 C C . ARG A 1 394 ? 8.705 -17.863 -19.796 1.00 97.31 394 ARG A C 1
ATOM 3124 O O . ARG A 1 394 ? 8.030 -18.201 -18.833 1.00 97.31 394 ARG A O 1
ATOM 3131 N N . GLU A 1 395 ? 9.925 -17.337 -19.663 1.00 96.94 395 GLU A N 1
ATOM 3132 C CA . GLU A 1 395 ? 10.575 -17.140 -18.356 1.00 96.94 395 GLU A CA 1
ATOM 3133 C C . GLU A 1 395 ? 9.776 -16.197 -17.433 1.00 96.94 395 GLU A C 1
ATOM 3135 O O . GLU A 1 395 ? 9.733 -16.421 -16.223 1.00 96.94 395 GLU A O 1
ATOM 3140 N N . ILE A 1 396 ? 9.118 -15.168 -17.984 1.00 95.88 396 ILE A N 1
ATOM 3141 C CA . ILE A 1 396 ? 8.190 -14.298 -17.237 1.00 95.88 396 ILE A CA 1
ATOM 3142 C C . ILE A 1 396 ? 6.990 -15.104 -16.719 1.00 95.88 396 ILE A C 1
ATOM 3144 O O . ILE A 1 396 ? 6.679 -15.040 -15.530 1.00 95.88 396 ILE A O 1
ATOM 3148 N N . ALA A 1 397 ? 6.334 -15.878 -17.589 1.00 93.62 397 ALA A N 1
ATOM 3149 C CA . ALA A 1 397 ? 5.163 -16.675 -17.225 1.00 93.62 397 ALA A CA 1
ATOM 3150 C C . ALA A 1 397 ? 5.494 -17.789 -16.210 1.00 93.62 397 ALA A C 1
ATOM 3152 O O . ALA A 1 397 ? 4.732 -18.018 -15.272 1.00 93.62 397 ALA A O 1
ATOM 3153 N N . GLU A 1 398 ? 6.646 -18.446 -16.360 1.00 92.94 398 GLU A N 1
ATOM 3154 C CA . GLU A 1 398 ? 7.153 -19.466 -15.435 1.00 92.94 398 GLU A CA 1
ATOM 3155 C C . GLU A 1 398 ? 7.488 -18.873 -14.055 1.00 92.94 398 GLU A C 1
ATOM 3157 O O . GLU A 1 398 ? 7.123 -19.459 -13.034 1.00 92.94 398 GLU A O 1
ATOM 3162 N N . GLY A 1 399 ? 8.109 -17.687 -13.997 1.00 90.25 399 GLY A N 1
ATOM 3163 C CA . GLY A 1 399 ? 8.377 -16.990 -12.733 1.00 90.25 399 GLY A CA 1
ATOM 3164 C C . GLY A 1 399 ? 7.095 -16.579 -12.002 1.00 90.25 399 GLY A C 1
ATOM 3165 O O . GLY A 1 399 ? 6.932 -16.868 -10.810 1.00 90.25 399 GLY A O 1
ATOM 3166 N N . ALA A 1 400 ? 6.145 -15.994 -12.740 1.00 88.44 400 ALA A N 1
ATOM 3167 C CA . ALA A 1 400 ? 4.828 -15.633 -12.221 1.00 88.44 400 ALA A CA 1
ATOM 3168 C C . ALA A 1 400 ? 4.052 -16.852 -11.683 1.00 88.44 400 ALA A C 1
ATOM 3170 O O . ALA A 1 400 ? 3.294 -16.718 -10.723 1.00 88.44 400 ALA A O 1
ATOM 3171 N N . TRP A 1 401 ? 4.274 -18.045 -12.244 1.00 86.50 401 TRP A N 1
ATOM 3172 C CA . TRP A 1 401 ? 3.700 -19.301 -11.756 1.00 86.50 401 TRP A CA 1
ATOM 3173 C C . TRP A 1 401 ? 4.413 -19.866 -10.507 1.00 86.50 401 TRP A C 1
ATOM 3175 O O . TRP A 1 401 ? 3.741 -20.354 -9.601 1.00 86.50 401 TRP A O 1
ATOM 3185 N N . ASP A 1 402 ? 5.748 -19.781 -10.409 1.00 85.38 402 ASP A N 1
ATOM 3186 C CA . ASP A 1 402 ? 6.529 -20.269 -9.247 1.00 85.38 402 ASP A CA 1
ATOM 3187 C C . ASP A 1 402 ? 6.376 -19.395 -7.984 1.00 85.38 402 ASP A C 1
ATOM 3189 O O . ASP A 1 402 ? 6.469 -19.902 -6.857 1.00 85.38 402 ASP A O 1
ATOM 3193 N N . SER A 1 403 ? 6.171 -18.083 -8.159 1.00 81.81 403 SER A N 1
ATOM 3194 C CA . SER A 1 403 ? 6.263 -17.104 -7.061 1.00 81.81 403 SER A CA 1
ATOM 3195 C C . SER A 1 403 ? 5.174 -16.020 -7.019 1.00 81.81 403 SER A C 1
ATOM 3197 O O . SER A 1 403 ? 5.070 -15.308 -6.020 1.00 81.81 403 SER A O 1
ATOM 3199 N N . GLY A 1 404 ? 4.366 -15.867 -8.075 1.00 84.12 404 GLY A N 1
ATOM 3200 C CA . GLY A 1 404 ? 3.474 -14.711 -8.259 1.00 84.12 404 GLY A CA 1
ATOM 3201 C C . GLY A 1 404 ? 4.166 -13.455 -8.813 1.00 84.12 404 GLY A C 1
ATOM 3202 O O . GLY A 1 404 ? 3.494 -12.457 -9.062 1.00 84.12 404 GLY A O 1
ATOM 3203 N N . ASP A 1 405 ? 5.483 -13.503 -9.028 1.00 90.31 405 ASP A N 1
ATOM 3204 C CA . ASP A 1 405 ? 6.327 -12.427 -9.551 1.00 90.31 405 ASP A CA 1
ATOM 3205 C C . ASP A 1 405 ? 7.243 -12.972 -10.688 1.00 90.31 405 ASP A C 1
ATOM 3207 O O . ASP A 1 405 ? 7.763 -14.079 -10.567 1.00 90.31 405 ASP A O 1
ATOM 3211 N N . PRO A 1 406 ? 7.525 -12.225 -11.773 1.00 92.81 406 PRO A N 1
ATOM 3212 C CA . PRO A 1 406 ? 7.095 -10.861 -12.025 1.00 92.81 406 PRO A CA 1
ATOM 3213 C C . PRO A 1 406 ? 5.725 -10.767 -12.707 1.00 92.81 406 PRO A C 1
ATOM 3215 O O . PRO A 1 406 ? 5.398 -11.544 -13.602 1.00 92.81 406 PRO A O 1
ATOM 3218 N N . GLY A 1 407 ? 4.956 -9.737 -12.358 1.00 91.19 407 GLY A N 1
ATOM 3219 C CA . GLY A 1 407 ? 3.796 -9.330 -13.151 1.00 91.19 407 GLY A CA 1
ATOM 3220 C C . GLY A 1 407 ? 4.190 -8.698 -14.496 1.00 91.19 407 GLY A C 1
ATOM 3221 O O . GLY A 1 407 ? 5.350 -8.362 -14.740 1.00 91.19 407 GLY A O 1
ATOM 3222 N N . LEU A 1 408 ? 3.202 -8.470 -15.363 1.00 92.69 408 LEU A N 1
ATOM 3223 C CA . LEU A 1 408 ? 3.368 -7.780 -16.647 1.00 92.69 408 LEU A CA 1
ATOM 3224 C C . LEU A 1 408 ? 2.626 -6.445 -16.661 1.00 92.69 408 LEU A C 1
ATOM 3226 O O . LEU A 1 408 ? 1.499 -6.350 -16.178 1.00 92.69 408 LEU A O 1
ATOM 3230 N N . ILE A 1 409 ? 3.249 -5.422 -17.250 1.00 92.56 409 ILE A N 1
ATOM 3231 C CA . ILE A 1 409 ? 2.638 -4.106 -17.461 1.00 92.56 409 ILE A CA 1
ATOM 3232 C C . ILE A 1 409 ? 2.783 -3.730 -18.937 1.00 92.56 409 ILE A C 1
ATOM 3234 O O . ILE A 1 409 ? 3.867 -3.374 -19.400 1.00 92.56 409 ILE A O 1
ATOM 3238 N N . TYR A 1 410 ? 1.675 -3.797 -19.673 1.00 92.94 410 TYR A N 1
ATOM 3239 C CA . TYR A 1 410 ? 1.603 -3.433 -21.089 1.00 92.94 410 TYR A CA 1
ATOM 3240 C C . TYR A 1 410 ? 1.648 -1.907 -21.236 1.00 92.94 410 TYR A C 1
ATOM 3242 O O . TYR A 1 410 ? 0.648 -1.225 -20.991 1.00 92.94 410 TYR A O 1
ATOM 3250 N N . LYS A 1 411 ? 2.813 -1.348 -21.589 1.00 91.88 411 LYS A N 1
ATOM 3251 C CA . LYS A 1 411 ? 3.035 0.106 -21.524 1.00 91.88 411 LYS A CA 1
ATOM 3252 C C . LYS A 1 411 ? 2.185 0.888 -22.525 1.00 91.88 411 LYS A C 1
ATOM 3254 O O . LYS A 1 411 ? 1.753 1.994 -22.189 1.00 91.88 411 LYS A O 1
ATOM 3259 N N . ALA A 1 412 ? 1.902 0.307 -23.692 1.00 89.94 412 ALA A N 1
ATOM 3260 C CA . ALA A 1 412 ? 0.992 0.873 -24.683 1.00 89.94 412 ALA A CA 1
ATOM 3261 C C . ALA A 1 412 ? -0.436 0.980 -24.139 1.00 89.94 412 ALA A C 1
ATOM 3263 O O . ALA A 1 412 ? -0.944 2.090 -24.018 1.00 89.94 412 ALA A O 1
ATOM 3264 N N . ASN A 1 413 ? -1.038 -0.129 -23.694 1.00 87.75 413 ASN A N 1
ATOM 3265 C CA . ASN A 1 413 ? -2.382 -0.136 -23.096 1.00 87.75 413 ASN A CA 1
ATOM 3266 C C . ASN A 1 413 ? -2.502 0.827 -21.903 1.00 87.75 413 ASN A C 1
ATOM 3268 O O . ASN A 1 413 ? -3.488 1.555 -21.791 1.00 87.75 413 ASN A O 1
ATOM 3272 N N . LEU A 1 414 ? -1.476 0.874 -21.043 1.00 87.00 414 LEU A N 1
ATOM 3273 C CA . LEU A 1 414 ? -1.399 1.822 -19.931 1.00 87.00 414 LEU A CA 1
ATOM 3274 C C . LEU A 1 414 ? -1.443 3.277 -20.430 1.00 87.00 414 LEU A C 1
ATOM 3276 O O . LEU A 1 414 ? -2.240 4.072 -19.940 1.00 87.00 414 LEU A O 1
ATOM 3280 N N . ASN A 1 415 ? -0.617 3.637 -21.416 1.00 89.12 415 ASN A N 1
ATOM 3281 C CA . ASN A 1 415 ? -0.525 5.017 -21.898 1.00 89.12 415 ASN A CA 1
ATOM 3282 C C . ASN A 1 415 ? -1.613 5.414 -22.906 1.00 89.12 415 ASN A C 1
ATOM 3284 O O . ASN A 1 415 ? -1.911 6.597 -23.013 1.00 89.12 415 ASN A O 1
ATOM 3288 N N . ALA A 1 416 ? -2.288 4.467 -23.559 1.00 86.94 416 ALA A N 1
ATOM 3289 C CA . ALA A 1 416 ? -3.446 4.730 -24.417 1.00 86.94 416 ALA A CA 1
ATOM 3290 C C . ALA A 1 416 ? -4.618 5.389 -23.659 1.00 86.94 416 ALA A C 1
ATOM 3292 O O . ALA A 1 416 ? -5.468 6.029 -24.273 1.00 86.94 416 ALA A O 1
ATOM 3293 N N . SER A 1 417 ? -4.647 5.256 -22.326 1.00 79.50 417 SER A N 1
ATOM 3294 C CA . SER A 1 417 ? -5.616 5.909 -21.430 1.00 79.50 417 SER A CA 1
ATOM 3295 C C . SER A 1 417 ? -5.004 7.029 -20.570 1.00 79.50 417 SER A C 1
ATOM 3297 O O . SER A 1 417 ? -5.649 7.491 -19.630 1.00 79.50 417 SER A O 1
ATOM 3299 N N . ASN A 1 418 ? -3.767 7.461 -20.845 1.00 84.56 418 ASN A N 1
ATOM 3300 C CA . ASN A 1 418 ? -3.081 8.509 -20.084 1.00 84.56 418 ASN A CA 1
ATOM 3301 C C . ASN A 1 418 ? -3.529 9.908 -20.568 1.00 84.56 418 ASN A C 1
ATOM 3303 O O . ASN A 1 418 ? -3.155 10.312 -21.669 1.00 84.56 418 ASN A O 1
ATOM 3307 N N . PRO A 1 419 ? -4.283 10.685 -19.763 1.00 83.62 419 PRO A N 1
ATOM 3308 C CA . PRO A 1 419 ? -4.850 11.970 -20.185 1.00 83.62 419 PRO A CA 1
ATOM 3309 C C . PRO A 1 419 ? -3.822 13.112 -20.257 1.00 83.62 419 PRO A C 1
ATOM 3311 O O . PRO A 1 419 ? -4.184 14.233 -20.598 1.00 83.62 419 PRO A O 1
ATOM 3314 N N . LEU A 1 420 ? -2.563 12.843 -19.901 1.00 86.19 420 LEU A N 1
ATOM 3315 C CA . LEU A 1 420 ? -1.439 13.782 -19.926 1.00 86.19 420 LEU A CA 1
ATOM 3316 C C . LEU A 1 420 ? -0.303 13.264 -20.831 1.00 86.19 420 LEU A C 1
ATOM 3318 O O . LEU A 1 420 ? 0.848 13.669 -20.673 1.00 86.19 420 LEU A O 1
ATOM 3322 N N . LEU A 1 421 ? -0.586 12.314 -21.733 1.00 87.88 421 LEU A N 1
ATOM 3323 C CA . LEU A 1 421 ? 0.438 11.658 -22.544 1.00 87.88 421 LEU A CA 1
ATOM 3324 C C . LEU A 1 421 ? 1.181 12.656 -23.444 1.00 87.88 421 LEU A C 1
ATOM 3326 O O . LEU A 1 421 ? 0.647 13.135 -24.439 1.00 87.88 421 LEU A O 1
ATOM 3330 N N . GLY A 1 422 ? 2.455 12.886 -23.132 1.00 84.25 422 GLY A N 1
ATOM 3331 C CA . GLY A 1 422 ? 3.342 13.741 -23.918 1.00 84.25 422 GLY A CA 1
ATOM 3332 C C . GLY A 1 422 ? 3.451 15.189 -23.445 1.00 84.25 422 GLY A C 1
ATOM 3333 O O . GLY A 1 422 ? 4.312 15.895 -23.961 1.00 84.25 422 GLY A O 1
ATOM 3334 N N . GLU A 1 423 ? 2.666 15.606 -22.449 1.00 87.62 423 GLU A N 1
ATOM 3335 C CA . GLU A 1 423 ? 2.759 16.943 -21.847 1.00 87.62 423 GLU A CA 1
ATOM 3336 C C . GLU A 1 423 ? 4.130 17.177 -21.188 1.00 87.62 423 GLU A C 1
ATOM 3338 O O . GLU A 1 423 ? 4.673 16.282 -20.533 1.00 87.62 423 GLU A O 1
ATOM 3343 N N . GLU A 1 424 ? 4.690 18.383 -21.312 1.00 87.56 424 GLU A N 1
ATOM 3344 C CA . GLU A 1 424 ? 5.888 18.774 -20.556 1.00 87.56 424 GLU A CA 1
ATOM 3345 C C . GLU A 1 424 ? 5.491 19.300 -19.174 1.00 87.56 424 GLU A C 1
ATOM 3347 O O . GLU A 1 424 ? 4.895 20.370 -19.043 1.00 87.56 424 GLU A O 1
ATOM 3352 N N . ILE A 1 425 ? 5.848 18.562 -18.122 1.00 82.81 425 ILE A N 1
ATOM 3353 C CA . ILE A 1 425 ? 5.510 18.922 -16.742 1.00 82.81 425 ILE A CA 1
ATOM 3354 C C . ILE A 1 425 ? 6.760 19.382 -15.991 1.00 82.81 425 ILE A C 1
ATOM 3356 O O . ILE A 1 425 ? 7.772 18.681 -15.967 1.00 82.81 425 ILE A O 1
ATOM 3360 N N . GLU A 1 426 ? 6.670 20.546 -15.334 1.00 83.00 426 GLU A N 1
ATOM 3361 C CA . GLU A 1 426 ? 7.654 21.015 -14.354 1.00 83.00 426 GLU A CA 1
ATOM 3362 C C . GLU A 1 426 ? 7.096 20.903 -12.927 1.00 83.00 426 GLU A C 1
ATOM 3364 O O . GLU A 1 426 ? 6.150 21.599 -12.559 1.00 83.00 426 GLU A O 1
ATOM 3369 N N . VAL A 1 427 ? 7.712 20.063 -12.090 1.00 75.31 427 VAL A N 1
ATOM 3370 C CA . VAL A 1 427 ? 7.408 19.966 -10.650 1.00 75.31 427 VAL A CA 1
ATOM 3371 C C . VAL A 1 427 ? 8.701 20.114 -9.861 1.00 75.31 427 VAL A C 1
ATOM 3373 O O . VAL A 1 427 ? 9.671 19.408 -10.109 1.00 75.31 427 VAL A O 1
ATOM 3376 N N . ALA A 1 428 ? 8.732 21.042 -8.900 1.00 72.94 428 ALA A N 1
ATOM 3377 C CA . ALA A 1 428 ? 9.898 21.297 -8.044 1.00 72.94 428 ALA A CA 1
ATOM 3378 C C . ALA A 1 428 ? 11.230 21.503 -8.814 1.00 72.94 428 ALA A C 1
ATOM 3380 O O . ALA A 1 428 ? 12.292 21.132 -8.317 1.00 72.94 428 ALA A O 1
ATOM 3381 N N . ARG A 1 429 ? 11.167 22.137 -10.000 1.00 73.25 429 ARG A N 1
ATOM 3382 C CA . ARG A 1 429 ? 12.264 22.354 -10.975 1.00 73.25 429 ARG A CA 1
ATOM 3383 C C . ARG A 1 429 ? 12.706 21.130 -11.793 1.00 73.25 429 ARG A C 1
ATOM 3385 O O . ARG A 1 429 ? 13.642 21.244 -12.578 1.00 73.25 429 ARG A O 1
ATOM 3392 N N . TYR A 1 430 ? 12.033 19.988 -11.663 1.00 70.06 430 TYR A N 1
ATOM 3393 C CA . TYR A 1 430 ? 12.237 18.823 -12.527 1.00 70.06 430 TYR A CA 1
ATOM 3394 C C . TYR A 1 430 ? 11.302 18.907 -13.732 1.00 70.06 430 TYR A C 1
ATOM 3396 O O . TYR A 1 430 ? 10.085 18.918 -13.550 1.00 70.06 430 TYR A O 1
ATOM 3404 N N . LYS A 1 431 ? 11.872 18.946 -14.942 1.00 75.69 431 LYS A N 1
ATOM 3405 C CA . LYS A 1 431 ? 11.139 18.891 -16.217 1.00 75.69 431 LYS A CA 1
ATOM 3406 C C . LYS A 1 431 ? 11.190 17.491 -16.810 1.00 75.69 431 LYS A C 1
ATOM 3408 O O . LYS A 1 431 ? 12.260 16.887 -16.836 1.00 75.69 431 LYS A O 1
ATOM 3413 N N . PHE A 1 432 ? 10.058 16.994 -17.297 1.00 77.81 432 PHE A N 1
ATOM 3414 C CA . PHE A 1 432 ? 9.974 15.706 -17.985 1.00 77.81 432 PHE A CA 1
ATOM 3415 C C . PHE A 1 432 ? 8.762 15.642 -18.920 1.00 77.81 432 PHE A C 1
ATOM 3417 O O . PHE A 1 432 ? 7.730 16.259 -18.647 1.00 77.81 432 PHE A O 1
ATOM 3424 N N . LYS A 1 433 ? 8.867 14.837 -19.986 1.00 81.75 433 LYS A N 1
ATOM 3425 C CA . LYS A 1 433 ? 7.708 14.433 -20.795 1.00 81.75 433 LYS A CA 1
ATOM 3426 C C . LYS A 1 433 ? 6.865 13.456 -19.972 1.00 81.75 433 LYS A C 1
ATOM 3428 O O . LYS A 1 433 ? 7.388 12.448 -19.477 1.00 81.75 433 LYS A O 1
ATOM 3433 N N . TYR A 1 434 ? 5.578 13.742 -19.799 1.00 84.94 434 TYR A N 1
ATOM 3434 C CA . TYR A 1 434 ? 4.700 12.931 -18.967 1.00 84.94 434 TYR A CA 1
ATOM 3435 C C . TYR A 1 434 ? 4.247 11.666 -19.707 1.00 84.94 434 TYR A C 1
ATOM 3437 O O . TYR A 1 434 ? 3.514 11.695 -20.695 1.00 84.94 434 TYR A O 1
ATOM 3445 N N . VAL A 1 435 ? 4.715 10.528 -19.203 1.00 88.50 435 VAL A N 1
ATOM 3446 C CA . VAL A 1 435 ? 4.402 9.172 -19.663 1.00 88.50 435 VAL A CA 1
ATOM 3447 C C . VAL A 1 435 ? 4.284 8.319 -18.406 1.00 88.50 435 VAL A C 1
ATOM 3449 O O . VAL A 1 435 ? 5.126 8.430 -17.511 1.00 88.50 435 VAL A O 1
ATOM 3452 N N . TRP A 1 436 ? 3.273 7.457 -18.313 1.00 87.19 436 TRP A N 1
ATOM 3453 C CA . TRP A 1 436 ? 3.189 6.486 -17.226 1.00 87.19 436 TRP A CA 1
ATOM 3454 C C . TRP A 1 436 ? 4.289 5.433 -17.416 1.00 87.19 436 TRP A C 1
ATOM 3456 O O . TRP A 1 436 ? 4.197 4.542 -18.264 1.00 87.19 436 TRP A O 1
ATOM 3466 N N . ARG A 1 437 ? 5.369 5.621 -16.646 1.00 83.31 437 ARG A N 1
ATOM 3467 C CA . ARG A 1 437 ? 6.618 4.835 -16.637 1.00 83.31 437 ARG A CA 1
ATOM 3468 C C . ARG A 1 437 ? 6.882 4.089 -15.323 1.00 83.31 437 ARG A C 1
ATOM 3470 O O . ARG A 1 437 ? 7.885 3.411 -15.192 1.00 83.31 437 ARG A O 1
ATOM 3477 N N . SER A 1 438 ? 5.988 4.215 -14.345 1.00 82.31 438 SER A N 1
ATOM 3478 C CA . SER A 1 438 ? 6.021 3.472 -13.083 1.00 82.31 438 SER A CA 1
ATOM 3479 C C . SER A 1 438 ? 4.597 3.321 -12.549 1.00 82.31 438 SER A C 1
ATOM 3481 O O . SER A 1 438 ? 3.739 4.153 -12.850 1.00 82.31 438 SER A O 1
ATOM 3483 N N . VAL A 1 439 ? 4.344 2.274 -11.764 1.00 80.12 439 VAL A N 1
ATOM 3484 C CA . VAL A 1 439 ? 3.041 1.969 -11.151 1.00 80.12 439 VAL A CA 1
ATOM 3485 C C . VAL A 1 439 ? 3.224 1.516 -9.701 1.00 80.12 439 VAL A C 1
ATOM 3487 O O . VAL A 1 439 ? 4.273 1.002 -9.319 1.00 80.12 439 VAL A O 1
ATOM 3490 N N . ASN A 1 440 ? 2.204 1.737 -8.874 1.00 74.81 440 ASN A N 1
ATOM 3491 C CA . ASN A 1 440 ? 2.167 1.352 -7.461 1.00 74.81 440 ASN A CA 1
ATOM 3492 C C . ASN A 1 440 ? 1.544 -0.053 -7.264 1.00 74.81 440 ASN A C 1
ATOM 3494 O O . ASN A 1 440 ? 0.764 -0.487 -8.110 1.00 74.81 440 ASN A O 1
ATOM 3498 N N . PRO A 1 441 ? 1.780 -0.738 -6.122 1.00 58.66 441 PRO A N 1
ATOM 3499 C CA . PRO A 1 441 ? 1.321 -2.119 -5.873 1.00 58.66 441 PRO A CA 1
ATOM 3500 C C . PRO A 1 441 ? -0.198 -2.279 -5.608 1.00 58.66 441 PRO A C 1
ATOM 3502 O O . PRO A 1 441 ? -0.594 -3.031 -4.716 1.00 58.66 441 PRO A O 1
ATOM 3505 N N . CYS A 1 442 ? -1.083 -1.541 -6.289 1.00 64.00 442 CYS A N 1
ATOM 3506 C CA . CYS A 1 442 ? -2.533 -1.601 -6.041 1.00 64.00 442 CYS A CA 1
ATOM 3507 C C . CYS A 1 442 ? -3.362 -1.562 -7.333 1.00 64.00 442 CYS A C 1
ATOM 3509 O O . CYS A 1 442 ? -3.305 -0.582 -8.070 1.00 64.00 442 CYS A O 1
ATOM 3511 N N . VAL A 1 443 ? -4.190 -2.592 -7.529 1.00 59.94 443 VAL A N 1
ATOM 3512 C CA . VAL A 1 443 ? -5.290 -2.638 -8.512 1.00 59.94 443 VAL A CA 1
ATOM 3513 C C . VAL A 1 443 ? -6.593 -2.089 -7.907 1.00 59.94 443 VAL A C 1
ATOM 3515 O O . VAL A 1 443 ? -6.696 -1.940 -6.686 1.00 59.94 443 VAL A O 1
ATOM 3518 N N . THR A 1 444 ? -7.575 -1.751 -8.744 1.00 42.81 444 THR A N 1
ATOM 3519 C CA . THR A 1 444 ? -8.755 -0.947 -8.366 1.00 42.81 444 THR A CA 1
ATOM 3520 C C . THR A 1 444 ? -10.071 -1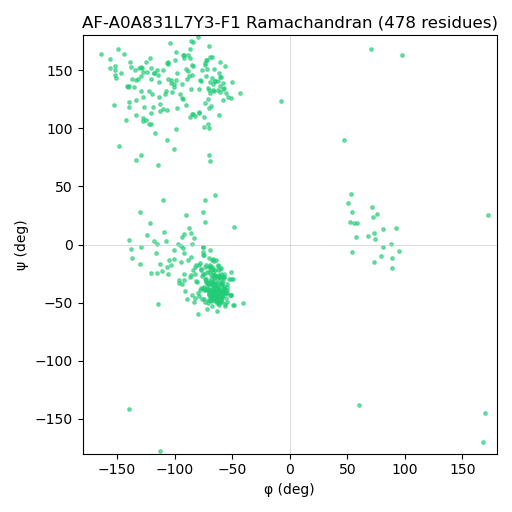.738 -8.414 1.00 42.81 444 THR A C 1
ATOM 3522 O O . THR A 1 444 ? -10.084 -2.929 -8.705 1.00 42.81 444 THR A O 1
ATOM 3525 N N . GLY A 1 445 ? -11.207 -1.087 -8.128 1.00 47.44 445 GLY A N 1
ATOM 3526 C CA . GLY A 1 445 ? -12.545 -1.679 -8.302 1.00 47.44 445 GLY A CA 1
ATOM 3527 C C . GLY A 1 445 ? -12.995 -1.754 -9.771 1.00 47.44 445 GLY A C 1
ATOM 3528 O O . GLY A 1 445 ? -14.089 -2.225 -10.071 1.00 47.44 445 GLY A O 1
ATOM 3529 N N . ASP A 1 446 ? -12.158 -1.255 -10.668 1.00 49.00 446 ASP A N 1
ATOM 3530 C CA . ASP A 1 446 ? -12.449 -0.865 -12.045 1.00 49.00 446 ASP A CA 1
ATOM 3531 C C . ASP A 1 446 ? -11.437 -1.484 -13.028 1.00 49.00 446 ASP A C 1
ATOM 3533 O O . ASP A 1 446 ? -11.780 -1.693 -14.192 1.00 49.00 446 ASP A O 1
ATOM 3537 N N . THR A 1 447 ? -10.288 -1.963 -12.521 1.00 52.78 447 THR A N 1
ATOM 3538 C CA . THR A 1 447 ? -9.671 -3.215 -12.993 1.00 52.78 447 THR A CA 1
ATOM 3539 C C . THR A 1 447 ? -10.762 -4.272 -13.167 1.00 52.78 447 THR A C 1
ATOM 3541 O O . THR A 1 447 ? -11.600 -4.469 -12.273 1.00 52.78 447 THR A O 1
ATOM 3544 N N . ARG A 1 448 ? -10.799 -4.938 -14.323 1.00 53.00 448 ARG A N 1
ATOM 3545 C CA . ARG A 1 448 ? -11.883 -5.868 -14.623 1.00 53.00 448 ARG A CA 1
ATOM 3546 C C . ARG A 1 448 ? -11.560 -7.270 -14.061 1.00 53.00 448 ARG A C 1
ATOM 3548 O O . ARG A 1 448 ? -10.404 -7.583 -13.800 1.00 53.00 448 ARG A O 1
ATOM 3555 N N . VAL A 1 449 ? -12.549 -8.162 -13.863 1.00 52.62 449 VAL A N 1
ATOM 3556 C CA . VAL A 1 449 ? -12.347 -9.540 -13.335 1.00 52.62 449 VAL A CA 1
ATOM 3557 C C . VAL A 1 449 ? -13.178 -10.683 -13.989 1.00 52.62 449 VAL A C 1
ATOM 3559 O O . VAL A 1 449 ? -14.380 -10.572 -13.875 1.00 52.62 449 VAL A O 1
ATOM 3562 N N . LEU A 1 450 ? -12.598 -11.736 -14.648 1.00 53.25 450 LEU A N 1
ATOM 3563 C CA . LEU A 1 450 ? -13.129 -12.813 -15.575 1.00 53.25 450 LEU A CA 1
ATOM 3564 C C . LEU A 1 450 ? -14.120 -13.790 -14.967 1.00 53.25 450 LEU A C 1
ATOM 3566 O O . LEU A 1 450 ? -14.116 -14.993 -15.204 1.00 53.25 450 LEU A O 1
ATOM 3570 N N . THR A 1 451 ? -15.035 -13.251 -14.188 1.00 63.75 451 THR A N 1
ATOM 3571 C CA . THR A 1 451 ? -16.261 -13.957 -13.869 1.00 63.75 451 THR A CA 1
ATOM 3572 C C . THR A 1 451 ? -17.003 -14.357 -15.146 1.00 63.75 451 THR A C 1
ATOM 3574 O O . THR A 1 451 ? -16.896 -13.698 -16.184 1.00 63.75 451 THR A O 1
ATOM 3577 N N . ARG A 1 452 ? -17.783 -15.432 -14.994 1.00 58.09 452 ARG A N 1
ATOM 3578 C CA . ARG A 1 452 ? -18.518 -16.265 -15.956 1.00 58.09 452 ARG A CA 1
ATOM 3579 C C . ARG A 1 452 ? -19.412 -15.576 -17.019 1.00 58.09 452 ARG A C 1
ATOM 3581 O O . ARG A 1 452 ? -20.237 -16.275 -17.595 1.00 58.09 452 ARG A O 1
ATOM 3588 N N . HIS A 1 453 ? -19.298 -14.264 -17.278 1.00 66.75 453 HIS A N 1
ATOM 3589 C CA . HIS A 1 453 ? -20.140 -13.553 -18.254 1.00 66.75 453 HIS A CA 1
ATOM 3590 C C . HIS A 1 453 ? -19.474 -12.467 -19.191 1.00 66.75 453 HIS A C 1
ATOM 3592 O O . HIS A 1 453 ? -20.240 -11.825 -19.895 1.00 66.75 453 HIS A O 1
ATOM 3598 N N . GLY A 1 454 ? -18.155 -12.142 -19.254 1.00 68.38 454 GLY A N 1
ATOM 3599 C CA . GLY A 1 454 ? -17.666 -11.033 -20.164 1.00 68.38 454 GLY A CA 1
ATOM 3600 C C . GLY A 1 454 ? -16.199 -10.518 -20.039 1.00 68.38 454 GLY A C 1
ATOM 3601 O O . GLY A 1 454 ? -15.357 -11.337 -19.703 1.00 68.38 454 GLY A O 1
ATOM 3602 N N . TYR A 1 455 ? -15.919 -9.191 -20.238 1.00 69.00 455 TYR A N 1
ATOM 3603 C CA . TYR A 1 455 ? -14.821 -8.383 -19.574 1.00 69.00 455 TYR A CA 1
ATOM 3604 C C . TYR A 1 455 ? -15.315 -7.109 -18.727 1.00 69.00 455 TYR A C 1
ATOM 3606 O O . TYR A 1 455 ? -15.770 -6.138 -19.331 1.00 69.00 455 TYR A O 1
ATOM 3614 N N . MET A 1 456 ? -15.187 -7.052 -17.361 1.00 68.12 456 MET A N 1
ATOM 3615 C CA . MET A 1 456 ? -15.986 -6.237 -16.348 1.00 68.12 456 MET A CA 1
ATOM 3616 C C . MET A 1 456 ? -15.313 -5.792 -15.034 1.00 68.12 456 MET A C 1
ATOM 3618 O O . MET A 1 456 ? -14.684 -6.637 -14.409 1.00 68.12 456 MET A O 1
ATOM 3622 N N . PRO A 1 457 ? -15.585 -4.585 -14.492 1.00 76.62 457 PRO A N 1
ATOM 3623 C CA . PRO A 1 457 ? -15.139 -4.109 -13.165 1.00 76.62 457 PRO A CA 1
ATOM 3624 C C . PRO A 1 457 ? -15.375 -5.025 -11.941 1.00 76.62 457 PRO A C 1
ATOM 3626 O O . PRO A 1 457 ? -16.488 -5.503 -11.714 1.00 76.62 457 PRO A O 1
ATOM 3629 N N . ILE A 1 458 ? -14.390 -5.098 -11.031 1.00 66.06 458 ILE A N 1
ATOM 3630 C CA . ILE A 1 458 ? -14.527 -5.647 -9.655 1.00 66.06 458 ILE A CA 1
ATOM 3631 C C . ILE A 1 458 ? -15.751 -5.077 -8.895 1.00 66.06 458 ILE A C 1
ATOM 3633 O O . ILE A 1 458 ? -16.358 -5.760 -8.068 1.00 66.06 458 ILE A O 1
ATOM 3637 N N . ALA A 1 459 ? -16.165 -3.843 -9.181 1.00 54.66 459 ALA A N 1
ATOM 3638 C CA . ALA A 1 459 ? -17.295 -3.173 -8.540 1.00 54.66 459 ALA A CA 1
ATOM 3639 C C . ALA A 1 459 ? -18.675 -3.775 -8.883 1.00 54.66 459 ALA A C 1
ATOM 3641 O O . ALA A 1 459 ? -19.585 -3.734 -8.053 1.00 54.66 459 ALA A O 1
ATOM 3642 N N . GLU A 1 460 ? -18.850 -4.357 -10.074 1.00 70.00 460 GLU A N 1
ATOM 3643 C CA . GLU A 1 460 ? -20.094 -5.045 -10.462 1.00 70.00 460 GLU A CA 1
ATOM 3644 C C . GLU A 1 460 ? -20.235 -6.366 -9.674 1.00 70.00 460 GLU A C 1
ATOM 3646 O O . GLU A 1 460 ? -21.332 -6.741 -9.255 1.00 70.00 460 GLU A O 1
ATOM 3651 N N . VAL A 1 461 ? -19.105 -7.019 -9.368 1.00 58.84 461 VAL A N 1
ATOM 3652 C CA . VAL A 1 461 ? -19.035 -8.266 -8.585 1.00 58.84 461 VAL A CA 1
ATOM 3653 C C . VAL A 1 461 ? -19.518 -8.041 -7.164 1.00 58.84 461 VAL A C 1
ATOM 3655 O O . VAL A 1 461 ? -20.344 -8.784 -6.634 1.00 58.84 461 VAL A O 1
ATOM 3658 N N . TYR A 1 462 ? -19.004 -6.970 -6.561 1.00 60.47 462 TYR A N 1
ATOM 3659 C CA . TYR A 1 462 ? -19.373 -6.532 -5.226 1.00 60.47 462 TYR A CA 1
ATOM 3660 C C . TYR A 1 462 ? -20.880 -6.243 -5.110 1.00 60.47 462 TYR A C 1
ATOM 3662 O O . TYR A 1 462 ? -21.464 -6.483 -4.053 1.00 60.47 462 TYR A O 1
ATOM 3670 N N . ARG A 1 463 ? -21.530 -5.785 -6.191 1.00 65.19 463 ARG A N 1
ATOM 3671 C CA . ARG A 1 463 ? -22.978 -5.534 -6.207 1.00 65.19 463 ARG A CA 1
ATOM 3672 C C . ARG A 1 463 ? -23.785 -6.836 -6.158 1.00 65.19 463 ARG A C 1
ATOM 3674 O O . ARG A 1 463 ? -24.650 -6.977 -5.297 1.00 65.19 463 ARG A O 1
ATOM 3681 N N . ARG A 1 464 ? -23.447 -7.826 -6.993 1.00 70.88 464 ARG A N 1
ATOM 3682 C CA . ARG A 1 464 ? -24.121 -9.145 -7.023 1.00 70.88 464 ARG A CA 1
ATOM 3683 C C . ARG A 1 464 ? -24.001 -9.908 -5.709 1.00 70.88 464 ARG A C 1
ATOM 3685 O O . ARG A 1 464 ? -25.001 -10.405 -5.191 1.00 70.88 464 ARG A O 1
ATOM 3692 N N . ALA A 1 465 ? -22.815 -9.884 -5.104 1.00 57.88 465 ALA A N 1
ATOM 3693 C CA . ALA A 1 465 ? -22.576 -10.508 -3.805 1.00 57.88 465 ALA A CA 1
ATOM 3694 C C . ALA A 1 465 ? -23.435 -9.893 -2.683 1.00 57.88 465 ALA A C 1
ATOM 3696 O O . ALA A 1 465 ? -23.745 -10.563 -1.701 1.00 57.88 465 ALA A O 1
ATOM 3697 N N . LYS A 1 466 ? -23.825 -8.620 -2.831 1.00 49.75 466 LYS A N 1
ATOM 3698 C CA . LYS A 1 466 ? -24.535 -7.826 -1.820 1.00 49.75 466 LYS A CA 1
ATOM 3699 C C . LYS A 1 466 ? -26.055 -7.801 -2.000 1.00 49.75 466 LYS A C 1
ATOM 3701 O O . LYS A 1 466 ? -26.770 -7.727 -1.007 1.00 49.75 466 LYS A O 1
ATOM 3706 N N . GLU A 1 467 ? -26.538 -7.840 -3.239 1.00 58.97 467 GLU A N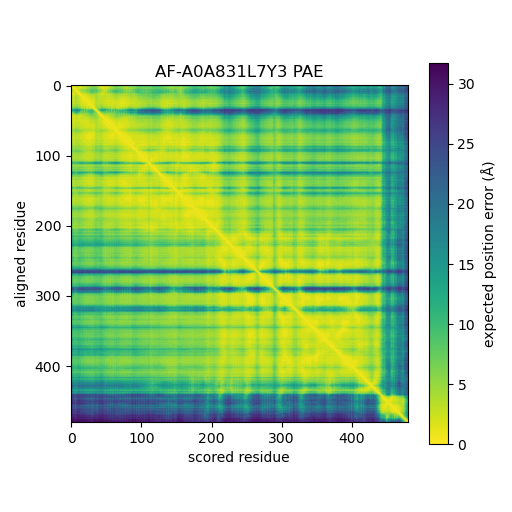 1
ATOM 3707 C CA . GLU A 1 467 ? -27.963 -7.679 -3.578 1.00 58.97 467 GLU A CA 1
ATOM 3708 C C . GLU A 1 467 ? -28.635 -8.995 -4.006 1.00 58.97 467 GLU A C 1
ATOM 3710 O O . GLU A 1 467 ? -29.858 -9.099 -3.957 1.00 58.97 467 GLU A O 1
ATOM 3715 N N . GLN A 1 468 ? -27.851 -10.003 -4.407 1.00 63.97 468 GLN A N 1
ATOM 3716 C CA . GLN A 1 468 ? -28.338 -11.290 -4.932 1.00 63.97 468 GLN A CA 1
ATOM 3717 C C . GLN A 1 468 ? -27.701 -12.508 -4.233 1.00 63.97 468 GLN A C 1
ATOM 3719 O O . GLN A 1 468 ? -28.048 -13.644 -4.542 1.00 63.97 468 GLN A O 1
ATOM 3724 N N . GLY A 1 469 ? -26.776 -12.287 -3.288 1.00 57.78 469 GLY A N 1
ATOM 3725 C CA . GLY A 1 469 ? -26.052 -13.345 -2.571 1.00 57.78 469 GLY A CA 1
ATOM 3726 C C . GLY A 1 469 ? -24.988 -14.072 -3.404 1.00 57.78 469 GLY A C 1
ATOM 3727 O O . GLY A 1 469 ? -24.453 -15.085 -2.962 1.00 57.78 469 GLY A O 1
ATOM 3728 N N . GLU A 1 470 ? -24.672 -13.575 -4.603 1.00 52.12 470 GLU A N 1
ATOM 3729 C CA . GLU A 1 470 ? -23.881 -14.297 -5.602 1.00 52.12 470 GLU A CA 1
ATOM 3730 C C . GLU A 1 470 ? -22.479 -13.694 -5.792 1.00 52.12 470 GLU A C 1
ATOM 3732 O O . GLU A 1 470 ? -22.328 -12.563 -6.255 1.00 52.12 470 GLU A O 1
ATOM 3737 N N . VAL A 1 471 ? -21.432 -14.459 -5.465 1.00 54.66 471 VAL A N 1
ATOM 3738 C CA . VAL A 1 471 ? -20.030 -14.041 -5.642 1.00 54.66 471 VAL A CA 1
ATOM 3739 C C . VAL A 1 471 ? -19.502 -14.504 -6.997 1.00 54.66 471 VAL A C 1
ATOM 3741 O O . VAL A 1 471 ? -19.521 -15.690 -7.311 1.00 54.66 471 VAL A O 1
ATOM 3744 N N . VAL A 1 472 ? -18.984 -13.560 -7.780 1.00 59.44 472 VAL A N 1
ATOM 3745 C CA . VAL A 1 472 ? -18.563 -13.780 -9.168 1.00 59.44 472 VAL A CA 1
ATOM 3746 C C . VAL A 1 472 ? -17.379 -12.860 -9.529 1.00 59.44 472 VAL A C 1
ATOM 3748 O O . VAL A 1 472 ? -17.614 -11.801 -10.079 1.00 59.44 472 VAL A O 1
ATOM 3751 N N . LEU A 1 473 ? -16.120 -13.235 -9.231 1.00 46.81 473 LEU A N 1
ATOM 3752 C CA . LEU A 1 473 ? -14.834 -12.616 -9.694 1.00 46.81 473 LEU A CA 1
ATOM 3753 C C . LEU A 1 473 ? -14.172 -13.483 -10.806 1.00 46.81 473 LEU A C 1
ATOM 3755 O O . LEU A 1 473 ? -14.674 -14.591 -10.974 1.00 46.81 473 LEU A O 1
ATOM 3759 N N . LEU A 1 474 ? -13.061 -13.037 -11.471 1.00 44.34 474 LEU A N 1
ATOM 3760 C CA . LEU A 1 474 ? -11.895 -13.859 -11.978 1.00 44.34 474 LEU A CA 1
ATOM 3761 C C . LEU A 1 474 ? -10.749 -13.233 -12.895 1.00 44.34 474 LEU A C 1
ATOM 3763 O O . LEU A 1 474 ? -10.133 -13.977 -13.640 1.00 44.34 474 LEU A O 1
ATOM 3767 N N . THR A 1 475 ? -10.402 -11.923 -12.918 1.00 41.25 475 THR A N 1
ATOM 3768 C CA . THR A 1 475 ? -9.433 -11.246 -13.894 1.00 41.25 475 THR A CA 1
ATOM 3769 C C . THR A 1 475 ? -9.575 -11.543 -15.427 1.00 41.25 475 THR A C 1
ATOM 3771 O O . THR A 1 475 ? -8.935 -12.478 -15.877 1.00 41.25 475 THR A O 1
ATOM 3774 N N . GLU A 1 476 ? -10.329 -10.882 -16.349 1.00 38.53 476 GLU A N 1
ATOM 3775 C CA . GLU A 1 476 ? -11.288 -9.736 -16.493 1.00 38.53 476 GLU A CA 1
ATOM 3776 C C . GLU A 1 476 ? -12.736 -10.104 -17.087 1.00 38.53 476 GLU A C 1
ATOM 3778 O O . GLU A 1 476 ? -12.735 -10.842 -18.053 1.00 38.53 476 GLU A O 1
ATOM 3783 N N . GLY A 1 477 ? -13.963 -9.709 -16.577 1.00 42.06 477 GLY A N 1
ATOM 3784 C CA . GLY A 1 477 ? -15.266 -10.520 -16.731 1.00 42.06 477 GLY A CA 1
ATOM 3785 C C . GLY A 1 477 ? -16.713 -9.959 -17.029 1.00 42.06 477 GLY A C 1
ATOM 3786 O O . GLY A 1 477 ? -16.915 -9.082 -17.821 1.00 42.06 477 GLY A O 1
ATOM 3787 N N . VAL A 1 478 ? -17.822 -10.447 -16.466 1.00 48.78 478 VAL A N 1
ATOM 3788 C CA . VAL A 1 478 ? -19.265 -10.078 -16.776 1.00 48.78 478 VAL A CA 1
ATOM 3789 C C . VAL A 1 478 ? -19.727 -8.920 -17.715 1.00 48.78 478 VAL A C 1
ATOM 3791 O O . VAL A 1 478 ? -19.736 -7.756 -17.333 1.00 48.78 478 VAL A O 1
ATOM 3794 N N . GLU A 1 479 ? -20.531 -9.234 -18.738 1.00 31.55 479 GLU A N 1
ATOM 3795 C CA . GLU A 1 479 ? -21.851 -8.577 -18.845 1.00 31.55 479 GLU A CA 1
ATOM 3796 C C . GLU A 1 479 ? -23.000 -9.602 -18.769 1.00 31.55 479 GLU A C 1
ATOM 3798 O O . GLU A 1 479 ? -23.130 -10.509 -19.578 1.00 31.55 479 GLU A O 1
ATOM 3803 N N . LYS A 1 480 ? -23.802 -9.385 -17.721 1.00 42.53 480 LYS A N 1
ATOM 3804 C CA . LYS A 1 480 ? -25.034 -10.024 -17.230 1.00 42.53 480 LYS A CA 1
ATOM 3805 C C . LYS A 1 480 ? -25.135 -11.520 -16.903 1.00 42.53 480 LYS A C 1
ATOM 3807 O O . LYS A 1 480 ? -25.235 -12.387 -17.788 1.00 42.53 480 LYS A O 1
#

Solvent-accessible surface area (backbone atoms only — not comparable to full-atom values): 26147 Å² total; per-residue (Å²): 135,47,39,37,37,42,94,86,76,48,70,45,73,68,50,64,68,65,47,50,56,49,50,50,50,16,16,57,75,71,75,45,90,79,82,73,85,80,75,77,84,79,96,54,69,38,46,59,60,58,56,49,53,53,51,35,53,54,30,47,60,50,21,75,84,41,59,68,34,39,54,28,32,30,36,43,51,49,55,47,50,47,36,62,47,62,33,75,65,36,78,79,70,71,59,62,58,63,61,46,50,40,52,40,52,51,43,35,25,69,76,65,56,50,30,44,70,78,47,58,73,60,62,63,74,68,88,76,56,69,63,36,56,70,72,47,50,50,68,56,52,49,51,31,70,72,53,57,29,45,52,57,44,93,82,70,41,54,52,53,50,67,40,53,43,42,48,43,30,17,32,51,75,47,74,42,74,67,53,13,49,52,44,29,53,33,44,61,68,67,75,46,80,80,61,67,27,33,52,57,13,42,46,29,90,59,65,40,63,73,51,67,41,66,44,64,33,37,72,49,63,36,33,90,85,40,77,93,46,54,6,46,54,45,43,47,50,52,47,52,52,41,36,76,55,63,19,27,38,7,29,23,40,50,44,31,44,36,56,69,38,83,37,90,97,56,98,52,58,36,73,22,47,73,56,58,48,50,55,56,30,50,50,44,62,59,48,41,78,80,44,77,57,78,52,48,33,19,45,31,37,36,64,42,31,72,49,38,74,56,58,40,52,47,34,35,76,85,32,44,88,73,32,59,83,45,41,47,42,31,38,36,37,31,61,74,52,49,35,18,36,73,58,79,33,89,64,33,72,41,66,18,40,38,32,50,52,40,27,79,72,67,78,47,62,69,66,68,42,62,39,51,81,83,74,43,92,73,61,75,88,20,54,75,48,72,44,51,25,43,59,52,50,45,52,35,54,52,18,28,69,76,58,65,26,32,42,82,40,58,28,48,71,58,40,78,71,41,95,53,63,66,44,80,46,74,56,99,88,42,74,46,61,37,55,81,62,59,59,45,84,69,87,60,56,67,50,42,17,37,13,101,40,50,76,21,36,43,52,62,26,57,47,37,39,70,78,70,72,43,83,51,69,57,72,42,0,47,62,126

Mean predicted aligned error: 8.48 Å

Sequence (480 aa):
MYRVAKLNGSSESFSPQKLKLSILRAAQDVGVEVDGEVDFAVNRDVGSWELADMIHLELLKKAIDKPELAEVAKSHLLGRVYKEVFGKDFLKTKAGYRERAVLRFRQLAAESGLLKPESLELLSLFEPRPDFDKALSYNALRLFTNGNYALRDSGFRLAETPSMAAWRVATAVAREPAAARRYYDAITTQRIVPASPFWFNAWTRKEMFASCFTLEVEDCLSSITHPGRYCIYDALAYSGIIQQLGGGVGYDFSLLRPEGDVVRGSVGVASGPISFMKLFDTNVEVIKQGGKRRGAQMGTLHVWHPDVRKFIKAKTGELKDAHLQNFNISVFVDDTFMEKALGADDDPKYPLINPRIFYDKTGRKPVEYVDIRKEAEVPKETVWGEVDARDLFREIAEGAWDSGDPGLIYKANLNASNPLLGEEIEVARYKFKYVWRSVNPCVTGDTRVLTRHGYMPIAEVYRRAKEQGEVVLLTEGVEK